Protein AF-0000000075413864 (afdb_homodimer)

Nearest PDB structures (foldseek):
  7nqh-assembly1_Bw  TM=2.729E-01  e=1.928E-02  Sus scrofa
  2c1y-assembly1_A  TM=4.269E-01  e=6.415E+00  Drosophila melanogaster
  7qcd-assembly1_A  TM=1.096E-01  e=8.415E+00  Saccharomyces cerevisiae S288C
  3m2t-assembly1_B-2  TM=2.099E-01  e=5.145E+00  Chromobacterium violaceum
  5mkf-assembly1_B  TM=2.193E-01  e=8.858E+00  Homo sapiens

Organism: Rhizophagus irregularis (strain DAOM 181602 / DAOM 197198 / MUCL 43194) (NCBI:txid747089)

Radius of gyration: 29.59 Å; Cα contacts (8 Å, |Δi|>4): 1194; chains: 2; bounding box: 79×93×82 Å

Secondary structure (DSSP, 8-state):
--GGGS-GGGS-B-TTS-BHHHHHHHHHTT-SS--GGGGTEEETT-HHHHTTS-HHHHHHHT--SS--PPPPHHHHHHHHTT--SSHHHHHHHHHS--SPTTPPP-HHHHHHHHHHHHHHHHHHHHHH-TT-TTTS---HHHHIIIIIIIIIIHHH--TTTTEEEEEEEEEPHHHHHHHTTT--TTSPPPPPPEEEEEEEETTT--EEEEEEEES----TTSHHHHHHHHHHHHHHHHHHHHHHHHTTTBHHHHTT-EEEEEEEETTEEEEEEEEEEETTEEEEEEEEEEEE--SS--HHHHHHHHHHHHHHHHHHHHHHHHHHHTT---TTS---THHHHHHHHHTTS------B----PPPPPPPPP------------/--GGGS-GGGS-B-TTS-BHHHHHHHHHTT-SS--GGGGTEEETT-HHHHTTS-HHHHHHHT--SS--PPPPHHHHHHHHTT--SSHHHHHHHHHS--SPTTPPP-HHHHHHHHHHHHHHHHHHHHHH-TT-TTTS---HHHHIIIIIIIIIIHHH--TTTTEEEEEEEEEPHHHHHHHTTT--TTSPPPPPPEEEEEEEETTT--EEEEEEEES----TTSHHHHHHHHHHHHHHHHHHHHHHHHTTTBHHHHTT-EEEEEEEETTEEEEEEEEEEETTEEEEEEEEEEEE--SS--HHHHHHHHHHHHHHHHHHHHHHHHHHHTT---TTS---THHHHHHHHHTTS------B----PPPPPPPPP------------

Solvent-accessible surface area (backbone atoms only — not comparable to full-atom values): 42735 Å² total; per-residue (Å²): 99,60,77,82,73,57,54,77,87,35,48,31,62,47,96,87,63,52,47,50,65,59,52,35,42,68,70,41,71,80,52,92,60,92,51,57,40,64,41,38,34,44,50,71,81,40,63,73,65,52,67,77,44,54,73,67,54,43,51,65,58,66,52,70,85,71,69,78,68,79,71,59,66,67,59,52,52,59,57,52,71,58,63,39,79,45,71,67,56,34,52,53,54,52,46,45,62,86,64,56,90,91,53,74,94,40,67,91,79,40,42,66,59,50,38,51,40,54,31,51,38,44,50,48,53,48,49,65,36,84,74,31,66,67,68,47,92,54,53,45,47,34,44,39,46,67,46,43,26,48,56,47,45,50,55,48,46,29,67,67,70,37,29,36,60,42,33,65,64,37,58,33,62,38,35,16,51,61,71,39,60,84,59,54,89,92,50,82,82,58,79,25,57,65,36,43,21,36,32,27,32,63,89,79,61,45,51,50,31,40,28,45,70,36,43,62,64,80,50,84,82,28,66,66,49,46,50,50,65,55,51,47,58,56,50,46,48,31,21,45,52,51,50,31,55,70,44,67,30,28,39,76,47,45,61,62,37,59,28,40,35,38,40,34,22,45,54,32,37,35,42,32,40,36,35,59,64,41,45,48,34,29,40,36,41,67,48,87,62,68,44,61,57,58,53,52,83,42,42,66,35,47,46,47,41,51,52,47,50,50,53,52,49,29,52,50,50,49,50,50,49,34,33,55,67,56,65,53,73,39,83,77,66,76,67,64,75,70,48,56,60,46,47,62,52,48,65,65,49,86,66,73,87,77,58,56,56,83,47,71,70,57,65,45,78,77,79,75,78,74,74,73,72,70,77,74,74,71,74,77,126,97,61,78,83,73,57,54,76,87,35,48,31,64,47,96,86,63,51,47,51,64,57,54,35,41,68,70,40,72,79,53,92,59,92,53,57,39,66,41,39,34,43,53,72,84,39,63,73,63,53,67,75,42,53,74,69,52,43,51,65,57,66,54,70,86,70,68,79,68,81,72,58,64,68,59,51,53,58,57,53,72,59,64,39,80,44,70,67,56,33,53,52,54,52,44,45,63,86,64,55,91,92,53,73,92,40,67,90,78,40,44,68,60,52,40,51,40,54,31,51,38,46,51,49,53,49,48,66,35,84,75,32,68,66,67,46,91,53,52,46,48,34,44,39,45,67,46,42,25,46,57,47,44,52,56,48,46,27,68,68,68,36,28,33,59,43,34,66,66,38,56,33,61,38,35,16,50,62,71,39,60,83,61,54,88,91,51,83,83,60,78,25,55,67,36,42,22,37,31,26,32,62,90,79,62,46,50,50,30,40,28,45,70,36,43,61,66,83,49,86,82,28,66,67,50,48,51,50,65,56,52,47,58,58,50,47,48,30,22,44,50,52,51,33,56,71,44,68,30,27,38,78,49,48,61,64,39,59,29,40,35,39,40,32,22,47,54,33,38,37,42,33,40,38,34,60,64,40,44,49,34,28,41,36,39,67,49,88,62,68,44,61,56,60,52,53,82,42,43,66,35,48,46,46,41,51,52,45,51,50,55,52,50,31,52,50,48,50,52,51,49,34,34,54,66,56,64,55,73,41,80,77,66,78,70,62,76,70,48,55,59,46,48,60,54,48,65,67,49,84,68,73,87,77,58,58,55,84,47,70,70,57,65,46,79,78,80,74,77,74,74,72,72,68,76,76,72,73,74,78,126

Foldseek 3Di:
DDLVVADPVFFDAFPVRDTLLVLLCVVPVPDPADDVSLFQEAELPDVSSVVSDDPVRNCLQQPDPQDFDADDPVLLVLLVQQLDADLVSNQVSLPDDPDDPPDDDDCVPCLSSVLSSVQSVLLSVCQPPPVLVLVDQDFWCCCCVSHVCSLFQSLLCRLQLQKGKDADFDWQPLQQCLVCVVPDPPDDRDTHGTAGMFMARNPVRQTFEGEHIGRADPDCPDPSNVVNVRPRVQSQLSSLVVLCVLLVQQPVLLQNAKGKYWYYYRQKIWIWIWGDSGRQHIYIYIDPDIAGQDSHDGSVNSVRVSVVSSVSVSNSVNSSSSCVSSVVGRPPPPPDPVVVVVVVVVVPPPPDDGDGSPDHDHGDDRDDPPPPPPPPPPPPD/DDLVVADPVFFDAFPVRDTLLVLLCVVPVPDPADDVSLFQEAELPDVVSVVSDDPVRNCLQQPDPQDFDADDPVLLVLLVQQLDADLVSNQVSLPDDPDDPPDDDDCVPCLSSVLNSVQSVLLSVLQPDPVLVLVDQDFWCCCCVSHVCSLFQSLLCRLQLQKGKDADFDWQPLQQCLVCVVPDPPDDRDTHGTAGMFMARNPVRQTFEGEHIGRADPDCPDPSNVVNVRPRVQSQLSSLVVLCVLLVQQPVLLQNAKGKYWYYYRQKIWIWIWGASGRQHIYIYIDPDIAGQDSHDGSVNSVRVSVVSSVSVSNSVNSSSSCVSSVVGRPPPPPDPVVVVVCVVCVPPPPDPGDGSPDHDHGDDRDDPPPPPPPPPPPDD

pLDDT: mean 86.3, std 16.24, range [23.66, 98.38]

Sequence (762 aa):
MAYGAIPNTSKLRLSTGKIVEDVLFKFAKDMDYEHHAHSYIVDFDDENVKALFTDEEWKELTEDRIGVPSVPSDIVKEMARYGKKTVEELRITVMTTYLKDKERYDICKHFNQEWVQMTMRTLCNLYENVDSPLIRSQYEDWYTIALFGTCIDFCMRDIQLGTDIKRTDAPSVSSANRKNRGRQANTRKLIGRKIDGIIYSVDRKLEIGAIEAARSFLGVSDRKYLLEAFKMPKTLRDMYTDLMIAANYEQQKADKLQVVGIIHLGTWIQFVRLWRAGGSICIFRKDPRSFNVDSKFSKEAVKSFLKLLVAIYQHKLIIKDNLQVLDIRNNNDNESQDDLENELMEASQISAPISTVEFFADNTKTPRKSKKKKPVKKRRLMAYGAIPNTSKLRLSTGKIVEDVLFKFAKDMDYEHHAHSYIVDFDDENVKALFTDEEWKELTEDRIGVPSVPSDIVKEMARYGKKTVEELRITVMTTYLKDKERYDICKHFNQEWVQMTMRTLCNLYENVDSPLIRSQYEDWYTIALFGTCIDFCMRDIQLGTDIKRTDAPSVSSANRKNRGRQANTRKLIGRKIDGIIYSVDRKLEIGAIEAARSFLGVSDRKYLLEAFKMPKTLRDMYTDLMIAANYEQQKADKLQVVGIIHLGTWIQFVRLWRAGGSICIFRKDPRSFNVDSKFSKEAVKSFLKLLVAIYQHKLIIKDNLQVLDIRNNNDNESQDDLENELMEASQISAPISTVEFFADNTKTPRKSKKKKPVKKRRL

Structure (mmCIF, N/CA/C/O backbone):
data_AF-0000000075413864-model_v1
#
loop_
_entity.id
_entity.type
_entity.pdbx_description
1 polymer 'Uncharacterized protein'
#
loop_
_atom_site.group_PDB
_atom_site.id
_atom_site.type_symbol
_atom_site.label_atom_id
_atom_site.label_alt_id
_atom_site.label_comp_id
_atom_site.label_asym_id
_atom_site.label_entity_id
_atom_site.label_seq_id
_atom_site.pdbx_PDB_ins_code
_atom_site.Cartn_x
_atom_site.Cartn_y
_atom_site.Cartn_z
_atom_site.occupancy
_atom_site.B_iso_or_equiv
_atom_site.auth_seq_id
_atom_site.auth_comp_id
_atom_site.auth_asym_id
_atom_site.auth_atom_id
_atom_site.pdbx_PDB_model_num
ATOM 1 N N . MET A 1 1 ? -24.375 19.516 15.094 1 52.62 1 MET A N 1
ATOM 2 C CA . MET A 1 1 ? -24.312 20.578 16.078 1 52.62 1 MET A CA 1
ATOM 3 C C . MET A 1 1 ? -24.984 21.844 15.562 1 52.62 1 MET A C 1
ATOM 5 O O . MET A 1 1 ? -24.766 22.234 14.414 1 52.62 1 MET A O 1
ATOM 9 N N . ALA A 1 2 ? -25.906 22.203 16.375 1 64.38 2 ALA A N 1
ATOM 10 C CA . ALA A 1 2 ? -26.922 23.156 15.961 1 64.38 2 ALA A CA 1
ATOM 11 C C . ALA A 1 2 ? -26.406 24.578 16.047 1 64.38 2 ALA A C 1
ATOM 13 O O . ALA A 1 2 ? -25.672 24.922 16.969 1 64.38 2 ALA A O 1
ATOM 14 N N . TYR A 1 3 ? -26.375 25.312 14.961 1 81.12 3 TYR A N 1
ATOM 15 C CA . TYR A 1 3 ? -26.094 26.734 14.867 1 81.12 3 TYR A CA 1
ATOM 16 C C . TYR A 1 3 ? -26.562 27.469 16.125 1 81.12 3 TYR A C 1
ATOM 18 O O . TYR A 1 3 ? -25.844 28.328 16.641 1 81.12 3 TYR A O 1
ATOM 26 N N . GLY A 1 4 ? -27.609 27.016 16.719 1 78.81 4 GLY A N 1
ATOM 27 C CA . GLY A 1 4 ? -28.188 27.656 17.891 1 78.81 4 GLY A CA 1
ATOM 28 C C . GLY A 1 4 ? -27.375 27.438 19.156 1 78.81 4 GLY A C 1
ATOM 29 O O . GLY A 1 4 ? -27.5 28.219 20.109 1 78.81 4 GLY A O 1
ATOM 30 N N . ALA A 1 5 ? -26.578 26.516 19.141 1 81.12 5 ALA A N 1
ATOM 31 C CA . ALA A 1 5 ? -25.812 26.172 20.328 1 81.12 5 ALA A CA 1
ATOM 32 C C . ALA A 1 5 ? -24.547 27.016 20.422 1 81.12 5 ALA A C 1
ATOM 34 O O . ALA A 1 5 ? -23.906 27.062 21.484 1 81.12 5 ALA A O 1
ATOM 35 N N . ILE A 1 6 ? -24.219 27.797 19.422 1 88.69 6 ILE A N 1
ATOM 36 C CA . ILE A 1 6 ? -23 28.578 19.422 1 88.69 6 ILE A CA 1
ATOM 37 C C . ILE A 1 6 ? -23.25 29.938 20.094 1 88.69 6 ILE A C 1
ATOM 39 O O . ILE A 1 6 ? -24.031 30.734 19.594 1 88.69 6 ILE A O 1
ATOM 43 N N . PRO A 1 7 ? -22.562 30.141 21.141 1 89.38 7 PRO A N 1
ATOM 44 C CA . PRO A 1 7 ? -22.734 31.453 21.781 1 89.38 7 PRO A CA 1
ATOM 45 C C . PRO A 1 7 ? -22.281 32.594 20.875 1 89.38 7 PRO A C 1
ATOM 47 O O . PRO A 1 7 ? -21.25 32.5 20.203 1 89.38 7 PRO A O 1
ATOM 50 N N . ASN A 1 8 ? -22.984 33.688 20.984 1 89.19 8 ASN A N 1
ATOM 51 C CA . ASN A 1 8 ? -22.656 34.812 20.141 1 89.19 8 ASN A CA 1
ATOM 52 C C . ASN A 1 8 ? -21.266 35.375 20.453 1 89.19 8 ASN A C 1
ATOM 54 O O . ASN A 1 8 ? -20.578 35.875 19.578 1 89.19 8 ASN A O 1
ATOM 58 N N . THR A 1 9 ? -20.828 35.219 21.656 1 90.06 9 THR A N 1
ATOM 59 C CA . THR A 1 9 ? -19.547 35.75 22.109 1 90.06 9 THR A CA 1
ATOM 60 C C . THR A 1 9 ? -18.391 34.938 21.547 1 90.06 9 THR A C 1
ATOM 62 O O . THR A 1 9 ? -17.25 35.406 21.516 1 90.06 9 THR A O 1
ATOM 65 N N . SER A 1 10 ? -18.734 33.781 21.062 1 92.19 10 SER A N 1
ATOM 66 C CA . SER A 1 10 ? -17.672 32.875 20.625 1 92.19 10 SER A CA 1
ATOM 67 C C . SER A 1 10 ? -17.531 32.875 19.109 1 92.19 10 SER A C 1
ATOM 69 O O . SER A 1 10 ? -16.625 32.25 18.562 1 92.19 10 SER A O 1
ATOM 71 N N . LYS A 1 11 ? -18.406 33.594 18.484 1 94 11 LYS A N 1
ATOM 72 C CA . LYS A 1 11 ? -18.406 33.594 17.031 1 94 11 LYS A CA 1
ATOM 73 C C . LYS A 1 11 ? -17.344 34.531 16.469 1 94 11 LYS A C 1
ATOM 75 O O . LYS A 1 11 ? -16.891 35.469 17.156 1 94 11 LYS A O 1
ATOM 80 N N . LEU A 1 12 ? -16.938 34.25 15.25 1 95.56 12 LEU A N 1
ATOM 81 C CA . LEU A 1 12 ? -15.93 35.062 14.594 1 95.56 12 LEU A CA 1
ATOM 82 C C . LEU A 1 12 ? -16.547 36.344 14.031 1 95.56 12 LEU A C 1
ATOM 84 O O . LEU A 1 12 ? -17.391 36.281 13.133 1 95.56 12 LEU A O 1
ATOM 88 N N . ARG A 1 13 ? -16.078 37.438 14.539 1 96.75 13 ARG A N 1
ATOM 89 C CA . ARG A 1 13 ? -16.5 38.75 14.07 1 96.75 13 ARG A CA 1
ATOM 90 C C . ARG A 1 13 ? -15.398 39.438 13.281 1 96.75 13 ARG A C 1
ATOM 92 O O . ARG A 1 13 ? -14.289 39.625 13.789 1 96.75 13 ARG A O 1
ATOM 99 N N . LEU A 1 14 ? -15.711 39.812 12.062 1 97.56 14 LEU A N 1
ATOM 100 C CA . LEU A 1 14 ? -14.75 40.531 11.242 1 97.56 14 LEU A CA 1
ATOM 101 C C . LEU A 1 14 ? -14.703 42 11.641 1 97.56 14 LEU A C 1
ATOM 103 O O . LEU A 1 14 ? -15.523 42.469 12.438 1 97.56 14 LEU A O 1
ATOM 107 N N . SER A 1 15 ? -13.773 42.75 11.102 1 96.31 15 SER A N 1
ATOM 108 C CA . SER A 1 15 ? -13.578 44.156 11.445 1 96.31 15 SER A CA 1
ATOM 109 C C . SER A 1 15 ? -14.789 44.969 11.062 1 96.31 15 SER A C 1
ATOM 111 O O . SER A 1 15 ? -15.078 46 11.703 1 96.31 15 SER A O 1
ATOM 113 N N . THR A 1 16 ? -15.539 44.531 10.117 1 96.75 16 THR A N 1
ATOM 114 C CA . THR A 1 16 ? -16.719 45.25 9.641 1 96.75 16 THR A CA 1
ATOM 115 C C . THR A 1 16 ? -17.906 45 10.562 1 96.75 16 THR A C 1
ATOM 117 O O . THR A 1 16 ? -18.938 45.656 10.461 1 96.75 16 THR A O 1
ATOM 120 N N . GLY A 1 17 ? -17.719 44.062 11.43 1 96.25 17 GLY A N 1
ATOM 121 C CA . GLY A 1 17 ? -18.812 43.688 12.32 1 96.25 17 GLY A CA 1
ATOM 122 C C . GLY A 1 17 ? -19.562 42.438 11.867 1 96.25 17 GLY A C 1
ATOM 123 O O . GLY A 1 17 ? -20.328 41.844 12.625 1 96.25 17 GLY A O 1
ATOM 124 N N . LYS A 1 18 ? -19.281 42 10.688 1 96.69 18 LYS A N 1
ATOM 125 C CA . LYS A 1 18 ? -19.922 40.812 10.125 1 96.69 18 LYS A CA 1
ATOM 126 C C . LYS A 1 18 ? -19.547 39.562 10.898 1 96.69 18 LYS A C 1
ATOM 128 O O . LYS A 1 18 ? -18.375 39.344 11.227 1 96.69 18 LYS A O 1
ATOM 133 N N . ILE A 1 19 ? -20.578 38.812 11.266 1 97 19 ILE A N 1
ATOM 134 C CA . ILE A 1 19 ? -20.359 37.531 11.969 1 97 19 ILE A CA 1
ATOM 135 C C . ILE A 1 19 ? -20.375 36.375 10.969 1 97 19 ILE A C 1
ATOM 137 O O . ILE A 1 19 ? -21.406 36.062 10.375 1 97 19 ILE A O 1
ATOM 141 N N . VAL A 1 20 ? -19.312 35.656 10.852 1 97.31 20 VAL A N 1
ATOM 142 C CA . VAL A 1 20 ? -19.078 34.719 9.758 1 97.31 20 VAL A CA 1
ATOM 143 C C . VAL A 1 20 ? -19.969 33.469 9.938 1 97.31 20 VAL A C 1
ATOM 145 O O . VAL A 1 20 ? -20.562 33 8.977 1 97.31 20 VAL A O 1
ATOM 148 N N . GLU A 1 21 ? -20.125 32.906 11.172 1 95.69 21 GLU A N 1
ATOM 149 C CA . GLU A 1 21 ? -20.984 31.75 11.414 1 95.69 21 GLU A CA 1
ATOM 150 C C . GLU A 1 21 ? -22.406 32 10.953 1 95.69 21 GLU A C 1
ATOM 152 O O . GLU A 1 21 ? -23.062 31.125 10.391 1 95.69 21 GLU A O 1
ATOM 157 N N . ASP A 1 22 ? -22.828 33.188 11.195 1 95.56 22 ASP A N 1
ATOM 158 C CA . ASP A 1 22 ? -24.188 33.562 10.805 1 95.56 22 ASP A CA 1
ATOM 159 C C . ASP A 1 22 ? -24.328 33.625 9.289 1 95.56 22 ASP A C 1
ATOM 161 O O . ASP A 1 22 ? -25.344 33.156 8.742 1 95.56 22 ASP A O 1
ATOM 165 N N . VAL A 1 23 ? -23.375 34.219 8.656 1 96.94 23 VAL A N 1
ATOM 166 C CA . VAL A 1 23 ? -23.375 34.312 7.203 1 96.94 23 VAL A CA 1
ATOM 167 C C . VAL A 1 23 ? -23.422 32.906 6.586 1 96.94 23 VAL A C 1
ATOM 169 O O . VAL A 1 23 ? -24.219 32.656 5.691 1 96.94 23 VAL A O 1
ATOM 172 N N . LEU A 1 24 ? -22.562 32 7.074 1 95.81 24 LEU A N 1
ATOM 173 C CA . LEU A 1 24 ? -22.484 30.656 6.527 1 95.81 24 LEU A CA 1
ATOM 174 C C . LEU A 1 24 ? -23.781 29.891 6.809 1 95.81 24 LEU A C 1
ATOM 176 O O . LEU A 1 24 ? -24.234 29.125 5.965 1 95.81 24 LEU A O 1
ATOM 180 N N . PHE A 1 25 ? -24.297 30.094 7.957 1 93.94 25 PHE A N 1
ATOM 181 C CA . PHE A 1 25 ? -25.547 29.438 8.312 1 93.94 25 PHE A CA 1
ATOM 182 C C . PHE A 1 25 ? -26.672 29.859 7.367 1 93.94 25 PHE A C 1
ATOM 184 O O . PHE A 1 25 ? -27.391 29 6.84 1 93.94 25 PHE A O 1
ATOM 191 N N . LYS A 1 26 ? -26.812 31.078 7.188 1 95.06 26 LYS A N 1
ATOM 192 C CA . LYS A 1 26 ? -27.859 31.609 6.305 1 95.06 26 LYS A CA 1
ATOM 193 C C . LYS A 1 26 ? -27.672 31.078 4.883 1 95.06 26 LYS A C 1
ATOM 195 O O . LYS A 1 26 ? -28.656 30.766 4.203 1 95.06 26 LYS A O 1
ATOM 200 N N . PHE A 1 27 ? -26.484 31.078 4.484 1 94.56 27 PHE A N 1
ATOM 201 C CA . PHE A 1 27 ? -26.141 30.625 3.145 1 94.56 27 PHE A CA 1
ATOM 202 C C . PHE A 1 27 ? -26.531 29.156 2.961 1 94.56 27 PHE A C 1
ATOM 204 O O . PHE A 1 27 ? -27.078 28.781 1.926 1 94.56 27 PHE A O 1
ATOM 211 N N . ALA A 1 28 ? -26.281 28.281 3.961 1 93.25 28 ALA A N 1
ATOM 212 C CA . ALA A 1 28 ? -26.328 26.828 3.746 1 93.25 28 ALA A CA 1
ATOM 213 C C . ALA A 1 28 ? -27.609 26.234 4.316 1 93.25 28 ALA A C 1
ATOM 215 O O . ALA A 1 28 ? -27.969 25.094 4.008 1 93.25 28 ALA A O 1
ATOM 216 N N . LYS A 1 29 ? -28.359 26.891 5.129 1 90.19 29 LYS A N 1
ATOM 217 C CA . LYS A 1 29 ? -29.453 26.344 5.941 1 90.19 29 LYS A CA 1
ATOM 218 C C . LYS A 1 29 ? -30.5 25.656 5.066 1 90.19 29 LYS A C 1
ATOM 220 O O . LYS A 1 29 ? -31.078 24.656 5.461 1 90.19 29 LYS A O 1
ATOM 225 N N . ASP A 1 30 ? -30.672 26.141 3.854 1 89.81 30 ASP A N 1
ATOM 226 C CA . ASP A 1 30 ? -31.766 25.641 3.047 1 89.81 30 ASP A CA 1
ATOM 227 C C . ASP A 1 30 ? -31.266 24.75 1.91 1 89.81 30 ASP A C 1
ATOM 229 O O . ASP A 1 30 ? -32 24.406 1.003 1 89.81 30 ASP A O 1
ATOM 233 N N . MET A 1 31 ? -30.062 24.422 1.961 1 89.12 31 MET A N 1
ATOM 234 C CA . MET A 1 31 ? -29.5 23.578 0.906 1 89.12 31 MET A CA 1
ATOM 235 C C . MET A 1 31 ? -29.938 22.125 1.077 1 89.12 31 MET A C 1
ATOM 237 O O . MET A 1 31 ? -29.984 21.609 2.197 1 89.12 31 MET A O 1
ATOM 241 N N . ASP A 1 32 ? -30.141 21.484 -0.054 1 85.5 32 ASP A N 1
ATOM 242 C CA . ASP A 1 32 ? -30.578 20.094 -0.037 1 85.5 32 ASP A CA 1
ATOM 243 C C . ASP A 1 32 ? -29.406 19.141 -0.181 1 85.5 32 ASP A C 1
ATOM 245 O O . ASP A 1 32 ? -29.578 17.922 -0.202 1 85.5 32 ASP A O 1
ATOM 249 N N . TYR A 1 33 ? -28.328 19.703 -0.356 1 82.69 33 TYR A N 1
ATOM 250 C CA . TYR A 1 33 ? -27.109 18.906 -0.438 1 82.69 33 TYR A CA 1
ATOM 251 C C . TYR A 1 33 ? -26.094 19.359 0.603 1 82.69 33 TYR A C 1
ATOM 253 O O . TYR A 1 33 ? -26.219 20.453 1.163 1 82.69 33 TYR A O 1
ATOM 261 N N . GLU A 1 34 ? -25.203 18.469 0.802 1 85.44 34 GLU A N 1
ATOM 262 C CA . GLU A 1 34 ? -24.172 18.797 1.787 1 85.44 34 GLU A CA 1
ATOM 263 C C . GLU A 1 34 ? -23.156 19.781 1.222 1 85.44 34 GLU A C 1
ATOM 265 O O . GLU A 1 34 ? -22.766 19.688 0.059 1 85.44 34 GLU A O 1
ATOM 270 N N . HIS A 1 35 ? -22.828 20.75 2.02 1 90.12 35 HIS A N 1
ATOM 271 C CA . HIS A 1 35 ? -21.844 21.781 1.713 1 90.12 35 HIS A CA 1
ATOM 272 C C . HIS A 1 35 ? -20.875 21.984 2.875 1 90.12 35 HIS A C 1
ATOM 274 O O . HIS A 1 35 ? -21.25 21.766 4.035 1 90.12 35 HIS A O 1
ATOM 280 N N . HIS A 1 36 ? -19.703 22.344 2.584 1 93.19 36 HIS A N 1
ATOM 281 C CA . HIS A 1 36 ? -18.703 22.562 3.627 1 93.19 36 HIS A CA 1
ATOM 282 C C . HIS A 1 36 ? -19.172 23.609 4.629 1 93.19 36 HIS A C 1
ATOM 284 O O . HIS A 1 36 ? -18.844 23.531 5.816 1 93.19 36 HIS A O 1
ATOM 290 N N . ALA A 1 37 ? -19.938 24.531 4.191 1 92.88 37 ALA A N 1
ATOM 291 C CA . ALA A 1 37 ? -20.438 25.594 5.039 1 92.88 37 ALA A CA 1
ATOM 292 C C . ALA A 1 37 ? -21.297 25.047 6.176 1 92.88 37 ALA A C 1
ATOM 294 O O . ALA A 1 37 ? -21.391 25.656 7.242 1 92.88 37 ALA A O 1
ATOM 295 N N . HIS A 1 38 ? -21.906 23.906 5.941 1 91.56 38 HIS A N 1
ATOM 296 C CA . HIS A 1 38 ? -22.688 23.266 6.992 1 91.56 38 HIS A CA 1
ATOM 297 C C . HIS A 1 38 ? -21.812 22.922 8.195 1 91.56 38 HIS A C 1
ATOM 299 O O . HIS A 1 38 ? -22.312 22.828 9.32 1 91.56 38 HIS A O 1
ATOM 305 N N . SER A 1 39 ? -20.547 22.797 7.953 1 92.56 39 SER A N 1
ATOM 306 C CA . SER A 1 39 ? -19.609 22.406 9 1 92.56 39 SER A CA 1
ATOM 307 C C . SER A 1 39 ? -18.641 23.531 9.328 1 92.56 39 SER A C 1
ATOM 309 O O . SER A 1 39 ? -17.562 23.281 9.859 1 92.56 39 SER A O 1
ATOM 311 N N . TYR A 1 40 ? -19.016 24.781 8.93 1 94.5 40 TYR A N 1
ATOM 312 C CA . TYR A 1 40 ? -18.266 25.984 9.227 1 94.5 40 TYR A CA 1
ATOM 313 C C . TYR A 1 40 ? -16.844 25.906 8.656 1 94.5 40 TYR A C 1
ATOM 315 O O . TYR A 1 40 ? -15.891 26.344 9.289 1 94.5 40 TYR A O 1
ATOM 323 N N . ILE A 1 41 ? -16.75 25.219 7.555 1 96.31 41 ILE A N 1
ATOM 324 C CA . ILE A 1 41 ? -15.523 25.172 6.773 1 96.31 41 ILE A CA 1
ATOM 325 C C . ILE A 1 41 ? -15.641 26.109 5.578 1 96.31 41 ILE A C 1
ATOM 327 O O . ILE A 1 41 ? -16.578 26.016 4.789 1 96.31 41 ILE A O 1
ATOM 331 N N . VAL A 1 42 ? -14.758 27 5.512 1 97.38 42 VAL A N 1
ATOM 332 C CA . VAL A 1 42 ? -14.641 27.875 4.348 1 97.38 42 VAL A CA 1
ATOM 333 C C . VAL A 1 42 ? -13.602 27.312 3.381 1 97.38 42 VAL A C 1
ATOM 335 O O . VAL A 1 42 ? -12.398 27.375 3.654 1 97.38 42 VAL A O 1
ATOM 338 N N . ASP A 1 43 ? -14.094 26.781 2.316 1 96.19 43 ASP A N 1
ATOM 339 C CA . ASP A 1 43 ? -13.203 26.375 1.234 1 96.19 43 ASP A CA 1
ATOM 340 C C . ASP A 1 43 ? -12.703 27.594 0.447 1 96.19 43 ASP A C 1
ATOM 342 O O . ASP A 1 43 ? -13.5 28.297 -0.183 1 96.19 43 ASP A O 1
ATOM 346 N N . PHE A 1 44 ? -11.477 27.766 0.437 1 96.31 44 PHE A N 1
ATOM 347 C CA . PHE A 1 44 ? -10.859 28.953 -0.137 1 96.31 44 PHE A CA 1
ATOM 348 C C . PHE A 1 44 ? -11.242 29.109 -1.603 1 96.31 44 PHE A C 1
ATOM 350 O O . PHE A 1 44 ? -11.352 30.234 -2.102 1 96.31 44 PHE A O 1
ATOM 357 N N . ASP A 1 45 ? -11.484 28.047 -2.299 1 91.88 45 ASP A N 1
ATOM 358 C CA . ASP A 1 45 ? -11.727 28.078 -3.738 1 91.88 45 ASP A CA 1
ATOM 359 C C . ASP A 1 45 ? -13.219 28.125 -4.043 1 91.88 45 ASP A C 1
ATOM 361 O O . ASP A 1 45 ? -13.625 28.094 -5.207 1 91.88 45 ASP A O 1
ATOM 365 N N . ASP A 1 46 ? -14.016 28.109 -3.076 1 93.81 46 ASP A N 1
ATOM 366 C CA . ASP A 1 46 ? -15.453 28.141 -3.289 1 93.81 46 ASP A CA 1
ATOM 367 C C . ASP A 1 46 ? -15.922 29.562 -3.639 1 93.81 46 ASP A C 1
ATOM 369 O O . ASP A 1 46 ? -16.094 30.391 -2.752 1 93.81 46 ASP A O 1
ATOM 373 N N . GLU A 1 47 ? -16.297 29.781 -4.801 1 94.5 47 GLU A N 1
ATOM 374 C CA . GLU A 1 47 ? -16.656 31.094 -5.301 1 94.5 47 GLU A CA 1
ATOM 375 C C . GLU A 1 47 ? -18 31.562 -4.727 1 94.5 47 GLU A C 1
ATOM 377 O O . GLU A 1 47 ? -18.219 32.75 -4.535 1 94.5 47 GLU A O 1
ATOM 382 N N . ASN A 1 48 ? -18.844 30.656 -4.43 1 94.81 48 ASN A N 1
ATOM 383 C CA . ASN A 1 48 ? -20.141 31 -3.859 1 94.81 48 ASN A CA 1
ATOM 384 C C . ASN A 1 48 ? -20 31.547 -2.439 1 94.81 48 ASN A C 1
ATOM 386 O O . ASN A 1 48 ? -20.688 32.5 -2.059 1 94.81 48 ASN A O 1
ATOM 390 N N . VAL A 1 49 ? -19.156 30.938 -1.759 1 97.06 49 VAL A N 1
ATOM 391 C CA . VAL A 1 49 ? -18.922 31.406 -0.397 1 97.06 49 VAL A CA 1
ATOM 392 C C . VAL A 1 49 ? -18.156 32.719 -0.431 1 97.06 49 VAL A C 1
ATOM 394 O O . VAL A 1 49 ? -18.469 33.656 0.325 1 97.06 49 VAL A O 1
ATOM 397 N N . LYS A 1 50 ? -17.219 32.812 -1.289 1 97.69 50 LYS A N 1
ATOM 398 C CA . LYS A 1 50 ? -16.438 34.062 -1.423 1 97.69 50 LYS A CA 1
ATOM 399 C C . LYS A 1 50 ? -17.344 35.25 -1.73 1 97.69 50 LYS A C 1
ATOM 401 O O . LYS A 1 50 ? -17.125 36.344 -1.22 1 97.69 50 LYS A O 1
ATOM 406 N N . ALA A 1 51 ? -18.312 35 -2.484 1 97.56 51 ALA A N 1
ATOM 407 C CA . ALA A 1 51 ? -19.203 36.062 -2.949 1 97.56 51 ALA A CA 1
ATOM 408 C C . ALA A 1 51 ? -20.031 36.625 -1.796 1 97.56 51 ALA A C 1
ATOM 410 O O . ALA A 1 51 ? -20.625 37.688 -1.921 1 97.56 51 ALA A O 1
ATOM 411 N N . LEU A 1 52 ? -20.047 35.969 -0.682 1 98 52 LEU A N 1
ATOM 412 C CA . LEU A 1 52 ? -20.812 36.406 0.471 1 98 52 LEU A CA 1
ATOM 413 C C . LEU A 1 52 ? -20.078 37.5 1.232 1 98 52 LEU A C 1
ATOM 415 O O . LEU A 1 52 ? -20.656 38.125 2.123 1 98 52 LEU A O 1
ATOM 419 N N . PHE A 1 53 ? -18.875 37.75 0.844 1 98.38 53 PHE A N 1
ATOM 420 C CA . PHE A 1 53 ? -18.016 38.719 1.534 1 98.38 53 PHE A CA 1
ATOM 421 C C . PHE A 1 53 ? -17.453 39.75 0.562 1 98.38 53 PHE A C 1
ATOM 423 O O . PHE A 1 53 ? -17.281 39.469 -0.625 1 98.38 53 PHE A O 1
ATOM 430 N N . THR A 1 54 ? -17.125 40.969 1.111 1 97.81 54 THR A N 1
ATOM 431 C CA . THR A 1 54 ? -16.359 41.938 0.32 1 97.81 54 THR A CA 1
ATOM 432 C C . THR A 1 54 ? -14.914 41.469 0.186 1 97.81 54 THR A C 1
ATOM 434 O O . THR A 1 54 ? -14.469 40.594 0.904 1 97.81 54 THR A O 1
ATOM 437 N N . ASP A 1 55 ? -14.203 42.094 -0.713 1 97 55 ASP A N 1
ATOM 438 C CA . ASP A 1 55 ? -12.805 41.75 -0.917 1 97 55 ASP A CA 1
ATOM 439 C C . ASP A 1 55 ? -12 41.938 0.366 1 97 55 ASP A C 1
ATOM 441 O O . ASP A 1 55 ? -11.141 41.125 0.692 1 97 55 ASP A O 1
ATOM 445 N N . GLU A 1 56 ? -12.297 42.969 1.048 1 97.12 56 GLU A N 1
ATOM 446 C CA . GLU A 1 56 ? -11.594 43.25 2.295 1 97.12 56 GLU A CA 1
ATOM 447 C C . GLU A 1 56 ? -11.938 42.219 3.371 1 97.12 56 GLU A C 1
ATOM 449 O O . GLU A 1 56 ? -11.055 41.75 4.086 1 97.12 56 GLU A O 1
ATOM 454 N N . GLU A 1 57 ? -13.188 41.875 3.482 1 98.25 57 GLU A N 1
ATOM 455 C CA . GLU A 1 57 ? -13.633 40.875 4.445 1 98.25 57 GLU A CA 1
ATOM 456 C C . GLU A 1 57 ? -13.016 39.5 4.145 1 98.25 57 GLU A C 1
ATOM 458 O O . GLU A 1 57 ? -12.602 38.781 5.055 1 98.25 57 GLU A O 1
ATOM 463 N N . TRP A 1 58 ? -12.992 39.188 2.848 1 98.31 58 TRP A N 1
ATOM 464 C CA . TRP A 1 58 ? -12.461 37.906 2.426 1 98.31 58 TRP A CA 1
ATOM 465 C C . TRP A 1 58 ? -10.977 37.781 2.76 1 98.31 58 TRP A C 1
ATOM 467 O O . TRP A 1 58 ? -10.523 36.75 3.262 1 98.31 58 TRP A O 1
ATOM 477 N N . LYS A 1 59 ? -10.273 38.844 2.502 1 97.62 59 LYS A N 1
ATOM 478 C CA . LYS A 1 59 ? -8.844 38.875 2.816 1 97.62 59 LYS A CA 1
ATOM 479 C C . LYS A 1 59 ? -8.609 38.688 4.312 1 97.62 59 LYS A C 1
ATOM 481 O O . LYS A 1 59 ? -7.73 37.938 4.723 1 97.62 59 LYS A O 1
ATOM 486 N N . GLU A 1 60 ? -9.375 39.406 5.133 1 97.81 60 GLU A N 1
ATOM 487 C CA . GLU A 1 60 ? -9.266 39.281 6.582 1 97.81 60 GLU A CA 1
ATOM 488 C C . GLU A 1 60 ? -9.609 37.844 7.043 1 97.81 60 GLU A C 1
ATOM 490 O O . GLU A 1 60 ? -8.891 37.281 7.852 1 97.81 60 GLU A O 1
ATOM 495 N N . LEU A 1 61 ? -10.648 37.281 6.508 1 97.88 61 LEU A N 1
ATOM 496 C CA . LEU A 1 61 ? -11.172 35.969 6.879 1 97.88 61 LEU A CA 1
ATOM 497 C C . LEU A 1 61 ? -10.164 34.875 6.543 1 97.88 61 LEU A C 1
ATOM 499 O O . LEU A 1 61 ? -9.961 33.938 7.332 1 97.88 61 LEU A O 1
ATOM 503 N N . THR A 1 62 ? -9.547 34.969 5.391 1 97.5 62 THR A N 1
ATOM 504 C CA . THR A 1 62 ? -8.766 33.844 4.863 1 97.5 62 THR A CA 1
ATOM 505 C C . THR A 1 62 ? -7.273 34.094 5.059 1 97.5 62 THR A C 1
ATOM 507 O O . THR A 1 62 ? -6.441 33.406 4.488 1 97.5 62 THR A O 1
ATOM 510 N N . GLU A 1 63 ? -6.953 35.094 5.812 1 95.94 63 GLU A N 1
ATOM 511 C CA . GLU A 1 63 ? -5.543 35.375 6.059 1 95.94 63 GLU A CA 1
ATOM 512 C C . GLU A 1 63 ? -4.832 34.188 6.672 1 95.94 63 GLU A C 1
ATOM 514 O O . GLU A 1 63 ? -5.301 33.625 7.66 1 95.94 63 GLU A O 1
ATOM 519 N N . ASP A 1 64 ? -3.787 33.781 6.031 1 94.75 64 ASP A N 1
ATOM 520 C CA . ASP A 1 64 ? -2.965 32.688 6.547 1 94.75 64 ASP A CA 1
ATOM 521 C C . ASP A 1 64 ? -1.935 33.219 7.551 1 94.75 64 ASP A C 1
ATOM 523 O O . ASP A 1 64 ? -0.782 33.469 7.191 1 94.75 64 ASP A O 1
ATOM 527 N N . ARG A 1 65 ? -2.285 33.281 8.781 1 90 65 ARG A N 1
ATOM 528 C CA . ARG A 1 65 ? -1.43 33.844 9.812 1 90 65 ARG A CA 1
ATOM 529 C C . ARG A 1 65 ? -0.377 32.844 10.273 1 90 65 ARG A C 1
ATOM 531 O O . ARG A 1 65 ? 0.596 33.219 10.93 1 90 65 ARG A O 1
ATOM 538 N N . ILE A 1 66 ? -0.604 31.594 10.008 1 93 66 ILE A N 1
ATOM 539 C CA . ILE A 1 66 ? 0.336 30.562 10.445 1 93 66 ILE A CA 1
ATOM 540 C C . ILE A 1 66 ? 1.44 30.406 9.398 1 93 66 ILE A C 1
ATOM 542 O O . ILE A 1 66 ? 2.623 30.328 9.75 1 93 66 ILE A O 1
ATOM 546 N N . GLY A 1 67 ? 1.039 30.422 8.148 1 90.06 67 GLY A N 1
ATOM 547 C CA . GLY A 1 67 ? 1.985 30.266 7.055 1 90.06 67 GLY A CA 1
ATOM 548 C C . GLY A 1 67 ? 2.527 28.844 6.938 1 90.06 67 GLY A C 1
ATOM 549 O O . GLY A 1 67 ? 2.043 27.938 7.605 1 90.06 67 GLY A O 1
ATOM 550 N N . VAL A 1 68 ? 3.436 28.672 5.992 1 91 68 VAL A N 1
ATOM 551 C CA . VAL A 1 68 ? 4.141 27.422 5.73 1 91 68 VAL A CA 1
ATOM 552 C C . VAL A 1 68 ? 5.621 27.578 6.07 1 91 68 VAL A C 1
ATOM 554 O O . VAL A 1 68 ? 6.266 28.531 5.625 1 91 68 VAL A O 1
ATOM 557 N N . PRO A 1 69 ? 6.125 26.703 6.852 1 93.81 69 PRO A N 1
ATOM 558 C CA . PRO A 1 69 ? 7.535 26.844 7.223 1 93.81 69 PRO A CA 1
ATOM 559 C C . PRO A 1 69 ? 8.477 26.656 6.039 1 93.81 69 PRO A C 1
ATOM 561 O O . PRO A 1 69 ? 8.164 25.922 5.102 1 93.81 69 PRO A O 1
ATOM 564 N N . SER A 1 70 ? 9.594 27.297 6.184 1 93 70 SER A N 1
ATOM 565 C CA . SER A 1 70 ? 10.641 27.094 5.184 1 93 70 SER A CA 1
ATOM 566 C C . SER A 1 70 ? 11.43 25.828 5.453 1 93 70 SER A C 1
ATOM 568 O O . SER A 1 70 ? 11.641 25.453 6.609 1 93 70 SER A O 1
ATOM 570 N N . VAL A 1 71 ? 11.867 25.234 4.41 1 93.88 71 VAL A N 1
ATOM 571 C CA . VAL A 1 71 ? 12.688 24.031 4.543 1 93.88 71 VAL A CA 1
ATOM 572 C C . VAL A 1 71 ? 14.141 24.422 4.801 1 93.88 71 VAL A C 1
ATOM 574 O O . VAL A 1 71 ? 14.688 25.297 4.125 1 93.88 71 VAL A O 1
ATOM 577 N N . PRO A 1 72 ? 14.773 23.766 5.758 1 93.31 72 PRO A N 1
ATOM 578 C CA . PRO A 1 72 ? 16.172 24.078 6.051 1 93.31 72 PRO A CA 1
ATOM 579 C C . PRO A 1 72 ? 17.078 23.891 4.836 1 93.31 72 PRO A C 1
ATOM 581 O O . PRO A 1 72 ? 16.891 22.953 4.055 1 93.31 72 PRO A O 1
ATOM 584 N N . SER A 1 73 ? 18.078 24.703 4.766 1 93.25 73 SER A N 1
ATOM 585 C CA . SER A 1 73 ? 18.969 24.734 3.605 1 93.25 73 SER A CA 1
ATOM 586 C C . SER A 1 73 ? 19.734 23.438 3.451 1 93.25 73 SER A C 1
ATOM 588 O O . SER A 1 73 ? 20.031 23.016 2.332 1 93.25 73 SER A O 1
ATOM 590 N N . ASP A 1 74 ? 20.062 22.844 4.512 1 91.69 74 ASP A N 1
ATOM 591 C CA . ASP A 1 74 ? 20.859 21.609 4.465 1 91.69 74 ASP A CA 1
ATOM 592 C C . ASP A 1 74 ? 20.062 20.484 3.811 1 91.69 74 ASP A C 1
ATOM 594 O O . ASP A 1 74 ? 20.625 19.656 3.092 1 91.69 74 ASP A O 1
ATOM 598 N N . ILE A 1 75 ? 18.781 20.469 4.074 1 92.88 75 ILE A N 1
ATOM 599 C CA . ILE A 1 75 ? 17.938 19.469 3.465 1 92.88 75 ILE A CA 1
ATOM 600 C C . ILE A 1 75 ? 17.812 19.719 1.963 1 92.88 75 ILE A C 1
ATOM 602 O O . ILE A 1 75 ? 17.906 18.781 1.159 1 92.88 75 ILE A O 1
ATOM 606 N N . VAL A 1 76 ? 17.703 20.953 1.64 1 93.94 76 VAL A N 1
ATOM 607 C CA . VAL A 1 76 ? 17.609 21.344 0.235 1 93.94 76 VAL A CA 1
ATOM 608 C C . VAL A 1 76 ? 18.906 20.984 -0.49 1 93.94 76 VAL A C 1
ATOM 610 O O . VAL A 1 76 ? 18.875 20.469 -1.615 1 93.94 76 VAL A O 1
ATOM 613 N N . LYS A 1 77 ? 19.984 21.219 0.105 1 92.88 77 LYS A N 1
ATOM 614 C CA . LYS A 1 77 ? 21.281 20.891 -0.475 1 92.88 77 LYS A CA 1
ATOM 615 C C . LYS A 1 77 ? 21.422 19.375 -0.688 1 92.88 77 LYS A C 1
ATOM 617 O O . LYS A 1 77 ? 21.938 18.938 -1.715 1 92.88 77 LYS A O 1
ATOM 622 N N . GLU A 1 78 ? 20.984 18.656 0.291 1 93.5 78 GLU A N 1
ATOM 623 C CA . GLU A 1 78 ? 21 17.203 0.153 1 93.5 78 GLU A CA 1
ATOM 624 C C . GLU A 1 78 ? 20.172 16.766 -1.052 1 93.5 78 GLU A C 1
ATOM 626 O O . GLU A 1 78 ? 20.609 15.922 -1.842 1 93.5 78 GLU A O 1
ATOM 631 N N . MET A 1 79 ? 19 17.297 -1.188 1 96 79 MET A N 1
ATOM 632 C CA . MET A 1 79 ? 18.125 16.938 -2.297 1 96 79 MET A CA 1
ATOM 633 C C . MET A 1 79 ? 18.734 17.344 -3.633 1 96 79 MET A C 1
ATOM 635 O O . MET A 1 79 ? 18.656 16.609 -4.609 1 96 79 MET A O 1
ATOM 639 N N . ALA A 1 80 ? 19.406 18.453 -3.648 1 94.5 80 ALA A N 1
ATOM 640 C CA . ALA A 1 80 ? 19.984 19 -4.871 1 94.5 80 ALA A CA 1
ATOM 641 C C . ALA A 1 80 ? 21.062 18.078 -5.438 1 94.5 80 ALA A C 1
ATOM 643 O O . ALA A 1 80 ? 21.312 18.078 -6.645 1 94.5 80 ALA A O 1
ATOM 644 N N . ARG A 1 81 ? 21.656 17.25 -4.621 1 95.62 81 ARG A N 1
ATOM 645 C CA . ARG A 1 81 ? 22.688 16.312 -5.047 1 95.62 81 ARG A CA 1
ATOM 646 C C . ARG A 1 81 ? 22.141 15.328 -6.078 1 95.62 81 ARG A C 1
ATOM 648 O O . ARG A 1 81 ? 22.891 14.766 -6.867 1 95.62 81 ARG A O 1
ATOM 655 N N . TYR A 1 82 ? 20.891 15.172 -6.113 1 97.56 82 TYR A N 1
ATOM 656 C CA . TYR A 1 82 ? 20.281 14.148 -6.953 1 97.56 82 TYR A CA 1
ATOM 657 C C . TYR A 1 82 ? 19.781 14.742 -8.266 1 97.56 82 TYR A C 1
ATOM 659 O O . TYR A 1 82 ? 19.297 14.023 -9.141 1 97.56 82 TYR A O 1
ATOM 667 N N . GLY A 1 83 ? 19.844 16.109 -8.359 1 96.31 83 GLY A N 1
ATOM 668 C CA . GLY A 1 83 ? 19.516 16.75 -9.617 1 96.31 83 GLY A CA 1
ATOM 669 C C . GLY A 1 83 ? 20.516 16.469 -10.719 1 96.31 83 GLY A C 1
ATOM 670 O O . GLY A 1 83 ? 21.422 17.266 -10.961 1 96.31 83 GLY A O 1
ATOM 671 N N . LYS A 1 84 ? 20.344 15.344 -11.398 1 96.06 84 LYS A N 1
ATOM 672 C CA . LYS A 1 84 ? 21.297 14.898 -12.398 1 96.06 84 LYS A CA 1
ATOM 673 C C . LYS A 1 84 ? 20.734 15.016 -13.805 1 96.06 84 LYS A C 1
ATOM 675 O O . LYS A 1 84 ? 19.516 15.133 -13.977 1 96.06 84 LYS A O 1
ATOM 680 N N . LYS A 1 85 ? 21.641 14.938 -14.805 1 95.5 85 LYS A N 1
ATOM 681 C CA . LYS A 1 85 ? 21.234 15.164 -16.188 1 95.5 85 LYS A CA 1
ATOM 682 C C . LYS A 1 85 ? 20.844 13.859 -16.875 1 95.5 85 LYS A C 1
ATOM 684 O O . LYS A 1 85 ? 20.094 13.867 -17.859 1 95.5 85 LYS A O 1
ATOM 689 N N . THR A 1 86 ? 21.453 12.773 -16.391 1 96.31 86 THR A N 1
ATOM 690 C CA . THR A 1 86 ? 21.125 11.477 -16.984 1 96.31 86 THR A CA 1
ATOM 691 C C . THR A 1 86 ? 20.719 10.477 -15.906 1 96.31 86 THR A C 1
ATOM 693 O O . THR A 1 86 ? 21.062 10.641 -14.734 1 96.31 86 THR A O 1
ATOM 696 N N . VAL A 1 87 ? 19.984 9.469 -16.312 1 95.56 87 VAL A N 1
ATOM 697 C CA . VAL A 1 87 ? 19.531 8.438 -15.375 1 95.56 87 VAL A CA 1
ATOM 698 C C . VAL A 1 87 ? 20.734 7.668 -14.836 1 95.56 87 VAL A C 1
ATOM 700 O O . VAL A 1 87 ? 20.734 7.246 -13.68 1 95.56 87 VAL A O 1
ATOM 703 N N . GLU A 1 88 ? 21.766 7.531 -15.648 1 95.44 88 GLU A N 1
ATOM 704 C CA . GLU A 1 88 ? 22.984 6.855 -15.234 1 95.44 88 GLU A CA 1
ATOM 705 C C . GLU A 1 88 ? 23.672 7.598 -14.094 1 95.44 88 GLU A C 1
ATOM 707 O O . GLU A 1 88 ? 24.141 6.98 -13.133 1 95.44 88 GLU A O 1
ATOM 712 N N . GLU A 1 89 ? 23.719 8.891 -14.227 1 96.69 89 GLU A N 1
ATOM 713 C CA . GLU A 1 89 ? 24.312 9.703 -13.164 1 96.69 89 GLU A CA 1
ATOM 714 C C . GLU A 1 89 ? 23.484 9.609 -11.883 1 96.69 89 GLU A C 1
ATOM 716 O O . GLU A 1 89 ? 24.047 9.562 -10.781 1 96.69 89 GLU A O 1
ATOM 721 N N . LEU A 1 90 ? 22.188 9.641 -12.055 1 97.75 90 LEU A N 1
ATOM 722 C CA . LEU A 1 90 ? 21.312 9.484 -10.898 1 97.75 90 LEU A CA 1
ATOM 723 C C . LEU A 1 90 ? 21.547 8.133 -10.219 1 97.75 90 LEU A C 1
ATOM 725 O O . LEU A 1 90 ? 21.641 8.055 -8.992 1 97.75 90 LEU A O 1
ATOM 729 N N . ARG A 1 91 ? 21.625 7.074 -11 1 97.5 91 ARG A N 1
ATOM 730 C CA . ARG A 1 91 ? 21.891 5.73 -10.5 1 97.5 91 ARG A CA 1
ATOM 731 C C . ARG A 1 91 ? 23.172 5.691 -9.68 1 97.5 91 ARG A C 1
ATOM 733 O O . ARG A 1 91 ? 23.188 5.137 -8.578 1 97.5 91 ARG A O 1
ATOM 740 N N . ILE A 1 92 ? 24.172 6.293 -10.18 1 96.19 92 ILE A N 1
ATOM 741 C CA . ILE A 1 92 ? 25.438 6.332 -9.469 1 96.19 92 ILE A CA 1
ATOM 742 C C . ILE A 1 92 ? 25.266 7.051 -8.133 1 96.19 92 ILE A C 1
ATOM 744 O O . ILE A 1 92 ? 25.75 6.578 -7.098 1 96.19 92 ILE A O 1
ATOM 748 N N . THR A 1 93 ? 24.578 8.156 -8.148 1 96.69 93 THR A N 1
ATOM 749 C CA . THR A 1 93 ? 24.406 8.969 -6.949 1 96.69 93 THR A CA 1
ATOM 750 C C . THR A 1 93 ? 23.625 8.219 -5.887 1 96.69 93 THR A C 1
ATOM 752 O O . THR A 1 93 ? 23.984 8.227 -4.711 1 96.69 93 THR A O 1
ATOM 755 N N . VAL A 1 94 ? 22.531 7.5 -6.297 1 97.56 94 VAL A N 1
ATOM 756 C CA . VAL A 1 94 ? 21.656 6.844 -5.332 1 97.56 94 VAL A CA 1
ATOM 757 C C . VAL A 1 94 ? 22.344 5.59 -4.785 1 97.56 94 VAL A C 1
ATOM 759 O O . VAL A 1 94 ? 21.922 5.039 -3.766 1 97.56 94 VAL A O 1
ATOM 762 N N . MET A 1 95 ? 23.359 5.113 -5.414 1 96.44 95 MET A N 1
ATOM 763 C CA . MET A 1 95 ? 24.094 3.932 -4.969 1 96.44 95 MET A CA 1
ATOM 764 C C . MET A 1 95 ? 25.312 4.324 -4.137 1 96.44 95 MET A C 1
ATOM 766 O O . MET A 1 95 ? 25.969 3.467 -3.545 1 96.44 95 MET A O 1
ATOM 770 N N . THR A 1 96 ? 25.562 5.621 -4.105 1 94.94 96 THR A N 1
ATOM 771 C CA . THR A 1 96 ? 26.703 6.121 -3.336 1 94.94 96 THR A CA 1
ATOM 772 C C . THR A 1 96 ? 26.281 6.441 -1.903 1 94.94 96 THR A C 1
ATOM 774 O O . THR A 1 96 ? 25.312 7.16 -1.681 1 94.94 96 THR A O 1
ATOM 777 N N . THR A 1 97 ? 27.047 5.945 -1.006 1 95.31 97 THR A N 1
ATOM 778 C CA . THR A 1 97 ? 26.734 6.18 0.4 1 95.31 97 THR A CA 1
ATOM 779 C C . THR A 1 97 ? 26.797 7.672 0.725 1 95.31 97 THR A C 1
ATOM 781 O O . THR A 1 97 ? 27.656 8.391 0.216 1 95.31 97 THR A O 1
ATOM 784 N N . TYR A 1 98 ? 25.875 8.148 1.531 1 94.88 98 TYR A N 1
ATOM 785 C CA . TYR A 1 98 ? 25.891 9.531 1.988 1 94.88 98 TYR A CA 1
ATOM 786 C C . TYR A 1 98 ? 26.656 9.664 3.297 1 94.88 98 TYR A C 1
ATOM 788 O O . TYR A 1 98 ? 26.891 10.781 3.777 1 94.88 98 TYR A O 1
ATOM 796 N N . LEU A 1 99 ? 26.938 8.523 3.861 1 94.69 99 LEU A N 1
ATOM 797 C CA . LEU A 1 99 ? 27.719 8.555 5.094 1 94.69 99 LEU A CA 1
ATOM 798 C C . LEU A 1 99 ? 29.172 8.93 4.816 1 94.69 99 LEU A C 1
ATOM 800 O O . LEU A 1 99 ? 29.766 8.445 3.85 1 94.69 99 LEU A O 1
ATOM 804 N N . LYS A 1 100 ? 29.688 9.758 5.668 1 90.38 100 LYS A N 1
ATOM 805 C CA . LYS A 1 100 ? 31.109 10.094 5.574 1 90.38 100 LYS A CA 1
ATOM 806 C C . LYS A 1 100 ? 31.984 8.922 6.008 1 90.38 100 LYS A C 1
ATOM 808 O O . LYS A 1 100 ? 31.5 7.996 6.668 1 90.38 100 LYS A O 1
ATOM 813 N N . ASP A 1 101 ? 33.219 8.977 5.613 1 87.19 101 ASP A N 1
ATOM 814 C CA . ASP A 1 101 ? 34.156 7.891 5.906 1 87.19 101 ASP A CA 1
ATOM 815 C C . ASP A 1 101 ? 34.188 7.586 7.402 1 87.19 101 ASP A C 1
ATOM 817 O O . ASP A 1 101 ? 34.375 8.484 8.227 1 87.19 101 ASP A O 1
ATOM 821 N N . LYS A 1 102 ? 33.938 6.375 7.781 1 86.44 102 LYS A N 1
ATOM 822 C CA . LYS A 1 102 ? 34 5.832 9.133 1 86.44 102 LYS A CA 1
ATOM 823 C C . LYS A 1 102 ? 32.844 6.324 9.992 1 86.44 102 LYS A C 1
ATOM 825 O O . LYS A 1 102 ? 32.812 6.105 11.203 1 86.44 102 LYS A O 1
ATOM 830 N N . GLU A 1 103 ? 31.953 7.031 9.352 1 92.69 103 GLU A N 1
ATOM 831 C CA . GLU A 1 103 ? 30.797 7.453 10.117 1 92.69 103 GLU A CA 1
ATOM 832 C C . GLU A 1 103 ? 29.75 6.344 10.195 1 92.69 103 GLU A C 1
ATOM 834 O O . GLU A 1 103 ? 29.453 5.695 9.188 1 92.69 103 GLU A O 1
ATOM 839 N N . ARG A 1 104 ? 29.297 6.223 11.492 1 93.12 104 ARG A N 1
ATOM 840 C CA . ARG A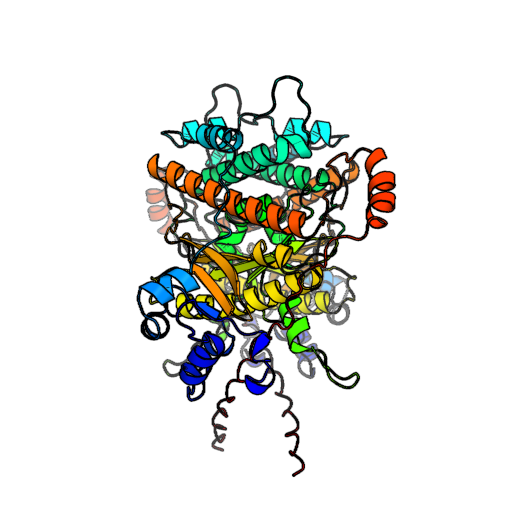 1 104 ? 28.25 5.234 11.688 1 93.12 104 ARG A CA 1
ATOM 841 C C . ARG A 1 104 ? 26.875 5.867 11.516 1 93.12 104 ARG A C 1
ATOM 843 O O . ARG A 1 104 ? 26.672 7.039 11.844 1 93.12 104 ARG A O 1
ATOM 850 N N . TYR A 1 105 ? 25.938 5.066 10.977 1 94.69 105 TYR A N 1
ATOM 851 C CA . TYR A 1 105 ? 24.578 5.559 10.812 1 94.69 105 TYR A CA 1
ATOM 852 C C . TYR A 1 105 ? 23.953 5.863 12.164 1 94.69 105 TYR A C 1
ATOM 854 O O . TYR A 1 105 ? 24 5.043 13.086 1 94.69 105 TYR A O 1
ATOM 862 N N . ASP A 1 106 ? 23.453 7.012 12.25 1 93.12 106 ASP A N 1
ATOM 863 C CA . ASP A 1 106 ? 22.656 7.5 13.359 1 93.12 106 ASP A CA 1
ATOM 864 C C . ASP A 1 106 ? 21.281 7.992 12.883 1 93.12 106 ASP A C 1
ATOM 866 O O . ASP A 1 106 ? 21.203 8.992 12.172 1 93.12 106 ASP A O 1
ATOM 870 N N . ILE A 1 107 ? 20.281 7.316 13.312 1 91.56 107 ILE A N 1
ATOM 871 C CA . ILE A 1 107 ? 18.953 7.574 12.797 1 91.56 107 ILE A CA 1
ATOM 872 C C . ILE A 1 107 ? 18.547 9.016 13.086 1 91.56 107 ILE A C 1
ATOM 874 O O . ILE A 1 107 ? 17.844 9.648 12.289 1 91.56 107 ILE A O 1
ATOM 878 N N . CYS A 1 108 ? 18.906 9.586 14.156 1 89.44 108 CYS A N 1
ATOM 879 C CA . CYS A 1 108 ? 18.547 10.953 14.516 1 89.44 108 CYS A CA 1
ATOM 880 C C . CYS A 1 108 ? 19.25 11.969 13.617 1 89.44 108 CYS A C 1
ATOM 882 O O . CYS A 1 108 ? 18.703 13.039 13.352 1 89.44 108 CYS A O 1
ATOM 884 N N . LYS A 1 109 ? 20.391 11.578 13.117 1 91.12 109 LYS A N 1
ATOM 885 C CA . LYS A 1 109 ? 21.188 12.492 12.312 1 91.12 109 LYS A CA 1
ATOM 886 C C . LYS A 1 109 ? 20.969 12.25 10.82 1 91.12 109 LYS A C 1
ATOM 888 O O . LYS A 1 109 ? 21.016 13.188 10.023 1 91.12 109 LYS A O 1
ATOM 893 N N . HIS A 1 110 ? 20.734 10.992 10.523 1 94.31 110 HIS A N 1
ATOM 894 C CA . HIS A 1 110 ? 20.891 10.625 9.125 1 94.31 110 HIS A CA 1
ATOM 895 C C . HIS A 1 110 ? 19.547 10.25 8.508 1 94.31 110 HIS A C 1
ATOM 897 O O . HIS A 1 110 ? 19.453 9.945 7.316 1 94.31 110 HIS A O 1
ATOM 903 N N . PHE A 1 111 ? 18.453 10.359 9.219 1 94.25 111 PHE A N 1
ATOM 904 C CA . PHE A 1 111 ? 17.141 9.898 8.773 1 94.25 111 PHE A CA 1
ATOM 905 C C . PHE A 1 111 ? 16.719 10.602 7.488 1 94.25 111 PHE A C 1
ATOM 907 O O . PHE A 1 111 ? 16.25 9.961 6.547 1 94.25 111 PHE A O 1
ATOM 914 N N . ASN A 1 112 ? 16.891 11.883 7.457 1 95 112 ASN A N 1
ATOM 915 C CA . ASN A 1 112 ? 16.453 12.641 6.297 1 95 112 ASN A CA 1
ATOM 916 C C . ASN A 1 112 ? 17.25 12.281 5.047 1 95 112 ASN A C 1
ATOM 918 O O . ASN A 1 112 ? 16.688 12.18 3.955 1 95 112 ASN A O 1
ATOM 922 N N . GLN A 1 113 ? 18.547 12.086 5.176 1 95.88 113 GLN A N 1
ATOM 923 C CA . GLN A 1 113 ? 19.359 11.641 4.051 1 95.88 113 GLN A CA 1
ATOM 924 C C . GLN A 1 113 ? 18.922 10.258 3.564 1 95.88 113 GLN A C 1
ATOM 926 O O . GLN A 1 113 ? 18.859 10.016 2.359 1 95.88 113 GLN A O 1
ATOM 931 N N . GLU A 1 114 ? 18.625 9.391 4.531 1 97.06 114 GLU A N 1
ATOM 932 C CA . GLU A 1 114 ? 18.156 8.047 4.219 1 97.06 114 GLU A CA 1
ATOM 933 C C . GLU A 1 114 ? 16.844 8.094 3.453 1 97.06 114 GLU A C 1
ATOM 935 O O . GLU A 1 114 ? 16.688 7.426 2.426 1 97.06 114 GLU A O 1
ATOM 940 N N . TRP A 1 115 ? 15.977 8.945 3.936 1 97.06 115 TRP A N 1
ATOM 941 C CA . TRP A 1 115 ? 14.68 9.117 3.287 1 97.06 115 TRP A CA 1
ATOM 942 C C . TRP A 1 115 ? 14.852 9.609 1.854 1 97.06 115 TRP A C 1
ATOM 944 O O . TRP A 1 115 ? 14.281 9.039 0.923 1 97.06 115 TRP A O 1
ATOM 954 N N . VAL A 1 116 ? 15.633 10.602 1.646 1 97.94 116 VAL A N 1
ATOM 955 C CA . VAL A 1 116 ? 15.805 11.203 0.326 1 97.94 116 VAL A CA 1
ATOM 956 C C . VAL A 1 116 ? 16.422 10.18 -0.624 1 97.94 116 VAL A C 1
ATOM 958 O O . VAL A 1 116 ? 15.945 9.992 -1.744 1 97.94 116 VAL A O 1
ATOM 961 N N . GLN A 1 117 ? 17.453 9.516 -0.181 1 98.31 117 GLN A N 1
ATOM 962 C CA . GLN A 1 117 ? 18.156 8.594 -1.064 1 98.31 117 GLN A CA 1
ATOM 963 C C . GLN A 1 117 ? 17.281 7.395 -1.414 1 98.31 117 GLN A C 1
ATOM 965 O O . GLN A 1 117 ? 17.234 6.965 -2.568 1 98.31 117 GLN A O 1
ATOM 970 N N . MET A 1 118 ? 16.578 6.836 -0.434 1 98.06 118 MET A N 1
ATOM 971 C CA . MET A 1 118 ? 15.672 5.719 -0.703 1 98.06 118 MET A CA 1
ATOM 972 C C . MET A 1 118 ? 14.586 6.121 -1.698 1 98.06 118 MET A C 1
ATOM 974 O O . MET A 1 118 ? 14.242 5.348 -2.592 1 98.06 118 MET A O 1
ATOM 978 N N . THR A 1 119 ? 14.07 7.309 -1.507 1 98.31 119 THR A N 1
ATOM 979 C CA . THR A 1 119 ? 13.023 7.82 -2.383 1 98.31 119 THR A CA 1
ATOM 980 C C . THR A 1 119 ? 13.547 7.992 -3.807 1 98.31 119 THR A C 1
ATOM 982 O O . THR A 1 119 ? 12.914 7.535 -4.762 1 98.31 119 THR A O 1
ATOM 985 N N . MET A 1 120 ? 14.703 8.586 -3.947 1 98.38 120 MET A N 1
ATOM 986 C CA . MET A 1 120 ? 15.281 8.828 -5.266 1 98.38 120 MET A CA 1
ATOM 987 C C . MET A 1 120 ? 15.664 7.516 -5.938 1 98.38 120 MET A C 1
ATOM 989 O O . MET A 1 120 ? 15.57 7.387 -7.16 1 98.38 120 MET A O 1
ATOM 993 N N . ARG A 1 121 ? 16.141 6.609 -5.156 1 98.31 121 ARG A N 1
ATOM 994 C CA . ARG A 1 121 ? 16.484 5.301 -5.707 1 98.31 121 ARG A CA 1
ATOM 995 C C . ARG A 1 121 ? 15.242 4.559 -6.184 1 98.31 121 ARG A C 1
ATOM 997 O O . ARG A 1 121 ? 15.266 3.91 -7.23 1 98.31 121 ARG A O 1
ATOM 1004 N N . THR A 1 122 ? 14.203 4.625 -5.445 1 98 122 THR A N 1
ATOM 1005 C CA . THR A 1 122 ? 12.922 4.059 -5.863 1 98 122 THR A CA 1
ATOM 1006 C C . THR A 1 122 ? 12.477 4.652 -7.195 1 98 122 THR A C 1
ATOM 1008 O O . THR A 1 122 ? 12.086 3.924 -8.109 1 98 122 THR A O 1
ATOM 1011 N N . LEU A 1 123 ? 12.547 5.977 -7.285 1 97.56 123 LEU A N 1
ATOM 1012 C CA . LEU A 1 123 ? 12.195 6.645 -8.531 1 97.56 123 LEU A CA 1
ATOM 1013 C C . LEU A 1 123 ? 13.094 6.176 -9.672 1 97.56 123 LEU A C 1
ATOM 1015 O O . LEU A 1 123 ? 12.617 5.918 -10.781 1 97.56 123 LEU A O 1
ATOM 1019 N N . CYS A 1 124 ? 14.375 6.09 -9.406 1 97.25 124 CYS A N 1
ATOM 1020 C CA . CYS A 1 124 ? 15.352 5.645 -10.398 1 97.25 124 CYS A CA 1
ATOM 1021 C C . CYS A 1 124 ? 14.992 4.266 -10.938 1 97.25 124 CYS A C 1
ATOM 1023 O O . CYS A 1 124 ? 15.016 4.047 -12.148 1 97.25 124 CYS A O 1
ATOM 1025 N N . ASN A 1 125 ? 14.633 3.359 -10.047 1 96.25 125 ASN A N 1
ATOM 1026 C CA . ASN A 1 125 ? 14.211 2.02 -10.445 1 96.25 125 ASN A CA 1
ATOM 1027 C C . ASN A 1 125 ? 13.008 2.064 -11.375 1 96.25 125 ASN A C 1
ATOM 1029 O O . ASN A 1 125 ? 12.922 1.281 -12.328 1 96.25 125 ASN A O 1
ATOM 1033 N N . LEU A 1 126 ? 12.109 2.916 -11.094 1 95.56 126 LEU A N 1
ATOM 1034 C CA . LEU A 1 126 ? 10.906 3.029 -11.914 1 95.56 126 LEU A CA 1
ATOM 1035 C C . LEU A 1 126 ? 11.242 3.578 -13.297 1 95.56 126 LEU A C 1
ATOM 1037 O O . LEU A 1 126 ? 10.695 3.123 -14.305 1 95.56 126 LEU A O 1
ATOM 1041 N N . TYR A 1 127 ? 12.148 4.531 -13.359 1 94.56 127 TYR A N 1
ATOM 1042 C CA . TYR A 1 127 ? 12.555 5.121 -14.633 1 94.56 127 TYR A CA 1
ATOM 1043 C C . TYR A 1 127 ? 13.32 4.113 -15.477 1 94.56 127 TYR A C 1
ATOM 1045 O O . TYR A 1 127 ? 13.219 4.125 -16.703 1 94.56 127 TYR A O 1
ATOM 1053 N N . GLU A 1 128 ? 14.039 3.303 -14.844 1 93.62 128 GLU A N 1
ATOM 1054 C CA . GLU A 1 128 ? 14.883 2.346 -15.555 1 93.62 128 GLU A CA 1
ATOM 1055 C C . GLU A 1 128 ? 14.086 1.125 -16 1 93.62 128 GLU A C 1
ATOM 1057 O O . GLU A 1 128 ? 14.555 0.337 -16.828 1 93.62 128 GLU A O 1
ATOM 1062 N N . ASN A 1 129 ? 12.938 0.976 -15.43 1 88.44 129 ASN A N 1
ATOM 1063 C CA . ASN A 1 129 ? 12.078 -0.135 -15.836 1 88.44 129 ASN A CA 1
ATOM 1064 C C . ASN A 1 129 ? 11.547 0.055 -17.25 1 88.44 129 ASN A C 1
ATOM 1066 O O . ASN A 1 129 ? 10.812 1.011 -17.516 1 88.44 129 ASN A O 1
ATOM 1070 N N . VAL A 1 130 ? 11.82 -0.8 -18.109 1 79.62 130 VAL A N 1
ATOM 1071 C CA . VAL A 1 130 ? 11.562 -0.66 -19.531 1 79.62 130 VAL A CA 1
ATOM 1072 C C . VAL A 1 130 ? 10.07 -0.821 -19.812 1 79.62 130 VAL A C 1
ATOM 1074 O O . VAL A 1 130 ? 9.578 -0.42 -20.859 1 79.62 130 VAL A O 1
ATOM 1077 N N . ASP A 1 131 ? 9.328 -1.46 -18.844 1 79.5 131 ASP A N 1
ATOM 1078 C CA . ASP A 1 131 ? 7.891 -1.628 -19.016 1 79.5 131 ASP A CA 1
ATOM 1079 C C . ASP A 1 131 ? 7.145 -0.33 -18.703 1 79.5 131 ASP A C 1
ATOM 1081 O O . ASP A 1 131 ? 5.914 -0.285 -18.766 1 79.5 131 ASP A O 1
ATOM 1085 N N . SER A 1 132 ? 7.828 0.666 -18.391 1 81.31 132 SER A N 1
ATOM 1086 C CA . SER A 1 132 ? 7.297 2.004 -18.141 1 81.31 132 SER A CA 1
ATOM 1087 C C . SER A 1 132 ? 6.098 1.965 -17.203 1 81.31 132 SER A C 1
ATOM 1089 O O . SER A 1 132 ? 5.016 2.445 -17.547 1 81.31 132 SER A O 1
ATOM 1091 N N . PRO A 1 133 ? 6.355 1.492 -16.047 1 87 133 PRO A N 1
ATOM 1092 C CA . PRO A 1 133 ? 5.238 1.276 -15.117 1 87 133 PRO A CA 1
ATOM 1093 C C . PRO A 1 133 ? 4.492 2.566 -14.789 1 87 133 PRO A C 1
ATOM 1095 O O . PRO A 1 133 ? 3.299 2.529 -14.469 1 87 133 PRO A O 1
ATOM 1098 N N . LEU A 1 134 ? 5.043 3.701 -14.93 1 89.31 134 LEU A N 1
ATOM 1099 C CA . LEU A 1 134 ? 4.414 4.969 -14.586 1 89.31 134 LEU A CA 1
ATOM 1100 C C . LEU A 1 134 ? 3.512 5.453 -15.719 1 89.31 134 LEU A C 1
ATOM 1102 O O . LEU A 1 134 ? 2.697 6.359 -15.523 1 89.31 134 LEU A O 1
ATOM 1106 N N . ILE A 1 135 ? 3.703 4.863 -16.844 1 85 135 ILE A N 1
ATOM 1107 C CA . ILE A 1 135 ? 2.896 5.242 -18 1 85 135 ILE A CA 1
ATOM 1108 C C . ILE A 1 135 ? 1.627 4.395 -18.047 1 85 135 ILE A C 1
ATOM 1110 O O . ILE A 1 135 ? 0.562 4.879 -18.438 1 85 135 ILE A O 1
ATOM 1114 N N . ARG A 1 136 ? 1.71 3.236 -17.609 1 83.62 136 ARG A N 1
ATOM 1115 C CA . ARG A 1 136 ? 0.595 2.295 -17.656 1 83.62 136 ARG A CA 1
ATOM 1116 C C . ARG A 1 136 ? -0.491 2.682 -16.656 1 83.62 136 ARG A C 1
ATOM 1118 O O . ARG A 1 136 ? -0.209 3.312 -15.641 1 83.62 136 ARG A O 1
ATOM 1125 N N . SER A 1 137 ? -1.66 2.309 -17.125 1 79.44 137 SER A N 1
ATOM 1126 C CA . SER A 1 137 ? -2.758 2.473 -16.172 1 79.44 137 SER A CA 1
ATOM 1127 C C . SER A 1 137 ? -2.592 1.547 -14.977 1 79.44 137 SER A C 1
ATOM 1129 O O . SER A 1 137 ? -2.479 0.33 -15.133 1 79.44 137 SER A O 1
ATOM 1131 N N . GLN A 1 138 ? -2.486 2.186 -13.852 1 86.5 138 GLN A N 1
ATOM 1132 C CA . GLN A 1 138 ? -2.285 1.417 -12.625 1 86.5 138 GLN A CA 1
ATOM 1133 C C . GLN A 1 138 ? -3.504 1.509 -11.711 1 86.5 138 GLN A C 1
ATOM 1135 O O . GLN A 1 138 ? -4.32 2.422 -11.852 1 86.5 138 GLN A O 1
ATOM 1140 N N . TYR A 1 139 ? -3.594 0.545 -10.891 1 83.5 139 TYR A N 1
ATOM 1141 C CA . TYR A 1 139 ? -4.574 0.638 -9.82 1 83.5 139 TYR A CA 1
ATOM 1142 C C . TYR A 1 139 ? -4.129 1.646 -8.766 1 83.5 139 TYR A C 1
ATOM 1144 O O . TYR A 1 139 ? -2.943 1.971 -8.664 1 83.5 139 TYR A O 1
ATOM 1152 N N . GLU A 1 140 ? -5.043 2.129 -8.016 1 81.69 140 GLU A N 1
ATOM 1153 C CA . GLU A 1 140 ? -4.832 3.209 -7.055 1 81.69 140 GLU A CA 1
ATOM 1154 C C . GLU A 1 140 ? -3.686 2.883 -6.102 1 81.69 140 GLU A C 1
ATOM 1156 O O . GLU A 1 140 ? -2.762 3.684 -5.934 1 81.69 140 GLU A O 1
ATOM 1161 N N . ASP A 1 141 ? -3.672 1.712 -5.574 1 88.31 141 ASP A N 1
ATOM 1162 C CA . ASP A 1 141 ? -2.725 1.376 -4.516 1 88.31 141 ASP A CA 1
ATOM 1163 C C . ASP A 1 141 ? -1.34 1.082 -5.09 1 88.31 141 ASP A C 1
ATOM 1165 O O . ASP A 1 141 ? -0.356 1.021 -4.348 1 88.31 141 ASP A O 1
ATOM 1169 N N . TRP A 1 142 ? -1.323 0.926 -6.395 1 92 142 TRP A N 1
ATOM 1170 C CA . TRP A 1 142 ? -0.032 0.672 -7.023 1 92 142 TRP A CA 1
ATOM 1171 C C . TRP A 1 142 ? 0.931 1.829 -6.777 1 92 142 TRP A C 1
ATOM 1173 O O . TRP A 1 142 ? 2.086 1.616 -6.402 1 92 142 TRP A O 1
ATOM 1183 N N . TYR A 1 143 ? 0.449 3.045 -6.891 1 92.62 143 TYR A N 1
ATOM 1184 C CA . TYR A 1 143 ? 1.288 4.23 -6.742 1 92.62 143 TYR A CA 1
ATOM 1185 C C . TYR A 1 143 ? 1.796 4.359 -5.312 1 92.62 143 TYR A C 1
ATOM 1187 O O . TYR A 1 143 ? 2.943 4.754 -5.086 1 92.62 143 TYR A O 1
ATOM 1195 N N . THR A 1 144 ? 0.95 4.02 -4.426 1 93.5 144 THR A N 1
ATOM 1196 C CA . THR A 1 144 ? 1.339 4.078 -3.021 1 93.5 144 THR A CA 1
ATOM 1197 C C . THR A 1 144 ? 2.463 3.09 -2.729 1 93.5 144 THR A C 1
ATOM 1199 O O . THR A 1 144 ? 3.467 3.447 -2.111 1 93.5 144 THR A O 1
ATOM 1202 N N . ILE A 1 145 ? 2.324 1.949 -3.23 1 94.31 145 ILE A N 1
ATOM 1203 C CA . ILE A 1 145 ? 3.268 0.884 -2.906 1 94.31 145 ILE A CA 1
ATOM 1204 C C . ILE A 1 145 ? 4.559 1.079 -3.701 1 94.31 145 ILE A C 1
ATOM 1206 O O . ILE A 1 145 ? 5.656 0.901 -3.168 1 94.31 145 ILE A O 1
ATOM 1210 N N . ALA A 1 146 ? 4.418 1.497 -4.898 1 95.12 146 ALA A N 1
ATOM 1211 C CA . ALA A 1 146 ? 5.559 1.545 -5.809 1 95.12 146 ALA A CA 1
ATOM 1212 C C . ALA A 1 146 ? 6.398 2.799 -5.574 1 95.12 146 ALA A C 1
ATOM 1214 O O . ALA A 1 146 ? 7.598 2.812 -5.855 1 95.12 146 ALA A O 1
ATOM 1215 N N . LEU A 1 147 ? 5.703 3.842 -5.059 1 96.06 147 LEU A N 1
ATOM 1216 C CA . LEU A 1 147 ? 6.449 5.094 -5.039 1 96.06 147 LEU A CA 1
ATOM 1217 C C . LEU A 1 147 ? 6.102 5.914 -3.801 1 96.06 147 LEU A C 1
ATOM 1219 O O . LEU A 1 147 ? 6.98 6.234 -2.998 1 96.06 147 LEU A O 1
ATOM 1223 N N . PHE A 1 148 ? 4.906 6.223 -3.521 1 95.62 148 PHE A N 1
ATOM 1224 C CA . PHE A 1 148 ? 4.516 7.254 -2.566 1 95.62 148 PHE A CA 1
ATOM 1225 C C . PHE A 1 148 ? 4.691 6.762 -1.136 1 95.62 148 PHE A C 1
ATOM 1227 O O . PHE A 1 148 ? 4.824 7.566 -0.21 1 95.62 148 PHE A O 1
ATOM 1234 N N . GLY A 1 149 ? 4.648 5.449 -0.941 1 95.44 149 GLY A N 1
ATOM 1235 C CA . GLY A 1 149 ? 5.004 4.938 0.372 1 95.44 149 GLY A CA 1
ATOM 1236 C C . GLY A 1 149 ? 6.395 5.352 0.816 1 95.44 149 GLY A C 1
ATOM 1237 O O . GLY A 1 149 ? 6.598 5.711 1.978 1 95.44 149 GLY A O 1
ATOM 1238 N N . THR A 1 150 ? 7.297 5.332 -0.081 1 96.38 150 THR A N 1
ATOM 1239 C CA . THR A 1 150 ? 8.672 5.711 0.232 1 96.38 150 THR A CA 1
ATOM 1240 C C . THR A 1 150 ? 8.805 7.227 0.329 1 96.38 150 THR A C 1
ATOM 1242 O O . THR A 1 150 ? 9.578 7.738 1.14 1 96.38 150 THR A O 1
ATOM 1245 N N . CYS A 1 151 ? 7.984 7.953 -0.413 1 96.25 151 CYS A N 1
ATOM 1246 C CA . CYS A 1 151 ? 8.062 9.406 -0.472 1 96.25 151 CYS A CA 1
ATOM 1247 C C . CYS A 1 151 ? 7.391 10.039 0.741 1 96.25 151 CYS A C 1
ATOM 1249 O O . CYS A 1 151 ? 7.934 10.961 1.347 1 96.25 151 CYS A O 1
ATOM 1251 N N . ILE A 1 152 ? 6.258 9.492 0.996 1 97.31 152 ILE A N 1
ATOM 1252 C CA . ILE A 1 152 ? 5.402 10.156 1.974 1 97.31 152 ILE A CA 1
ATOM 1253 C C . ILE A 1 152 ? 5.438 9.391 3.293 1 97.31 152 ILE A C 1
ATOM 1255 O O . ILE A 1 152 ? 5.816 9.945 4.328 1 97.31 152 ILE A O 1
ATOM 1259 N N . ASP A 1 153 ? 5.156 8.102 3.252 1 96.38 153 ASP A N 1
ATOM 1260 C CA . ASP A 1 153 ? 5.02 7.32 4.48 1 96.38 153 ASP A CA 1
ATOM 1261 C C . ASP A 1 153 ? 6.348 7.238 5.227 1 96.38 153 ASP A C 1
ATOM 1263 O O . ASP A 1 153 ? 6.395 7.434 6.445 1 96.38 153 ASP A O 1
ATOM 1267 N N . PHE A 1 154 ? 7.371 6.941 4.477 1 96.56 154 PHE A N 1
ATOM 1268 C CA . PHE A 1 154 ? 8.68 6.844 5.105 1 96.56 154 PHE A CA 1
ATOM 1269 C C . PHE A 1 154 ? 9.102 8.188 5.695 1 96.56 154 PHE A C 1
ATOM 1271 O O . PHE A 1 154 ? 9.633 8.242 6.809 1 96.56 154 PHE A O 1
ATOM 1278 N N . CYS A 1 155 ? 8.773 9.242 5.02 1 96.69 155 CYS A N 1
ATOM 1279 C CA . CYS A 1 155 ? 9.102 10.578 5.512 1 96.69 155 CYS A CA 1
ATOM 1280 C C . CYS A 1 155 ? 8.375 10.867 6.82 1 96.69 155 CYS A C 1
ATOM 1282 O O . CYS A 1 155 ? 8.977 11.383 7.766 1 96.69 155 CYS A O 1
ATOM 1284 N N . MET A 1 156 ? 7.16 10.523 6.867 1 94.06 156 MET A N 1
ATOM 1285 C CA . MET A 1 156 ? 6.305 10.875 7.996 1 94.06 156 MET A CA 1
ATOM 1286 C C . MET A 1 156 ? 6.508 9.906 9.156 1 94.06 156 MET A C 1
ATOM 1288 O O . MET A 1 156 ? 6.125 10.203 10.289 1 94.06 156 MET A O 1
ATOM 1292 N N . ARG A 1 157 ? 7.031 8.734 8.82 1 90.44 157 ARG A N 1
ATOM 1293 C CA . ARG A 1 157 ? 7.383 7.797 9.875 1 90.44 157 ARG A CA 1
ATOM 1294 C C . ARG A 1 157 ? 8.695 8.195 10.547 1 90.44 157 ARG A C 1
ATOM 1296 O O . ARG A 1 157 ? 9.664 7.43 10.523 1 90.44 157 ARG A O 1
ATOM 1303 N N . ASP A 1 158 ? 8.656 9.367 11.156 1 84.19 158 ASP A N 1
ATOM 1304 C CA . ASP A 1 158 ? 9.867 9.93 11.75 1 84.19 158 ASP A CA 1
ATOM 1305 C C . ASP A 1 158 ? 9.93 9.648 13.25 1 84.19 158 ASP A C 1
ATOM 1307 O O . ASP A 1 158 ? 9.141 10.188 14.023 1 84.19 158 ASP A O 1
ATOM 1311 N N . ILE A 1 159 ? 10.867 9 13.633 1 76.56 159 ILE A N 1
ATOM 1312 C CA . ILE A 1 159 ? 11 8.57 15.023 1 76.56 159 ILE A CA 1
ATOM 1313 C C . ILE A 1 159 ? 11.164 9.789 15.922 1 76.56 159 ILE A C 1
ATOM 1315 O O . ILE A 1 159 ? 10.758 9.773 17.094 1 76.56 159 ILE A O 1
ATOM 1319 N N . GLN A 1 160 ? 11.75 10.742 15.383 1 82 160 GLN A N 1
ATOM 1320 C CA . GLN A 1 160 ? 11.969 11.945 16.172 1 82 160 GLN A CA 1
ATOM 1321 C C . GLN A 1 160 ? 10.656 12.68 16.453 1 82 160 GLN A C 1
ATOM 1323 O O . GLN A 1 160 ? 10.508 13.328 17.484 1 82 160 GLN A O 1
ATOM 1328 N N . LEU A 1 161 ? 9.727 12.469 15.578 1 84.88 161 LEU A N 1
ATOM 1329 C CA . LEU A 1 161 ? 8.43 13.102 15.75 1 84.88 161 LEU A CA 1
ATOM 1330 C C . LEU A 1 161 ? 7.449 12.156 16.438 1 84.88 161 LEU A C 1
ATOM 1332 O O . LEU A 1 161 ? 6.41 12.586 16.938 1 84.88 161 LEU A O 1
ATOM 1336 N N . GLY A 1 162 ? 7.836 10.883 16.391 1 88.06 162 GLY A N 1
ATOM 1337 C CA . GLY A 1 162 ? 6.906 9.898 16.922 1 88.06 162 GLY A CA 1
ATOM 1338 C C . GLY A 1 162 ? 5.629 9.789 16.109 1 88.06 162 GLY A C 1
ATOM 1339 O O . GLY A 1 162 ? 4.539 9.68 16.672 1 88.06 162 GLY A O 1
ATOM 1340 N N . THR A 1 163 ? 5.805 9.883 14.852 1 91.75 163 THR A N 1
ATOM 1341 C CA . THR A 1 163 ? 4.637 9.844 13.984 1 91.75 163 THR A CA 1
ATOM 1342 C C . THR A 1 163 ? 4.656 8.594 13.109 1 91.75 163 THR A C 1
ATOM 1344 O O . THR A 1 163 ? 5.703 7.965 12.93 1 91.75 163 THR A O 1
ATOM 1347 N N . ASP A 1 164 ? 3.535 8.258 12.625 1 92.88 164 ASP A N 1
ATOM 1348 C CA . ASP A 1 164 ? 3.359 7.164 11.68 1 92.88 164 ASP A CA 1
ATOM 1349 C C . ASP A 1 164 ? 2.133 7.395 10.797 1 92.88 164 ASP A C 1
ATOM 1351 O O . ASP A 1 164 ? 1.447 8.406 10.93 1 92.88 164 ASP A O 1
ATOM 1355 N N . ILE A 1 165 ? 1.939 6.52 9.812 1 94 165 ILE A N 1
ATOM 1356 C CA . ILE A 1 165 ? 0.823 6.648 8.883 1 94 165 ILE A CA 1
ATOM 1357 C C . ILE A 1 165 ? 0.034 5.34 8.844 1 94 165 ILE A C 1
ATOM 1359 O O . ILE A 1 165 ? 0.618 4.258 8.773 1 94 165 ILE A O 1
ATOM 1363 N N . LYS A 1 166 ? -1.283 5.512 8.945 1 90.69 166 LYS A N 1
ATOM 1364 C CA . LYS A 1 166 ? -2.207 4.434 8.594 1 90.69 166 LYS A CA 1
ATOM 1365 C C . LYS A 1 166 ? -2.699 4.574 7.16 1 90.69 166 LYS A C 1
ATOM 1367 O O . LYS A 1 166 ? -2.984 5.684 6.699 1 90.69 166 LYS A O 1
ATOM 1372 N N . ARG A 1 167 ? -2.729 3.4 6.469 1 88 167 ARG A N 1
ATOM 1373 C CA . ARG A 1 167 ? -3.232 3.451 5.102 1 88 167 ARG A CA 1
ATOM 1374 C C . ARG A 1 167 ? -4.457 2.559 4.934 1 88 167 ARG A C 1
ATOM 1376 O O . ARG A 1 167 ? -4.73 1.706 5.781 1 88 167 ARG A O 1
ATOM 1383 N N . THR A 1 168 ? -5.176 2.777 3.793 1 76.69 168 THR A N 1
ATOM 1384 C CA . THR A 1 168 ? -6.254 2.025 3.154 1 76.69 168 THR A CA 1
ATOM 1385 C C . THR A 1 168 ? -7.445 1.882 4.094 1 76.69 168 THR A C 1
ATOM 1387 O O . THR A 1 168 ? -7.473 0.981 4.934 1 76.69 168 THR A O 1
ATOM 1390 N N . ASP A 1 169 ? -8.43 2.689 3.898 1 75.06 169 ASP A N 1
ATOM 1391 C CA . ASP A 1 169 ? -9.758 2.723 4.496 1 75.06 169 ASP A CA 1
ATOM 1392 C C . ASP A 1 169 ? -9.68 2.699 6.02 1 75.06 169 ASP A C 1
ATOM 1394 O O . ASP A 1 169 ? -10.43 1.974 6.676 1 75.06 169 ASP A O 1
ATOM 1398 N N . ALA A 1 170 ? -8.695 3.465 6.469 1 79.62 170 ALA A N 1
ATOM 1399 C CA . ALA A 1 170 ? -8.555 3.586 7.918 1 79.62 170 ALA A CA 1
ATOM 1400 C C . ALA A 1 170 ? -9.633 4.504 8.5 1 79.62 170 ALA A C 1
ATOM 1402 O O . ALA A 1 170 ? -9.828 5.621 8.008 1 79.62 170 ALA A O 1
ATOM 1403 N N . PRO A 1 171 ? -10.281 4.02 9.438 1 87.81 171 PRO A N 1
ATOM 1404 C CA . PRO A 1 171 ? -11.234 4.93 10.07 1 87.81 171 PRO A CA 1
ATOM 1405 C C . PRO A 1 171 ? -10.555 5.996 10.93 1 87.81 171 PRO A C 1
ATOM 1407 O O . PRO A 1 171 ? -9.664 5.68 11.727 1 87.81 171 PRO A O 1
ATOM 1410 N N . SER A 1 172 ? -10.961 7.172 10.781 1 92.75 172 SER A N 1
ATOM 1411 C CA . SER A 1 172 ? -10.422 8.273 11.578 1 92.75 172 SER A CA 1
ATOM 1412 C C . SER A 1 172 ? -10.961 8.242 13 1 92.75 172 SER A C 1
ATOM 1414 O O . SER A 1 172 ? -12.172 8.266 13.219 1 92.75 172 SER A O 1
ATOM 1416 N N . VAL A 1 173 ? -10.102 8.211 13.859 1 90.62 173 VAL A N 1
ATOM 1417 C CA . VAL A 1 173 ? -10.469 8.242 15.273 1 90.62 173 VAL A CA 1
ATOM 1418 C C . VAL A 1 173 ? -11.086 9.594 15.617 1 90.62 173 VAL A C 1
ATOM 1420 O O . VAL A 1 173 ? -12.031 9.672 16.406 1 90.62 173 VAL A O 1
ATOM 1423 N N . SER A 1 174 ? -10.531 10.602 15.039 1 91.88 174 SER A N 1
ATOM 1424 C CA . SER A 1 174 ? -11.062 11.938 15.273 1 91.88 174 SER A CA 1
ATOM 1425 C C . SER A 1 174 ? -12.516 12.039 14.828 1 91.88 174 SER A C 1
ATOM 1427 O O . SER A 1 174 ? -13.352 12.617 15.539 1 91.88 174 SER A O 1
ATOM 1429 N N . SER A 1 175 ? -12.742 11.5 13.688 1 91.75 175 SER A N 1
ATOM 1430 C CA . SER A 1 175 ? -14.117 11.5 13.211 1 91.75 175 SER A CA 1
ATOM 1431 C C . SER A 1 175 ? -15.016 10.656 14.117 1 91.75 175 SER A C 1
ATOM 1433 O O . SER A 1 175 ? -16.172 11.008 14.352 1 91.75 175 SER A O 1
ATOM 1435 N N . ALA A 1 176 ? -14.5 9.562 14.562 1 89.75 176 ALA A N 1
ATOM 1436 C CA . ALA A 1 176 ? -15.25 8.719 15.484 1 89.75 176 ALA A CA 1
ATOM 1437 C C . ALA A 1 176 ? -15.555 9.453 16.781 1 89.75 176 ALA A C 1
ATOM 1439 O O . ALA A 1 176 ? -16.672 9.375 17.297 1 89.75 176 ALA A O 1
ATOM 1440 N N . ASN A 1 177 ? -14.555 10.07 17.312 1 88.5 177 ASN A N 1
ATOM 1441 C CA . ASN A 1 177 ? -14.742 10.852 18.531 1 88.5 177 ASN A CA 1
ATOM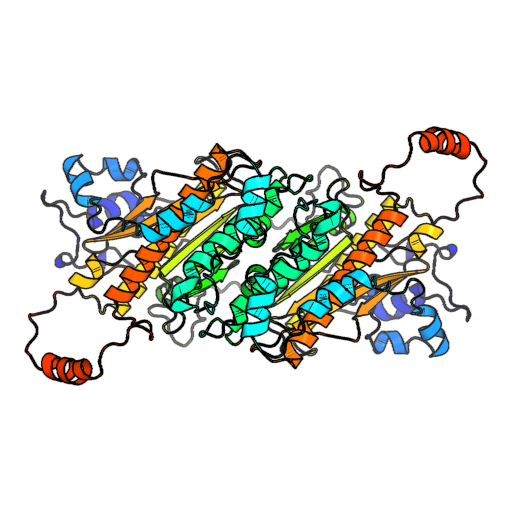 1442 C C . ASN A 1 177 ? -15.883 11.852 18.391 1 88.5 177 ASN A C 1
ATOM 1444 O O . ASN A 1 177 ? -16.766 11.945 19.25 1 88.5 177 ASN A O 1
ATOM 1448 N N . ARG A 1 178 ? -15.836 12.539 17.328 1 87.5 178 ARG A N 1
ATOM 1449 C CA . ARG A 1 178 ? -16.875 13.531 17.062 1 87.5 178 ARG A CA 1
ATOM 1450 C C . ARG A 1 178 ? -18.25 12.867 16.984 1 87.5 178 ARG A C 1
ATOM 1452 O O . ARG A 1 178 ? -19.203 13.344 17.594 1 87.5 178 ARG A O 1
ATOM 1459 N N . LYS A 1 179 ? -18.359 11.773 16.25 1 85.94 179 LYS A N 1
ATOM 1460 C CA . LYS A 1 179 ? -19.625 11.102 16.031 1 85.94 179 LYS A CA 1
ATOM 1461 C C . LYS A 1 179 ? -20.188 10.516 17.328 1 85.94 179 LYS A C 1
ATOM 1463 O O . LYS A 1 179 ? -21.391 10.352 17.469 1 85.94 179 LYS A O 1
ATOM 1468 N N . ASN A 1 180 ? -19.312 10.227 18.203 1 87 180 ASN A N 1
ATOM 1469 C CA . ASN A 1 180 ? -19.734 9.547 19.422 1 87 180 ASN A CA 1
ATOM 1470 C C . ASN A 1 180 ? -19.766 10.492 20.609 1 87 180 ASN A C 1
ATOM 1472 O O . ASN A 1 180 ? -19.875 10.055 21.75 1 87 180 ASN A O 1
ATOM 1476 N N . ARG A 1 181 ? -19.562 11.703 20.156 1 81.5 181 ARG A N 1
ATOM 1477 C CA . ARG A 1 181 ? -19.688 12.672 21.234 1 81.5 181 ARG A CA 1
ATOM 1478 C C . ARG A 1 181 ? -21.094 12.68 21.797 1 81.5 181 ARG A C 1
ATOM 1480 O O . ARG A 1 181 ? -22.078 12.844 21.062 1 81.5 181 ARG A O 1
ATOM 1487 N N . GLY A 1 182 ? -21.359 12.25 23 1 79 182 GLY A N 1
ATOM 1488 C CA . GLY A 1 182 ? -22.672 12.188 23.625 1 79 182 GLY A CA 1
ATOM 1489 C C . GLY A 1 182 ? -23.312 10.812 23.531 1 79 182 GLY A C 1
ATOM 1490 O O . GLY A 1 182 ? -24.5 10.664 23.781 1 79 182 GLY A O 1
ATOM 1491 N N . ARG A 1 183 ? -22.469 9.992 22.922 1 79.12 183 ARG A N 1
ATOM 1492 C CA . ARG A 1 183 ? -22.953 8.617 22.812 1 79.12 183 ARG A CA 1
ATOM 1493 C C . ARG A 1 183 ? -23.359 8.07 24.172 1 79.12 183 ARG A C 1
ATOM 1495 O O . ARG A 1 183 ? -22.672 8.328 25.172 1 79.12 183 ARG A O 1
ATOM 1502 N N . GLN A 1 184 ? -24.438 7.371 24.172 1 77.62 184 GLN A N 1
ATOM 1503 C CA . GLN A 1 184 ? -24.922 6.711 25.391 1 77.62 184 GLN A CA 1
ATOM 1504 C C . GLN A 1 184 ? -24.406 5.273 25.469 1 77.62 184 GLN A C 1
ATOM 1506 O O . GLN A 1 184 ? -24.062 4.676 24.438 1 77.62 184 GLN A O 1
ATOM 1511 N N . ALA A 1 185 ? -24.344 4.664 26.578 1 78.69 185 ALA A N 1
ATOM 1512 C CA . ALA A 1 185 ? -23.734 3.359 26.844 1 78.69 185 ALA A CA 1
ATOM 1513 C C . ALA A 1 185 ? -24.438 2.262 26.047 1 78.69 185 ALA A C 1
ATOM 1515 O O . ALA A 1 185 ? -23.797 1.3 25.609 1 78.69 185 ALA A O 1
ATOM 1516 N N . ASN A 1 186 ? -25.625 2.379 25.797 1 75.69 186 ASN A N 1
ATOM 1517 C CA . ASN A 1 186 ? -26.391 1.291 25.203 1 75.69 186 ASN A CA 1
ATOM 1518 C C . ASN A 1 186 ? -26.422 1.4 23.672 1 75.69 186 ASN A C 1
ATOM 1520 O O . ASN A 1 186 ? -27.188 0.691 23.016 1 75.69 186 ASN A O 1
ATOM 1524 N N . THR A 1 187 ? -25.672 2.297 23.188 1 79.88 187 THR A N 1
ATOM 1525 C CA . THR A 1 187 ? -25.703 2.453 21.734 1 79.88 187 THR A CA 1
ATOM 1526 C C . THR A 1 187 ? -24.391 1.969 21.125 1 79.88 187 THR A C 1
ATOM 1528 O O . THR A 1 187 ? -23.344 1.961 21.781 1 79.88 187 THR A O 1
ATOM 1531 N N . ARG A 1 188 ? -24.547 1.485 19.906 1 86.25 188 ARG A N 1
ATOM 1532 C CA . ARG A 1 188 ? -23.359 1.02 19.203 1 86.25 188 ARG A CA 1
ATOM 1533 C C . ARG A 1 188 ? -22.406 2.174 18.906 1 86.25 188 ARG A C 1
ATOM 1535 O O . ARG A 1 188 ? -22.844 3.273 18.562 1 86.25 188 ARG A O 1
ATOM 1542 N N . LYS A 1 189 ? -21.219 1.933 19.141 1 85.06 189 LYS A N 1
ATOM 1543 C CA . LYS A 1 189 ? -20.188 2.91 18.797 1 85.06 189 LYS A CA 1
ATOM 1544 C C . LYS A 1 189 ? -20.094 3.102 17.281 1 85.06 189 LYS A C 1
ATOM 1546 O O . LYS A 1 189 ? -20.062 2.125 16.531 1 85.06 189 LYS A O 1
ATOM 1551 N N . LEU A 1 190 ? -20.078 4.352 16.844 1 86.12 190 LEU A N 1
ATOM 1552 C CA . LEU A 1 190 ? -19.984 4.668 15.422 1 86.12 190 LEU A CA 1
ATOM 1553 C C . LEU A 1 190 ? -18.531 4.715 14.969 1 86.12 190 LEU A C 1
ATOM 1555 O O . LEU A 1 190 ? -17.672 5.188 15.695 1 86.12 190 LEU A O 1
ATOM 1559 N N . ILE A 1 191 ? -18.344 4.312 13.773 1 88.06 191 ILE A N 1
ATOM 1560 C CA . ILE A 1 191 ? -17 4.32 13.18 1 88.06 191 ILE A CA 1
ATOM 1561 C C . ILE A 1 191 ? -16.75 5.676 12.523 1 88.06 191 ILE A C 1
ATOM 1563 O O . ILE A 1 191 ? -17.672 6.34 12.062 1 88.06 191 ILE A O 1
ATOM 1567 N N . GLY A 1 192 ? -15.5 6.059 12.57 1 89.75 192 GLY A N 1
ATOM 1568 C CA . GLY A 1 192 ? -15.117 7.309 11.938 1 89.75 192 GLY A CA 1
ATOM 1569 C C . GLY A 1 192 ? -15.125 7.238 10.422 1 89.75 192 GLY A C 1
ATOM 1570 O O . GLY A 1 192 ? -15.352 6.172 9.844 1 89.75 192 GLY A O 1
ATOM 1571 N N . ARG A 1 193 ? -14.977 8.398 9.828 1 89.19 193 ARG A N 1
ATOM 1572 C CA . ARG A 1 193 ? -14.867 8.461 8.375 1 89.19 193 ARG A CA 1
ATOM 1573 C C . ARG A 1 193 ? -13.672 7.656 7.883 1 89.19 193 ARG A C 1
ATOM 1575 O O . ARG A 1 193 ? -12.594 7.691 8.492 1 89.19 193 ARG A O 1
ATOM 1582 N N . LYS A 1 194 ? -13.961 6.914 6.832 1 89.56 194 LYS A N 1
ATOM 1583 C CA . LYS A 1 194 ? -12.859 6.18 6.219 1 89.56 194 LYS A CA 1
ATOM 1584 C C . LYS A 1 194 ? -12.125 7.043 5.195 1 89.56 194 LYS A C 1
ATOM 1586 O O . LYS A 1 194 ? -12.758 7.719 4.379 1 89.56 194 LYS A O 1
ATOM 1591 N N . ILE A 1 195 ? -10.852 7.102 5.371 1 90.56 195 ILE A N 1
ATOM 1592 C CA . ILE A 1 195 ? -9.992 7.875 4.48 1 90.56 195 ILE A CA 1
ATOM 1593 C C . ILE A 1 195 ? -8.797 7.027 4.059 1 90.56 195 ILE A C 1
ATOM 1595 O O . ILE A 1 195 ? -8.484 6.02 4.695 1 90.56 195 ILE A O 1
ATOM 1599 N N . ASP A 1 196 ? -8.086 7.336 3.014 1 90.5 196 ASP A N 1
ATOM 1600 C CA . ASP A 1 196 ? -7.098 6.469 2.385 1 90.5 196 ASP A CA 1
ATOM 1601 C C . ASP A 1 196 ? -5.781 6.484 3.162 1 90.5 196 ASP A C 1
ATOM 1603 O O . ASP A 1 196 ? -4.941 5.602 2.984 1 90.5 196 ASP A O 1
ATOM 1607 N N . GLY A 1 197 ? -5.578 7.504 4.02 1 93.56 197 GLY A N 1
ATOM 1608 C CA . GLY A 1 197 ? -4.414 7.562 4.891 1 93.56 197 GLY A CA 1
ATOM 1609 C C . GLY A 1 197 ? -4.57 8.562 6.023 1 93.56 197 GLY A C 1
ATOM 1610 O O . GLY A 1 197 ? -5.246 9.578 5.871 1 93.56 197 GLY A O 1
ATOM 1611 N N . ILE A 1 198 ? -3.959 8.258 7.141 1 96.06 198 ILE A N 1
ATOM 1612 C CA . ILE A 1 198 ? -4.004 9.125 8.312 1 96.06 198 ILE A CA 1
ATOM 1613 C C . ILE A 1 198 ? -2.609 9.258 8.914 1 96.06 198 ILE A C 1
ATOM 1615 O O . ILE A 1 198 ? -1.959 8.25 9.203 1 96.06 198 ILE A O 1
ATOM 1619 N N . ILE A 1 199 ? -2.16 10.391 9 1 95.69 199 ILE A N 1
ATOM 1620 C CA . ILE A 1 199 ? -0.931 10.672 9.734 1 95.69 199 ILE A CA 1
ATOM 1621 C C . ILE A 1 199 ? -1.255 10.93 11.203 1 95.69 199 ILE A C 1
ATOM 1623 O O . ILE A 1 199 ? -2.137 11.734 11.516 1 95.69 199 ILE A O 1
ATOM 1627 N N . TYR A 1 200 ? -0.572 10.266 12.117 1 93.81 200 TYR A N 1
ATOM 1628 C CA . TYR A 1 200 ? -0.928 10.398 13.531 1 93.81 200 TYR A CA 1
ATOM 1629 C C . TYR A 1 200 ? 0.309 10.312 14.414 1 93.81 200 TYR A C 1
ATOM 1631 O O . TYR A 1 200 ? 1.34 9.773 14 1 93.81 200 TYR A O 1
ATOM 1639 N N . SER A 1 201 ? 0.231 10.922 15.578 1 92.19 201 SER A N 1
ATOM 1640 C CA . SER A 1 201 ? 1.244 10.711 16.609 1 92.19 201 SER A CA 1
ATOM 1641 C C . SER A 1 201 ? 1.068 9.359 17.281 1 92.19 201 SER A C 1
ATOM 1643 O O . SER A 1 201 ? -0.041 9 17.688 1 92.19 201 SER A O 1
ATOM 1645 N N . VAL A 1 202 ? 2.096 8.656 17.469 1 86.56 202 VAL A N 1
ATOM 1646 C CA . VAL A 1 202 ? 2.047 7.258 17.891 1 86.56 202 VAL A CA 1
ATOM 1647 C C . VAL A 1 202 ? 1.626 7.18 19.359 1 86.56 202 VAL A C 1
ATOM 1649 O O . VAL A 1 202 ? 0.783 6.359 19.734 1 86.56 202 VAL A O 1
ATOM 1652 N N . ASP A 1 203 ? 2.176 7.961 20.219 1 81.25 203 ASP A N 1
ATOM 1653 C CA . ASP A 1 203 ? 1.961 7.867 21.656 1 81.25 203 ASP A CA 1
ATOM 1654 C C . ASP A 1 203 ? 0.552 8.32 22.031 1 81.25 203 ASP A C 1
ATOM 1656 O O . ASP A 1 203 ? -0.159 7.621 22.766 1 81.25 203 ASP A O 1
ATOM 1660 N N . ARG A 1 204 ? 0.104 9.422 21.484 1 84 204 ARG A N 1
ATOM 1661 C CA . ARG A 1 204 ? -1.167 10.016 21.891 1 84 204 ARG A CA 1
ATOM 1662 C C . ARG A 1 204 ? -2.268 9.688 20.891 1 84 204 ARG A C 1
ATOM 1664 O O . ARG A 1 204 ? -3.443 9.961 21.141 1 84 204 ARG A O 1
ATOM 1671 N N . LYS A 1 205 ? -1.892 9.172 19.766 1 86.5 205 LYS A N 1
ATOM 1672 C CA . LYS A 1 205 ? -2.818 8.781 18.703 1 86.5 205 LYS A CA 1
ATOM 1673 C C . LYS A 1 205 ? -3.59 9.992 18.172 1 86.5 205 LYS A C 1
ATOM 1675 O O . LYS A 1 205 ? -4.77 9.883 17.844 1 86.5 205 LYS A O 1
ATOM 1680 N N . LEU A 1 206 ? -2.939 11.117 18.203 1 93.5 206 LEU A N 1
ATOM 1681 C CA . LEU A 1 206 ? -3.531 12.32 17.641 1 93.5 206 LEU A CA 1
ATOM 1682 C C . LEU A 1 206 ? -3.377 12.336 16.125 1 93.5 206 LEU A C 1
ATOM 1684 O O . LEU A 1 206 ? -2.271 12.18 15.602 1 93.5 206 LEU A O 1
ATOM 1688 N N . GLU A 1 207 ? -4.473 12.422 15.5 1 96.5 207 GLU A N 1
ATOM 1689 C CA . GLU A 1 207 ? -4.449 12.523 14.047 1 96.5 207 GLU A CA 1
ATOM 1690 C C . GLU A 1 207 ? -4.148 13.953 13.594 1 96.5 207 GLU A C 1
ATOM 1692 O O . GLU A 1 207 ? -4.77 14.898 14.07 1 96.5 207 GLU A O 1
ATOM 1697 N N . ILE A 1 208 ? -3.189 14.086 12.648 1 96.19 208 ILE A N 1
ATOM 1698 C CA . ILE A 1 208 ? -2.686 15.422 12.336 1 96.19 208 ILE A CA 1
ATOM 1699 C C . ILE A 1 208 ? -2.691 15.625 10.82 1 96.19 208 ILE A C 1
ATOM 1701 O O . ILE A 1 208 ? -2.328 16.703 10.336 1 96.19 208 ILE A O 1
ATOM 1705 N N . GLY A 1 209 ? -3.051 14.633 10.094 1 97.06 209 GLY A N 1
ATOM 1706 C CA . GLY A 1 209 ? -3.129 14.742 8.641 1 97.06 209 GLY A CA 1
ATOM 1707 C C . GLY A 1 209 ? -3.889 13.594 7.996 1 97.06 209 GLY A C 1
ATOM 1708 O O . GLY A 1 209 ? -4.09 12.547 8.617 1 97.06 209 GLY A O 1
ATOM 1709 N N . ALA A 1 210 ? -4.328 13.867 6.805 1 96.62 210 ALA A N 1
ATOM 1710 C CA . ALA A 1 210 ? -5.09 12.883 6.043 1 96.62 210 ALA A CA 1
ATOM 1711 C C . ALA A 1 210 ? -4.566 12.766 4.613 1 96.62 210 ALA A C 1
ATOM 1713 O O . ALA A 1 210 ? -3.971 13.711 4.086 1 96.62 210 ALA A O 1
ATOM 1714 N N . ILE A 1 211 ? -4.73 11.625 4.074 1 95.19 211 ILE A N 1
ATOM 1715 C CA . ILE A 1 211 ? -4.344 11.367 2.689 1 95.19 211 ILE A CA 1
ATOM 1716 C C . ILE A 1 211 ? -5.531 10.797 1.918 1 95.19 211 ILE A C 1
ATOM 1718 O O . ILE A 1 211 ? -6.227 9.898 2.406 1 95.19 211 ILE A O 1
ATOM 1722 N N . GLU A 1 212 ? -5.855 11.344 0.786 1 93.12 212 GLU A N 1
ATOM 1723 C CA . GLU A 1 212 ? -6.809 10.797 -0.169 1 93.12 212 GLU A CA 1
ATOM 1724 C C . GLU A 1 212 ? -6.121 10.414 -1.478 1 93.12 212 GLU A C 1
ATOM 1726 O O . GLU A 1 212 ? -5.309 11.172 -2.002 1 93.12 212 GLU A O 1
ATOM 1731 N N . ALA A 1 213 ? -6.391 9.234 -1.942 1 88.69 213 ALA A N 1
ATOM 1732 C CA . ALA A 1 213 ? -5.738 8.719 -3.143 1 88.69 213 ALA A CA 1
ATOM 1733 C C . ALA A 1 213 ? -6.766 8.203 -4.148 1 88.69 213 ALA A C 1
ATOM 1735 O O . ALA A 1 213 ? -7.871 7.809 -3.766 1 88.69 213 ALA A O 1
ATOM 1736 N N . ALA A 1 214 ? -6.43 8.312 -5.453 1 84.44 214 ALA A N 1
ATOM 1737 C CA . ALA A 1 214 ? -7.219 7.734 -6.535 1 84.44 214 ALA A CA 1
ATOM 1738 C C . ALA A 1 214 ? -6.324 7.27 -7.68 1 84.44 214 ALA A C 1
ATOM 1740 O O . ALA A 1 214 ? -5.125 7.562 -7.699 1 84.44 214 ALA A O 1
ATOM 1741 N N . ARG A 1 215 ? -6.914 6.582 -8.578 1 81.25 215 ARG A N 1
ATOM 1742 C CA . ARG A 1 215 ? -6.188 5.934 -9.664 1 81.25 215 ARG A CA 1
ATOM 1743 C C . ARG A 1 215 ? -5.688 6.961 -10.672 1 81.25 215 ARG A C 1
ATOM 1745 O O . ARG A 1 215 ? -4.66 6.754 -11.32 1 81.25 215 ARG A O 1
ATOM 1752 N N . SER A 1 216 ? -6.539 7.879 -10.922 1 76.12 216 SER A N 1
ATOM 1753 C CA . SER A 1 216 ? -6.172 8.812 -11.984 1 76.12 216 SER A CA 1
ATOM 1754 C C . SER A 1 216 ? -6.703 10.211 -11.695 1 76.12 216 SER A C 1
ATOM 1756 O O . SER A 1 216 ? -7.652 10.375 -10.93 1 76.12 216 SER A O 1
ATOM 1758 N N . PHE A 1 217 ? -5.902 11.078 -12.242 1 75.25 217 PHE A N 1
ATOM 1759 C CA . PHE A 1 217 ? -6.34 12.469 -12.234 1 75.25 217 PHE A CA 1
ATOM 1760 C C . PHE A 1 217 ? -6.82 12.891 -13.617 1 75.25 217 PHE A C 1
ATOM 1762 O O . PHE A 1 217 ? -6.035 12.938 -14.57 1 75.25 217 PHE A O 1
ATOM 1769 N N . LEU A 1 218 ? -8.031 13.125 -13.75 1 73.38 218 LEU A N 1
ATOM 1770 C CA . LEU A 1 218 ? -8.594 13.508 -15.047 1 73.38 218 LEU A CA 1
ATOM 1771 C C . LEU A 1 218 ? -8.961 14.984 -15.055 1 73.38 218 LEU A C 1
ATOM 1773 O O . LEU A 1 218 ? -9.75 15.43 -15.898 1 73.38 218 LEU A O 1
ATOM 1777 N N . GLY A 1 219 ? -8.469 15.695 -14.047 1 71.81 219 GLY A N 1
ATOM 1778 C CA . GLY A 1 219 ? -8.758 17.109 -13.953 1 71.81 219 GLY A CA 1
ATOM 1779 C C . GLY A 1 219 ? -9.539 17.484 -12.711 1 71.81 219 GLY A C 1
ATOM 1780 O O . GLY A 1 219 ? -10.117 16.625 -12.055 1 71.81 219 GLY A O 1
ATOM 1781 N N . VAL A 1 220 ? -9.602 18.75 -12.461 1 76.12 220 VAL A N 1
ATOM 1782 C CA . VAL A 1 220 ? -10.18 19.25 -11.219 1 76.12 220 VAL A CA 1
ATOM 1783 C C . VAL A 1 220 ? -11.703 19.203 -11.305 1 76.12 220 VAL A C 1
ATOM 1785 O O . VAL A 1 220 ? -12.391 19.344 -10.289 1 76.12 220 VAL A O 1
ATOM 1788 N N . SER A 1 221 ? -12.148 18.891 -12.5 1 73.69 221 SER A N 1
ATOM 1789 C CA . SER A 1 221 ? -13.602 18.797 -12.664 1 73.69 221 SER A CA 1
ATOM 1790 C C . SER A 1 221 ? -14.062 17.344 -12.602 1 73.69 221 SER A C 1
ATOM 1792 O O . SER A 1 221 ? -15.266 17.078 -12.625 1 73.69 221 SER A O 1
ATOM 1794 N N . ASP A 1 222 ? -13.086 16.516 -12.398 1 75.69 222 ASP A N 1
ATOM 1795 C CA . ASP A 1 222 ? -13.422 15.094 -12.344 1 75.69 222 ASP A CA 1
ATOM 1796 C C . ASP A 1 222 ? -14.164 14.75 -11.055 1 75.69 222 ASP A C 1
ATOM 1798 O O . ASP A 1 222 ? -13.844 15.281 -9.984 1 75.69 222 ASP A O 1
ATOM 1802 N N . ARG A 1 223 ? -15.07 13.844 -11.188 1 73.19 223 ARG A N 1
ATOM 1803 C CA . ARG A 1 223 ? -15.945 13.469 -10.086 1 73.19 223 ARG A CA 1
ATOM 1804 C C . ARG A 1 223 ? -15.141 12.953 -8.891 1 73.19 223 ARG A C 1
ATOM 1806 O O . ARG A 1 223 ? -15.43 13.305 -7.746 1 73.19 223 ARG A O 1
ATOM 1813 N N . LYS A 1 224 ? -14.242 12.18 -9.156 1 76.25 224 LYS A N 1
ATOM 1814 C CA . LYS A 1 224 ? -13.453 11.609 -8.078 1 76.25 224 LYS A CA 1
ATOM 1815 C C . LYS A 1 224 ? -12.711 12.695 -7.305 1 76.25 224 LYS A C 1
ATOM 1817 O O . LYS A 1 224 ? -12.711 12.703 -6.07 1 76.25 224 LYS A O 1
ATOM 1822 N N . TYR A 1 225 ? -12.18 13.547 -8.023 1 77.94 225 TYR A N 1
ATOM 1823 C CA . TYR A 1 225 ? -11.492 14.664 -7.371 1 77.94 225 TYR A CA 1
ATOM 1824 C C . TYR A 1 225 ? -12.453 15.461 -6.504 1 77.94 225 TYR A C 1
ATOM 1826 O O . TYR A 1 225 ? -12.148 15.773 -5.352 1 77.94 225 TYR A O 1
ATOM 1834 N N . LEU A 1 226 ? -13.531 15.703 -7.039 1 77.25 226 LEU A N 1
ATOM 1835 C CA . LEU A 1 226 ? -14.523 16.5 -6.332 1 77.25 226 LEU A CA 1
ATOM 1836 C C . LEU A 1 226 ? -14.992 15.797 -5.062 1 77.25 226 LEU A C 1
ATOM 1838 O O . LEU A 1 226 ? -15.148 16.438 -4.016 1 77.25 226 LEU A O 1
ATOM 1842 N N . LEU A 1 227 ? -15.141 14.547 -5.152 1 79.31 227 LEU A N 1
ATOM 1843 C CA . LEU A 1 227 ? -15.594 13.766 -4.008 1 79.31 227 LEU A CA 1
ATOM 1844 C C . LEU A 1 227 ? -14.539 13.742 -2.908 1 79.31 227 LEU A C 1
ATOM 1846 O O . LEU A 1 227 ? -14.852 13.906 -1.729 1 79.31 227 LEU A O 1
ATOM 1850 N N . GLU A 1 228 ? -13.391 13.57 -3.311 1 79.5 228 GLU A N 1
ATOM 1851 C CA . GLU A 1 228 ? -12.305 13.508 -2.338 1 79.5 228 GLU A CA 1
ATOM 1852 C C . GLU A 1 228 ? -12.055 14.867 -1.697 1 79.5 228 GLU A C 1
ATOM 1854 O O . GLU A 1 228 ? -11.82 14.961 -0.491 1 79.5 228 GLU A O 1
ATOM 1859 N N . ALA A 1 229 ? -12.227 15.805 -2.502 1 76.94 229 ALA A N 1
ATOM 1860 C CA . ALA A 1 229 ? -12.039 17.172 -2.018 1 76.94 229 ALA A CA 1
ATOM 1861 C C . ALA A 1 229 ? -13.195 17.594 -1.121 1 76.94 229 ALA A C 1
ATOM 1863 O O . ALA A 1 229 ? -13.094 18.578 -0.383 1 76.94 229 ALA A O 1
ATOM 1864 N N . PHE A 1 230 ? -14.164 16.812 -1.161 1 81.62 230 PHE A N 1
ATOM 1865 C CA . PHE A 1 230 ? -15.305 17.125 -0.304 1 81.62 230 PHE A CA 1
ATOM 1866 C C . PHE A 1 230 ? -15.18 16.391 1.033 1 81.62 230 PHE A C 1
ATOM 1868 O O . PHE A 1 230 ? -15.508 16.953 2.08 1 81.62 230 PHE A O 1
ATOM 1875 N N . LYS A 1 231 ? -14.711 15.242 0.958 1 87.31 231 LYS A N 1
ATOM 1876 C CA . LYS A 1 231 ? -14.633 14.391 2.143 1 87.31 231 LYS A CA 1
ATOM 1877 C C . LYS A 1 231 ? -13.477 14.812 3.047 1 87.31 231 LYS A C 1
ATOM 1879 O O . LYS A 1 231 ? -13.609 14.82 4.27 1 87.31 231 LYS A O 1
ATOM 1884 N N . MET A 1 232 ? -12.445 15.234 2.551 1 93 232 MET A N 1
ATOM 1885 C CA . MET A 1 232 ? -11.195 15.453 3.271 1 93 232 MET A CA 1
ATOM 1886 C C . MET A 1 232 ? -11.32 16.641 4.219 1 93 232 MET A C 1
ATOM 1888 O O . MET A 1 232 ? -10.938 16.562 5.387 1 93 232 MET A O 1
ATOM 1892 N N . PRO A 1 233 ? -11.945 17.75 3.811 1 94.75 233 PRO A N 1
ATOM 1893 C CA . PRO A 1 233 ? -12.023 18.891 4.719 1 94.75 233 PRO A CA 1
ATOM 1894 C C . PRO A 1 233 ? -12.758 18.562 6.016 1 94.75 233 PRO A C 1
ATOM 1896 O O . PRO A 1 233 ? -12.352 19.016 7.09 1 94.75 233 PRO A O 1
ATOM 1899 N N . LYS A 1 234 ? -13.727 17.781 5.922 1 93.88 234 LYS A N 1
ATOM 1900 C CA . LYS A 1 234 ? -14.484 17.422 7.117 1 93.88 234 LYS A CA 1
ATOM 1901 C C . LYS A 1 234 ? -13.664 16.547 8.047 1 93.88 234 LYS A C 1
ATOM 1903 O O . LYS A 1 234 ? -13.719 16.703 9.273 1 93.88 234 LYS A O 1
ATOM 1908 N N . THR A 1 235 ? -12.984 15.656 7.438 1 94.88 235 THR A N 1
ATOM 1909 C CA . THR A 1 235 ? -12.109 14.812 8.234 1 94.88 235 THR A CA 1
ATOM 1910 C C . THR A 1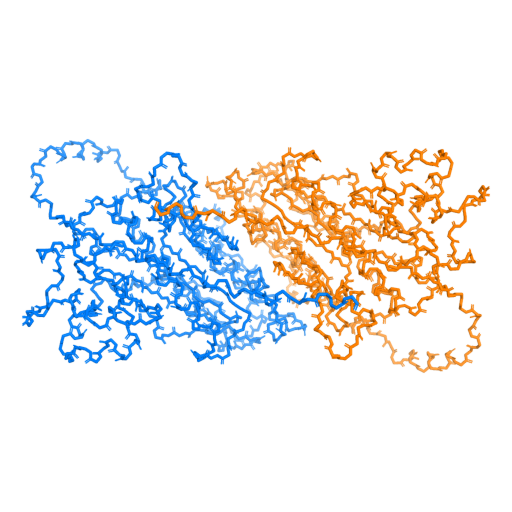 235 ? -11.016 15.641 8.898 1 94.88 235 THR A C 1
ATOM 1912 O O . THR A 1 235 ? -10.734 15.469 10.086 1 94.88 235 THR A O 1
ATOM 1915 N N . LEU A 1 236 ? -10.445 16.516 8.148 1 97.31 236 LEU A N 1
ATOM 1916 C CA . LEU A 1 236 ? -9.391 17.391 8.672 1 97.31 236 LEU A CA 1
ATOM 1917 C C . LEU A 1 236 ? -9.922 18.25 9.812 1 97.31 236 LEU A C 1
ATOM 1919 O O . LEU A 1 236 ? -9.227 18.453 10.812 1 97.31 236 LEU A O 1
ATOM 1923 N N . ARG A 1 237 ? -11.102 18.703 9.703 1 96.5 237 ARG A N 1
ATOM 1924 C CA . ARG A 1 237 ? -11.664 19.531 10.766 1 96.5 237 ARG A CA 1
ATOM 1925 C C . ARG A 1 237 ? -11.883 18.703 12.039 1 96.5 237 ARG A C 1
ATOM 1927 O O . ARG A 1 237 ? -11.672 19.203 13.148 1 96.5 237 ARG A O 1
ATOM 1934 N N . ASP A 1 238 ? -12.367 17.484 11.883 1 95.44 238 ASP A N 1
ATOM 1935 C CA . ASP A 1 238 ? -12.477 16.594 13.039 1 95.44 238 ASP A CA 1
ATOM 1936 C C . ASP A 1 238 ? -11.125 16.438 13.734 1 95.44 238 ASP A C 1
ATOM 1938 O O . ASP A 1 238 ? -11.047 16.422 14.961 1 95.44 238 ASP A O 1
ATOM 1942 N N . MET A 1 239 ? -10.125 16.281 12.93 1 96.62 239 MET A N 1
ATOM 1943 C CA . MET A 1 239 ? -8.781 16.156 13.469 1 96.62 239 MET A CA 1
ATOM 1944 C C . MET A 1 239 ? -8.375 17.438 14.211 1 96.62 239 MET A C 1
ATOM 1946 O O . MET A 1 239 ? -7.809 17.375 15.305 1 96.62 239 MET A O 1
ATOM 1950 N N . TYR A 1 240 ? -8.695 18.531 13.602 1 96.94 240 TYR A N 1
ATOM 1951 C CA . TYR A 1 240 ? -8.383 19.812 14.227 1 96.94 240 TYR A CA 1
ATOM 1952 C C . TYR A 1 240 ? -9.07 19.938 15.578 1 96.94 240 TYR A C 1
ATOM 1954 O O . TYR A 1 240 ? -8.477 20.438 16.547 1 96.94 240 TYR A O 1
ATOM 1962 N N . THR A 1 241 ? -10.258 19.547 15.648 1 94.81 241 THR A N 1
ATOM 1963 C CA . THR A 1 241 ? -11 19.594 16.906 1 94.81 241 THR A CA 1
ATOM 1964 C C . THR A 1 241 ? -10.281 18.812 17.984 1 94.81 241 THR A C 1
ATOM 1966 O O . THR A 1 241 ? -10.164 19.266 19.125 1 94.81 241 THR A O 1
ATOM 1969 N N . ASP A 1 242 ? -9.82 17.656 17.625 1 95.12 242 ASP A N 1
ATOM 1970 C CA . ASP A 1 242 ? -9.094 16.844 18.594 1 95.12 242 ASP A CA 1
ATOM 1971 C C . ASP A 1 242 ? -7.793 17.516 19.031 1 95.12 242 ASP A C 1
ATOM 1973 O O . ASP A 1 242 ? -7.375 17.391 20.172 1 95.12 242 ASP A O 1
ATOM 1977 N N . LEU A 1 243 ? -7.156 18.203 18.094 1 95.31 243 LEU A N 1
ATOM 1978 C CA . LEU A 1 243 ? -5.953 18.953 18.438 1 95.31 243 LEU A CA 1
ATOM 1979 C C . LEU A 1 243 ? -6.277 20.094 19.406 1 95.31 243 LEU A C 1
ATOM 1981 O O . LEU A 1 243 ? -5.52 20.359 20.328 1 95.31 243 LEU A O 1
ATOM 1985 N N . MET A 1 244 ? -7.367 20.719 19.172 1 93.81 244 MET A N 1
ATOM 1986 C CA . MET A 1 244 ? -7.812 21.797 20.062 1 93.81 244 MET A CA 1
ATOM 1987 C C . MET A 1 244 ? -8.078 21.281 21.469 1 93.81 244 MET A C 1
ATOM 1989 O O . MET A 1 244 ? -7.715 21.938 22.453 1 93.81 244 MET A O 1
ATOM 1993 N N . ILE A 1 245 ? -8.688 20.156 21.453 1 91.75 245 ILE A N 1
ATOM 1994 C CA . ILE A 1 245 ? -8.945 19.531 22.75 1 91.75 245 ILE A CA 1
ATOM 1995 C C . ILE A 1 245 ? -7.621 19.219 23.438 1 91.75 245 ILE A C 1
ATOM 1997 O O . ILE A 1 245 ? -7.457 19.5 24.625 1 91.75 245 ILE A O 1
ATOM 2001 N N . ALA A 1 246 ? -6.711 18.672 22.703 1 91.81 246 ALA A N 1
ATOM 2002 C CA . ALA A 1 246 ? -5.398 18.344 23.25 1 91.81 246 ALA A CA 1
ATOM 2003 C C . ALA A 1 246 ? -4.676 19.609 23.75 1 91.81 246 ALA A C 1
ATOM 2005 O O . ALA A 1 246 ? -3.861 19.531 24.672 1 91.81 246 ALA A O 1
ATOM 2006 N N . ALA A 1 247 ? -5.023 20.719 23.141 1 93.62 247 ALA A N 1
ATOM 2007 C CA . ALA A 1 247 ? -4.438 22.016 23.516 1 93.62 247 ALA A CA 1
ATOM 2008 C C . ALA A 1 247 ? -5.238 22.672 24.641 1 93.62 247 ALA A C 1
ATOM 2010 O O . ALA A 1 247 ? -5.008 23.828 24.969 1 93.62 247 ALA A O 1
ATOM 2011 N N . ASN A 1 248 ? -6.242 22 25.156 1 91.88 248 ASN A N 1
ATOM 2012 C CA . ASN A 1 248 ? -7.117 22.5 26.203 1 91.88 248 ASN A CA 1
ATOM 2013 C C . ASN A 1 248 ? -7.82 23.797 25.797 1 91.88 248 ASN A C 1
ATOM 2015 O O . ASN A 1 248 ? -7.996 24.703 26.609 1 91.88 248 ASN A O 1
ATOM 2019 N N . TYR A 1 249 ? -7.98 23.984 24.578 1 91.5 249 TYR A N 1
ATOM 2020 C CA . TYR A 1 249 ? -8.703 25.109 24 1 91.5 249 TYR A CA 1
ATOM 2021 C C . TYR A 1 249 ? -7.984 26.422 24.266 1 91.5 249 TYR A C 1
ATOM 2023 O O . TYR A 1 249 ? -8.609 27.484 24.266 1 91.5 249 TYR A O 1
ATOM 2031 N N . GLU A 1 250 ? -6.75 26.328 24.531 1 92.69 250 GLU A N 1
ATOM 2032 C CA . GLU A 1 250 ? -5.977 27.562 24.672 1 92.69 250 GLU A CA 1
ATOM 2033 C C . GLU A 1 250 ? -5.891 28.328 23.359 1 92.69 250 GLU A C 1
ATOM 2035 O O . GLU A 1 250 ? -5.41 27.797 22.359 1 92.69 250 GLU A O 1
ATOM 2040 N N . GLN A 1 251 ? -6.281 29.547 23.422 1 91.62 251 GLN A N 1
ATOM 2041 C CA . GLN A 1 251 ? -6.395 30.344 22.203 1 91.62 251 GLN A CA 1
ATOM 2042 C C . GLN A 1 251 ? -5.039 30.5 21.516 1 91.62 251 GLN A C 1
ATOM 2044 O O . GLN A 1 251 ? -4.938 30.375 20.297 1 91.62 251 GLN A O 1
ATOM 2049 N N . GLN A 1 252 ? -3.99 30.766 22.25 1 91.31 252 GLN A N 1
ATOM 2050 C CA . GLN A 1 252 ? -2.662 30.984 21.688 1 91.31 252 GLN A CA 1
ATOM 2051 C C . GLN A 1 252 ? -2.154 29.75 20.969 1 91.31 252 GLN A C 1
ATOM 2053 O O . GLN A 1 252 ? -1.507 29.844 19.922 1 91.31 252 GLN A O 1
ATOM 2058 N N . LYS A 1 253 ? -2.479 28.609 21.469 1 92.81 253 LYS A N 1
ATOM 2059 C CA . LYS A 1 253 ? -2.084 27.359 20.844 1 92.81 253 LYS A CA 1
ATOM 2060 C C . LYS A 1 253 ? -2.945 27.078 19.609 1 92.81 253 LYS A C 1
ATOM 2062 O O . LYS A 1 253 ? -2.426 26.719 18.547 1 92.81 253 LYS A O 1
ATOM 2067 N N . ALA A 1 254 ? -4.211 27.281 19.797 1 93.06 254 ALA A N 1
ATOM 2068 C CA . ALA A 1 254 ? -5.156 27.031 18.719 1 93.06 254 ALA A CA 1
ATOM 2069 C C . ALA A 1 254 ? -4.789 27.828 17.469 1 93.06 254 ALA A C 1
ATOM 2071 O O . ALA A 1 254 ? -4.922 27.344 16.344 1 93.06 254 ALA A O 1
ATOM 2072 N N . ASP A 1 255 ? -4.301 29 17.656 1 92.56 255 ASP A N 1
ATOM 2073 C CA . ASP A 1 255 ? -3.992 29.906 16.547 1 92.56 255 ASP A CA 1
ATOM 2074 C C . ASP A 1 255 ? -2.719 29.469 15.828 1 92.56 255 ASP A C 1
ATOM 2076 O O . ASP A 1 255 ? -2.432 29.953 14.734 1 92.56 255 ASP A O 1
ATOM 2080 N N . LYS A 1 256 ? -2.051 28.547 16.375 1 95.19 256 LYS A N 1
ATOM 2081 C CA . LYS A 1 256 ? -0.796 28.094 15.789 1 95.19 256 LYS A CA 1
ATOM 2082 C C . LYS A 1 256 ? -0.937 26.672 15.219 1 95.19 256 LYS A C 1
ATOM 2084 O O . LYS A 1 256 ? -0.001 26.156 14.617 1 95.19 256 LYS A O 1
ATOM 2089 N N . LEU A 1 257 ? -2.092 26.109 15.414 1 96.81 257 LEU A N 1
ATOM 2090 C CA . LEU A 1 257 ? -2.311 24.734 14.969 1 96.81 257 LEU A CA 1
ATOM 2091 C C . LEU A 1 257 ? -2.893 24.703 13.562 1 96.81 257 LEU A C 1
ATOM 2093 O O . LEU A 1 257 ? -3.668 25.594 13.188 1 96.81 257 LEU A O 1
ATOM 2097 N N . GLN A 1 258 ? -2.529 23.75 12.852 1 97.88 258 GLN A N 1
ATOM 2098 C CA . GLN A 1 258 ? -3.104 23.438 11.547 1 97.88 258 GLN A CA 1
ATOM 2099 C C . GLN A 1 258 ? -2.99 21.953 11.234 1 97.88 258 GLN A C 1
ATOM 2101 O O . GLN A 1 258 ? -2.172 21.25 11.828 1 97.88 258 GLN A O 1
ATOM 2106 N N . VAL A 1 259 ? -3.834 21.453 10.406 1 97.88 259 VAL A N 1
ATOM 2107 C CA . VAL A 1 259 ? -3.771 20.078 9.953 1 97.88 259 VAL A CA 1
ATOM 2108 C C . VAL A 1 259 ? -3.494 20.047 8.453 1 97.88 259 VAL A C 1
ATOM 2110 O O . VAL A 1 259 ? -3.768 21.016 7.738 1 97.88 259 VAL A O 1
ATOM 2113 N N . VAL A 1 260 ? -2.912 18.922 8 1 97.94 260 VAL A N 1
ATOM 2114 C CA . VAL A 1 260 ? -2.445 18.844 6.617 1 97.94 260 VAL A CA 1
ATOM 2115 C C . VAL A 1 260 ? -3.16 17.719 5.887 1 97.94 260 VAL A C 1
ATOM 2117 O O . VAL A 1 260 ? -3.562 16.719 6.5 1 97.94 260 VAL A O 1
ATOM 2120 N N . GLY A 1 261 ? -3.32 17.922 4.633 1 97.69 261 GLY A N 1
ATOM 2121 C CA . GLY A 1 261 ? -3.859 16.891 3.754 1 97.69 261 GLY A CA 1
ATOM 2122 C C . GLY A 1 261 ? -3.033 16.688 2.496 1 97.69 261 GLY A C 1
ATOM 2123 O O . GLY A 1 261 ? -2.377 17.625 2.021 1 97.69 261 GLY A O 1
ATOM 2124 N N . ILE A 1 262 ? -3.021 15.477 2.016 1 96.75 262 ILE A N 1
ATOM 2125 C CA . ILE A 1 262 ? -2.357 15.133 0.764 1 96.75 262 ILE A CA 1
ATOM 2126 C C . ILE A 1 262 ? -3.346 14.43 -0.166 1 96.75 262 ILE A C 1
ATOM 2128 O O . ILE A 1 262 ? -3.955 13.422 0.206 1 96.75 262 ILE A O 1
ATOM 2132 N N . ILE A 1 263 ? -3.516 15.023 -1.295 1 93.88 263 ILE A N 1
ATOM 2133 C CA . ILE A 1 263 ? -4.32 14.398 -2.338 1 93.88 263 ILE A CA 1
ATOM 2134 C C . ILE A 1 263 ? -3.414 13.883 -3.451 1 93.88 263 ILE A C 1
ATOM 2136 O O . ILE A 1 263 ? -2.67 14.648 -4.062 1 93.88 263 ILE A O 1
ATOM 2140 N N . HIS A 1 264 ? -3.404 12.594 -3.65 1 91.38 264 HIS A N 1
ATOM 2141 C CA . HIS A 1 264 ? -2.654 12.094 -4.801 1 91.38 264 HIS A CA 1
ATOM 2142 C C . HIS A 1 264 ? -3.531 11.234 -5.703 1 91.38 264 HIS A C 1
ATOM 2144 O O . HIS A 1 264 ? -4.086 10.227 -5.262 1 91.38 264 HIS A O 1
ATOM 2150 N N . LEU A 1 265 ? -3.631 11.625 -6.926 1 90.25 265 LEU A N 1
ATOM 2151 C CA . LEU A 1 265 ? -4.359 10.961 -8 1 90.25 265 LEU A CA 1
ATOM 2152 C C . LEU A 1 265 ? -3.406 10.477 -9.094 1 90.25 265 LEU A C 1
ATOM 2154 O O . LEU A 1 265 ? -2.975 11.266 -9.938 1 90.25 265 LEU A O 1
ATOM 2158 N N . GLY A 1 266 ? -3.199 9.102 -9.102 1 90.56 266 GLY A N 1
ATOM 2159 C CA . GLY A 1 266 ? -2.119 8.625 -9.953 1 90.56 266 GLY A CA 1
ATOM 2160 C C . GLY A 1 266 ? -0.775 9.234 -9.609 1 90.56 266 GLY A C 1
ATOM 2161 O O . GLY A 1 266 ? -0.317 9.141 -8.469 1 90.56 266 GLY A O 1
ATOM 2162 N N . THR A 1 267 ? -0.236 9.961 -10.594 1 93 267 THR A N 1
ATOM 2163 C CA . THR A 1 267 ? 1.077 10.562 -10.383 1 93 267 THR A CA 1
ATOM 2164 C C . THR A 1 267 ? 0.943 12.031 -9.992 1 93 267 THR A C 1
ATOM 2166 O O . THR A 1 267 ? 1.944 12.703 -9.75 1 93 267 THR A O 1
ATOM 2169 N N . TRP A 1 268 ? -0.304 12.508 -9.938 1 93.06 268 TRP A N 1
ATOM 2170 C CA . TRP A 1 268 ? -0.592 13.891 -9.578 1 93.06 268 TRP A CA 1
ATOM 2171 C C . TRP A 1 268 ? -0.77 14.039 -8.07 1 93.06 268 TRP A C 1
ATOM 2173 O O . TRP A 1 268 ? -1.426 13.211 -7.434 1 93.06 268 TRP A O 1
ATOM 2183 N N . ILE A 1 269 ? -0.169 15.148 -7.488 1 95.38 269 ILE A N 1
ATOM 2184 C CA . ILE A 1 269 ? -0.23 15.32 -6.043 1 95.38 269 ILE A CA 1
ATOM 2185 C C . ILE A 1 269 ? -0.477 16.797 -5.711 1 95.38 269 ILE A C 1
ATOM 2187 O O . ILE A 1 269 ? 0.093 17.688 -6.348 1 95.38 269 ILE A O 1
ATOM 2191 N N . GLN A 1 270 ? -1.329 17.016 -4.781 1 95.44 270 GLN A N 1
ATOM 2192 C CA . GLN A 1 270 ? -1.596 18.344 -4.258 1 95.44 270 GLN A CA 1
ATOM 2193 C C . GLN A 1 270 ? -1.73 18.328 -2.738 1 95.44 270 GLN A C 1
ATOM 2195 O O . GLN A 1 270 ? -2.334 17.406 -2.176 1 95.44 270 GLN A O 1
ATOM 2200 N N . PHE A 1 271 ? -1.174 19.344 -2.133 1 97 271 PHE A N 1
ATOM 2201 C CA . PHE A 1 271 ? -1.242 19.438 -0.68 1 97 271 PHE A CA 1
ATOM 2202 C C . PHE A 1 271 ? -2.336 20.422 -0.26 1 97 271 PHE A C 1
ATOM 2204 O O . PHE A 1 271 ? -2.674 21.344 -1.008 1 97 271 PHE A O 1
ATOM 2211 N N . VAL A 1 272 ? -2.895 20.172 0.886 1 97.12 272 VAL A N 1
ATOM 2212 C CA . VAL A 1 272 ? -3.912 21.062 1.422 1 97.12 272 VAL A CA 1
ATOM 2213 C C . VAL A 1 272 ? -3.645 21.328 2.902 1 97.12 272 VAL A C 1
ATOM 2215 O O . VAL A 1 272 ? -2.928 20.562 3.553 1 97.12 272 VAL A O 1
ATOM 2218 N N . ARG A 1 273 ? -4.188 22.375 3.396 1 97.94 273 ARG A N 1
ATOM 2219 C CA . ARG A 1 273 ? -4.117 22.734 4.809 1 97.94 273 ARG A CA 1
ATOM 2220 C C . ARG A 1 273 ? -5.48 23.188 5.324 1 97.94 273 ARG A C 1
ATOM 2222 O O . ARG A 1 273 ? -6.309 23.672 4.551 1 97.94 273 ARG A O 1
ATOM 2229 N N . LEU A 1 274 ? -5.695 22.953 6.547 1 98 274 LEU A N 1
ATOM 2230 C CA . LEU A 1 274 ? -6.859 23.469 7.254 1 98 274 LEU A CA 1
ATOM 2231 C C . LEU A 1 274 ? -6.453 24.078 8.594 1 98 274 LEU A C 1
ATOM 2233 O O . LEU A 1 274 ? -5.723 23.453 9.367 1 98 274 LEU A O 1
ATOM 2237 N N . TRP A 1 275 ? -6.844 25.281 8.828 1 97.44 275 TRP A N 1
ATOM 2238 C CA . TRP A 1 275 ? -6.57 25.969 10.086 1 97.44 275 TRP A CA 1
ATOM 2239 C C . TRP A 1 275 ? -7.781 26.781 10.539 1 97.44 275 TRP A C 1
ATOM 2241 O O . TRP A 1 275 ? -8.734 26.953 9.781 1 97.44 275 TRP A O 1
ATOM 2251 N N . ARG A 1 276 ? -7.723 27.25 11.703 1 96.94 276 ARG A N 1
ATOM 2252 C CA . ARG A 1 276 ? -8.812 28.031 12.281 1 96.94 276 ARG A CA 1
ATOM 2253 C C . ARG A 1 276 ? -8.617 29.531 12.039 1 96.94 276 ARG A C 1
ATOM 2255 O O . ARG A 1 276 ? -7.547 30.062 12.328 1 96.94 276 ARG A O 1
ATOM 2262 N N . ALA A 1 277 ? -9.617 30.109 11.477 1 96.5 277 ALA A N 1
ATOM 2263 C CA . ALA A 1 277 ? -9.602 31.562 11.297 1 96.5 277 ALA A CA 1
ATOM 2264 C C . ALA A 1 277 ? -10.016 32.281 12.586 1 96.5 277 ALA A C 1
ATOM 2266 O O . ALA A 1 277 ? -9.477 33.344 12.914 1 96.5 277 ALA A O 1
ATOM 2267 N N . GLY A 1 278 ? -10.906 31.766 13.273 1 94.56 278 GLY A N 1
ATOM 2268 C CA . GLY A 1 278 ? -11.516 32.281 14.492 1 94.56 278 GLY A CA 1
ATOM 2269 C C . GLY A 1 278 ? -12.852 31.641 14.812 1 94.56 278 GLY A C 1
ATOM 2270 O O . GLY A 1 278 ? -13.477 31.031 13.938 1 94.56 278 GLY A O 1
ATOM 2271 N N . GLY A 1 279 ? -13.297 31.812 16.094 1 94.12 279 GLY A N 1
ATOM 2272 C CA . GLY A 1 279 ? -14.531 31.141 16.453 1 94.12 279 GLY A CA 1
ATOM 2273 C C . GLY A 1 279 ? -14.539 29.672 16.094 1 94.12 279 GLY A C 1
ATOM 2274 O O . GLY A 1 279 ? -13.609 28.938 16.422 1 94.12 279 GLY A O 1
ATOM 2275 N N . SER A 1 280 ? -15.617 29.25 15.359 1 94.31 280 SER A N 1
ATOM 2276 C CA . SER A 1 280 ? -15.734 27.859 14.914 1 94.31 280 SER A CA 1
ATOM 2277 C C . SER A 1 280 ? -15.336 27.719 13.445 1 94.31 280 SER A C 1
ATOM 2279 O O . SER A 1 280 ? -15.484 26.656 12.859 1 94.31 280 SER A O 1
ATOM 2281 N N . ILE A 1 281 ? -14.789 28.781 12.883 1 96.75 281 ILE A N 1
ATOM 2282 C CA . ILE A 1 281 ? -14.547 28.844 11.445 1 96.75 281 ILE A CA 1
ATOM 2283 C C . ILE A 1 281 ? -13.164 28.281 11.125 1 96.75 281 ILE A C 1
ATOM 2285 O O . ILE A 1 281 ? -12.164 28.703 11.711 1 96.75 281 ILE A O 1
ATOM 2289 N N . CYS A 1 282 ? -13.148 27.312 10.219 1 97.44 282 CYS A N 1
ATOM 2290 C CA . CYS A 1 282 ? -11.891 26.812 9.68 1 97.44 282 CYS A CA 1
ATOM 2291 C C . CYS A 1 282 ? -11.773 27.125 8.195 1 97.44 282 CYS A C 1
ATOM 2293 O O . CYS A 1 282 ? -12.766 27.125 7.473 1 97.44 282 CYS A O 1
ATOM 2295 N N . ILE A 1 283 ? -10.555 27.406 7.785 1 98.12 283 ILE A N 1
ATOM 2296 C CA . ILE A 1 283 ? -10.242 27.641 6.379 1 98.12 283 ILE A CA 1
ATOM 2297 C C . ILE A 1 283 ? -9.594 26.406 5.781 1 98.12 283 ILE A C 1
ATOM 2299 O O . ILE A 1 283 ? -8.672 25.828 6.371 1 98.12 283 ILE A O 1
ATOM 2303 N N . PHE A 1 284 ? -10.133 25.938 4.77 1 97.38 284 PHE A N 1
ATOM 2304 C CA . PHE A 1 284 ? -9.539 24.875 3.961 1 97.38 284 PHE A CA 1
ATOM 2305 C C . PHE A 1 284 ? -8.922 25.453 2.689 1 97.38 284 PHE A C 1
ATOM 2307 O O . PHE A 1 284 ? -9.609 26.109 1.902 1 97.38 284 PHE A O 1
ATOM 2314 N N . ARG A 1 285 ? -7.68 25.156 2.488 1 96.81 285 ARG A N 1
ATOM 2315 C CA . ARG A 1 285 ? -6.992 25.75 1.34 1 96.81 285 ARG A CA 1
ATOM 2316 C C . ARG A 1 285 ? -6.102 24.719 0.652 1 96.81 285 ARG A C 1
ATOM 2318 O O . ARG A 1 285 ? -5.266 24.078 1.296 1 96.81 285 ARG A O 1
ATOM 2325 N N . LYS A 1 286 ? -6.305 24.594 -0.61 1 94.81 286 LYS A N 1
ATOM 2326 C CA . LYS A 1 286 ? -5.406 23.797 -1.448 1 94.81 286 LYS A CA 1
ATOM 2327 C C . LYS A 1 286 ? -4.18 24.609 -1.86 1 94.81 286 LYS A C 1
ATOM 2329 O O 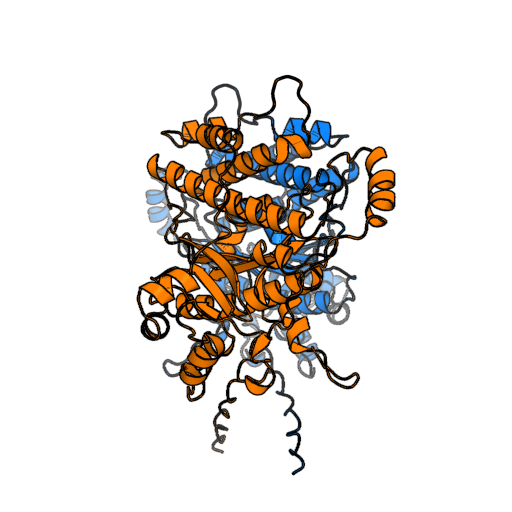. LYS A 1 286 ? -4.293 25.797 -2.174 1 94.81 286 LYS A O 1
ATOM 2334 N N . ASP A 1 287 ? -3.066 23.953 -1.73 1 94.25 287 ASP A N 1
ATOM 2335 C CA . ASP A 1 287 ? -1.883 24.609 -2.285 1 94.25 287 ASP A CA 1
ATOM 2336 C C . ASP A 1 287 ? -2.074 24.922 -3.766 1 94.25 287 ASP A C 1
ATOM 2338 O O . ASP A 1 287 ? -2.502 24.062 -4.539 1 94.25 287 ASP A O 1
ATOM 2342 N N . PRO A 1 288 ? -1.791 26.156 -4.008 1 90.75 288 PRO A N 1
ATOM 2343 C CA . PRO A 1 288 ? -1.933 26.5 -5.43 1 90.75 288 PRO A CA 1
ATOM 2344 C C . PRO A 1 288 ? -1.015 25.672 -6.324 1 90.75 288 PRO A C 1
ATOM 2346 O O . PRO A 1 288 ? -1.302 25.484 -7.508 1 90.75 288 PRO A O 1
ATOM 2349 N N . ARG A 1 289 ? 0.016 25.312 -5.809 1 92 289 ARG A N 1
ATOM 2350 C CA . ARG A 1 289 ? 0.941 24.484 -6.57 1 92 289 ARG A CA 1
ATOM 2351 C C . ARG A 1 289 ? 0.554 23 -6.48 1 92 289 ARG A C 1
ATOM 2353 O O . ARG A 1 289 ? 0.182 22.516 -5.41 1 92 289 ARG A O 1
ATOM 2360 N N . SER A 1 290 ? 0.499 22.344 -7.613 1 93.62 290 SER A N 1
ATOM 2361 C CA . SER A 1 290 ? 0.404 20.891 -7.707 1 93.62 290 SER A CA 1
ATOM 2362 C C . SER A 1 290 ? 1.628 20.297 -8.398 1 93.62 290 SER A C 1
ATOM 2364 O O . SER A 1 290 ? 2.406 21.016 -9.023 1 93.62 290 SER A O 1
ATOM 2366 N N . PHE A 1 291 ? 1.821 19.016 -8.172 1 95.38 291 PHE A N 1
ATOM 2367 C CA . PHE A 1 291 ? 2.992 18.344 -8.711 1 95.38 291 PHE A CA 1
ATOM 2368 C C . PHE A 1 291 ? 2.578 17.109 -9.516 1 95.38 291 PHE A C 1
ATOM 2370 O O . PHE A 1 291 ? 1.509 16.547 -9.289 1 95.38 291 PHE A O 1
ATOM 2377 N N . ASN A 1 292 ? 3.418 16.812 -10.445 1 94.31 292 ASN A N 1
ATOM 2378 C CA . ASN A 1 292 ? 3.268 15.602 -11.234 1 94.31 292 ASN A CA 1
ATOM 2379 C C . ASN A 1 292 ? 4.582 14.828 -11.336 1 94.31 292 ASN A C 1
ATOM 2381 O O . ASN A 1 292 ? 5.621 15.414 -11.656 1 94.31 292 ASN A O 1
ATOM 2385 N N . VAL A 1 293 ? 4.516 13.562 -10.992 1 96 293 VAL A N 1
ATOM 2386 C CA . VAL A 1 293 ? 5.684 12.727 -11.227 1 96 293 VAL A CA 1
ATOM 2387 C C . VAL A 1 293 ? 5.719 12.289 -12.688 1 96 293 VAL A C 1
ATOM 2389 O O . VAL A 1 293 ? 4.805 11.609 -13.164 1 96 293 VAL A O 1
ATOM 2392 N N . ASP A 1 294 ? 6.777 12.633 -13.312 1 95.19 294 ASP A N 1
ATOM 2393 C CA . ASP A 1 294 ? 6.895 12.312 -14.727 1 95.19 294 ASP A CA 1
ATOM 2394 C C . ASP A 1 294 ? 7.109 10.812 -14.93 1 95.19 294 ASP A C 1
ATOM 2396 O O . ASP A 1 294 ? 7.746 10.148 -14.109 1 95.19 294 ASP A O 1
ATOM 2400 N N . SER A 1 295 ? 6.625 10.336 -16.047 1 92.5 295 SER A N 1
ATOM 2401 C CA . SER A 1 295 ? 6.656 8.898 -16.312 1 92.5 295 SER A CA 1
ATOM 2402 C C . SER A 1 295 ? 8.016 8.461 -16.844 1 92.5 295 SER A C 1
ATOM 2404 O O . SER A 1 295 ? 8.32 7.266 -16.875 1 92.5 295 SER A O 1
ATOM 2406 N N . LYS A 1 296 ? 8.781 9.422 -17.312 1 93.44 296 LYS A N 1
ATOM 2407 C CA . LYS A 1 296 ? 10.109 9.133 -17.844 1 93.44 296 LYS A CA 1
ATOM 2408 C C . LYS A 1 296 ? 11.156 10.078 -17.266 1 93.44 296 LYS A C 1
ATOM 2410 O O . LYS A 1 296 ? 10.836 11.203 -16.891 1 93.44 296 LYS A O 1
ATOM 2415 N N . PHE A 1 297 ? 12.312 9.547 -17.359 1 95.56 297 PHE A N 1
ATOM 2416 C CA . PHE A 1 297 ? 13.414 10.359 -16.844 1 95.56 297 PHE A CA 1
ATOM 2417 C C . PHE A 1 297 ? 13.672 11.547 -17.766 1 95.56 297 PHE A C 1
ATOM 2419 O O . PHE A 1 297 ? 13.703 11.406 -18.984 1 95.56 297 PHE A O 1
ATOM 2426 N N . SER A 1 298 ? 13.797 12.664 -17.219 1 96.06 298 SER A N 1
ATOM 2427 C CA . SER A 1 298 ? 14.414 13.875 -17.75 1 96.06 298 SER A CA 1
ATOM 2428 C C . SER A 1 298 ? 14.977 14.742 -16.625 1 96.06 298 SER A C 1
ATOM 2430 O O . SER A 1 298 ? 14.617 14.57 -15.469 1 96.06 298 SER A O 1
ATOM 2432 N N . LYS A 1 299 ? 15.875 15.562 -17.047 1 95.19 299 LYS A N 1
ATOM 2433 C CA . LYS A 1 299 ? 16.422 16.484 -16.062 1 95.19 299 LYS A CA 1
ATOM 2434 C C . LYS A 1 299 ? 15.305 17.281 -15.383 1 95.19 299 LYS A C 1
ATOM 2436 O O . LYS A 1 299 ? 15.312 17.453 -14.156 1 95.19 299 LYS A O 1
ATOM 2441 N N . GLU A 1 300 ? 14.414 17.719 -16.172 1 95.5 300 GLU A N 1
ATOM 2442 C CA . GLU A 1 300 ? 13.289 18.484 -15.664 1 95.5 300 GLU A CA 1
ATOM 2443 C C . GLU A 1 300 ? 12.375 17.641 -14.797 1 95.5 300 GLU A C 1
ATOM 2445 O O . GLU A 1 300 ? 11.828 18.109 -13.797 1 95.5 300 GLU A O 1
ATOM 2450 N N . ALA A 1 301 ? 12.242 16.406 -15.141 1 96.56 301 ALA A N 1
ATOM 2451 C CA . ALA A 1 301 ? 11.422 15.477 -14.367 1 96.56 301 ALA A CA 1
ATOM 2452 C C . ALA A 1 301 ? 11.984 15.281 -12.961 1 96.56 301 ALA A C 1
ATOM 2454 O O . ALA A 1 301 ? 11.242 15.32 -11.977 1 96.56 301 ALA A O 1
ATOM 2455 N N . VAL A 1 302 ? 13.227 15.125 -12.906 1 97.12 302 VAL A N 1
ATOM 2456 C CA . VAL A 1 302 ? 13.891 14.93 -11.625 1 97.12 302 VAL A CA 1
ATOM 2457 C C . VAL A 1 302 ? 13.773 16.188 -10.781 1 97.12 302 VAL A C 1
ATOM 2459 O O . VAL A 1 302 ? 13.477 16.125 -9.586 1 97.12 302 VAL A O 1
ATOM 2462 N N . LYS A 1 303 ? 13.992 17.297 -11.398 1 95.81 303 LYS A N 1
ATOM 2463 C CA . LYS A 1 303 ? 13.859 18.578 -10.703 1 95.81 303 LYS A CA 1
ATOM 2464 C C . LYS A 1 303 ? 12.453 18.75 -10.133 1 95.81 303 LYS A C 1
ATOM 2466 O O . LYS A 1 303 ? 12.289 19.172 -8.984 1 95.81 303 LYS A O 1
ATOM 2471 N N . SER A 1 304 ? 11.523 18.453 -10.953 1 96.06 304 SER A N 1
ATOM 2472 C CA . SER A 1 304 ? 10.141 18.531 -10.523 1 96.06 304 SER A CA 1
ATOM 2473 C C . SER A 1 304 ? 9.867 17.609 -9.336 1 96.06 304 SER A C 1
ATOM 2475 O O . SER A 1 304 ? 9.172 17.984 -8.391 1 96.06 304 SER A O 1
ATOM 2477 N N . PHE A 1 305 ? 10.398 16.453 -9.398 1 97.62 305 PHE A N 1
ATOM 2478 C CA . PHE A 1 305 ? 10.211 15.492 -8.312 1 97.62 305 PHE A CA 1
ATOM 2479 C C . PHE A 1 305 ? 10.875 15.984 -7.035 1 97.62 305 PHE A C 1
ATOM 2481 O O . PHE A 1 305 ? 10.336 15.82 -5.941 1 97.62 305 PHE A O 1
ATOM 2488 N N . LEU A 1 306 ? 12.016 16.547 -7.172 1 97.62 306 LEU A N 1
ATOM 2489 C CA . LEU A 1 306 ? 12.711 17.109 -6.016 1 97.62 306 LEU A CA 1
ATOM 2490 C C . LEU A 1 306 ? 11.898 18.219 -5.379 1 97.62 306 LEU A C 1
ATOM 2492 O O . LEU A 1 306 ? 11.852 18.344 -4.152 1 97.62 306 LEU A O 1
ATOM 2496 N N . LYS A 1 307 ? 11.266 19.047 -6.184 1 96.56 307 LYS A N 1
ATOM 2497 C CA . LYS A 1 307 ? 10.367 20.078 -5.66 1 96.56 307 LYS A CA 1
ATOM 2498 C C . LYS A 1 307 ? 9.219 19.438 -4.875 1 96.56 307 LYS A C 1
ATOM 2500 O O . LYS A 1 307 ? 8.781 19.984 -3.861 1 96.56 307 LYS A O 1
ATOM 2505 N N . LEU A 1 308 ? 8.742 18.344 -5.371 1 97.75 308 LEU A N 1
ATOM 2506 C CA . LEU A 1 308 ? 7.73 17.594 -4.648 1 97.75 308 LEU A CA 1
ATOM 2507 C C . LEU A 1 308 ? 8.25 17.141 -3.287 1 97.75 308 LEU A C 1
ATOM 2509 O O . LEU A 1 308 ? 7.547 17.25 -2.281 1 97.75 308 LEU A O 1
ATOM 2513 N N . LEU A 1 309 ? 9.484 16.656 -3.238 1 98 309 LEU A N 1
ATOM 2514 C CA . LEU A 1 309 ? 10.07 16.219 -1.977 1 98 309 LEU A CA 1
ATOM 2515 C C . LEU A 1 309 ? 10.172 17.375 -0.992 1 98 309 LEU A C 1
ATOM 2517 O O . LEU A 1 309 ? 9.953 17.203 0.208 1 98 309 LEU A O 1
ATOM 2521 N N . VAL A 1 310 ? 10.484 18.5 -1.523 1 97.12 310 VAL A N 1
ATOM 2522 C CA . VAL A 1 310 ? 10.547 19.703 -0.688 1 97.12 310 VAL A CA 1
ATOM 2523 C C . VAL A 1 310 ? 9.172 19.984 -0.084 1 97.12 310 VAL A C 1
ATOM 2525 O O . VAL A 1 310 ? 9.062 20.266 1.109 1 97.12 310 VAL A O 1
ATOM 2528 N N . ALA A 1 311 ? 8.195 19.906 -0.889 1 96.88 311 ALA A N 1
ATOM 2529 C CA . ALA A 1 311 ? 6.832 20.141 -0.413 1 96.88 311 ALA A CA 1
ATOM 2530 C C . ALA A 1 311 ? 6.438 19.109 0.648 1 96.88 311 ALA A C 1
ATOM 2532 O O . ALA A 1 311 ? 5.812 19.453 1.651 1 96.88 311 ALA A O 1
ATOM 2533 N N . ILE A 1 312 ? 6.785 17.859 0.425 1 97.38 312 ILE A N 1
ATOM 2534 C CA . ILE A 1 312 ? 6.512 16.797 1.396 1 97.38 312 ILE A CA 1
ATOM 2535 C C . ILE A 1 312 ? 7.203 17.125 2.719 1 97.38 312 ILE A C 1
ATOM 2537 O O . ILE A 1 312 ? 6.586 17.047 3.785 1 97.38 312 ILE A O 1
ATOM 2541 N N . TYR A 1 313 ? 8.406 17.516 2.641 1 97.25 313 TYR A N 1
ATOM 2542 C CA . TYR A 1 313 ? 9.164 17.844 3.846 1 97.25 313 TYR A CA 1
ATOM 2543 C C . TYR A 1 313 ? 8.555 19.047 4.566 1 97.25 313 TYR A C 1
ATOM 2545 O O . TYR A 1 313 ? 8.555 19.094 5.801 1 97.25 313 TYR A O 1
ATOM 2553 N N . GLN A 1 314 ? 8.125 20.016 3.812 1 96.25 314 GLN A N 1
ATOM 2554 C CA . GLN A 1 314 ? 7.461 21.172 4.398 1 96.25 314 GLN A CA 1
ATOM 2555 C C . GLN A 1 314 ? 6.262 20.75 5.242 1 96.25 314 GLN A C 1
ATOM 2557 O O . GLN A 1 314 ? 6.031 21.297 6.32 1 96.25 314 GLN A O 1
ATOM 2562 N N . HIS A 1 315 ? 5.562 19.875 4.789 1 95.88 315 HIS A N 1
ATOM 2563 C CA . HIS A 1 315 ? 4.391 19.406 5.52 1 95.88 315 HIS A CA 1
ATOM 2564 C C . HIS A 1 315 ? 4.793 18.594 6.738 1 95.88 315 HIS A C 1
ATOM 2566 O O . HIS A 1 315 ? 4.098 18.594 7.754 1 95.88 315 HIS A O 1
ATOM 2572 N N . LYS A 1 316 ? 5.91 17.891 6.648 1 96.12 316 LYS A N 1
ATOM 2573 C CA . LYS A 1 316 ? 6.5 17.281 7.84 1 96.12 316 LYS A CA 1
ATOM 2574 C C . LYS A 1 316 ? 6.812 18.328 8.898 1 96.12 316 LYS A C 1
ATOM 2576 O O . LYS A 1 316 ? 6.59 18.109 10.094 1 96.12 316 LYS A O 1
ATOM 2581 N N . LEU A 1 317 ? 7.305 19.453 8.469 1 96.12 317 LEU A N 1
ATOM 2582 C CA . LEU A 1 317 ? 7.641 20.531 9.398 1 96.12 317 LEU A CA 1
ATOM 2583 C C . LEU A 1 317 ? 6.379 21.109 10.039 1 96.12 317 LEU A C 1
ATOM 2585 O O . LEU A 1 317 ? 6.398 21.5 11.211 1 96.12 317 LEU A O 1
ATOM 2589 N N . ILE A 1 318 ? 5.328 21.188 9.289 1 96.62 318 ILE A N 1
ATOM 2590 C CA . ILE A 1 318 ? 4.059 21.625 9.859 1 96.62 318 ILE A CA 1
ATOM 2591 C C . ILE A 1 318 ? 3.637 20.688 10.984 1 96.62 318 ILE A C 1
ATOM 2593 O O . ILE A 1 318 ? 3.209 21.125 12.047 1 96.62 318 ILE A O 1
ATOM 2597 N N . ILE A 1 319 ? 3.77 19.422 10.742 1 95.94 319 ILE A N 1
ATOM 2598 C CA . ILE A 1 319 ? 3.436 18.406 11.742 1 95.94 319 ILE A CA 1
ATOM 2599 C C . ILE A 1 319 ? 4.328 18.594 12.969 1 95.94 319 ILE A C 1
ATOM 2601 O O . ILE A 1 319 ? 3.846 18.562 14.102 1 95.94 319 ILE A O 1
ATOM 2605 N N . LYS A 1 320 ? 5.574 18.766 12.742 1 94.5 320 LYS A N 1
ATOM 2606 C CA . LYS A 1 320 ? 6.516 19 13.828 1 94.5 320 LYS A CA 1
ATOM 2607 C C . LYS A 1 320 ? 6.098 20.219 14.656 1 94.5 320 LYS A C 1
ATOM 2609 O O . LYS A 1 320 ? 6.105 20.172 15.891 1 94.5 320 LYS A O 1
ATOM 2614 N N . ASP A 1 321 ? 5.746 21.281 14.016 1 94.44 321 ASP A N 1
ATOM 2615 C CA . ASP A 1 321 ? 5.324 22.5 14.688 1 94.44 321 ASP A CA 1
ATOM 2616 C C . ASP A 1 321 ? 4.078 22.266 15.539 1 94.44 321 ASP A C 1
ATOM 2618 O O . ASP A 1 321 ? 3.984 22.75 16.672 1 94.44 321 ASP A O 1
ATOM 2622 N N . ASN A 1 322 ? 3.127 21.547 14.961 1 95.62 322 ASN A N 1
ATOM 2623 C CA . ASN A 1 322 ? 1.933 21.188 15.727 1 95.62 322 ASN A CA 1
ATOM 2624 C C . ASN A 1 322 ? 2.283 20.453 17.016 1 95.62 322 ASN A C 1
ATOM 2626 O O . ASN A 1 322 ? 1.745 20.766 18.078 1 95.62 322 ASN A O 1
ATOM 2630 N N . LEU A 1 323 ? 3.143 19.5 16.859 1 93.44 323 LEU A N 1
ATOM 2631 C CA . LEU A 1 323 ? 3.525 18.703 18.031 1 93.44 323 LEU A CA 1
ATOM 2632 C C . LEU A 1 323 ? 4.227 19.562 19.062 1 93.44 323 LEU A C 1
ATOM 2634 O O . LEU A 1 323 ? 4.027 19.375 20.266 1 93.44 323 LEU A O 1
ATOM 2638 N N . GLN A 1 324 ? 5.023 20.484 18.641 1 92.19 324 GLN A N 1
ATOM 2639 C CA . GLN A 1 324 ? 5.684 21.406 19.562 1 92.19 324 GLN A CA 1
ATOM 2640 C C . GLN A 1 324 ? 4.664 22.297 20.281 1 92.19 324 GLN A C 1
ATOM 2642 O O . GLN A 1 324 ? 4.754 22.484 21.484 1 92.19 324 GLN A O 1
ATOM 2647 N N . VAL A 1 325 ? 3.734 22.781 19.547 1 93.75 325 VAL A N 1
ATOM 2648 C CA . VAL A 1 325 ? 2.686 23.625 20.109 1 93.75 325 VAL A CA 1
ATOM 2649 C C . VAL A 1 325 ? 1.935 22.859 21.203 1 93.75 325 VAL A C 1
ATOM 2651 O O . VAL A 1 325 ? 1.549 23.422 22.219 1 93.75 325 VAL A O 1
ATOM 2654 N N . LEU A 1 326 ? 1.759 21.562 20.984 1 93.5 326 LEU A N 1
ATOM 2655 C CA . LEU A 1 326 ? 0.993 20.719 21.906 1 93.5 326 LEU A CA 1
ATOM 2656 C C . LEU A 1 326 ? 1.887 20.156 23 1 93.5 326 LEU A C 1
ATOM 2658 O O . LEU A 1 326 ? 1.427 19.391 23.844 1 93.5 326 LEU A O 1
ATOM 2662 N N . ASP A 1 327 ? 3.146 20.453 22.984 1 87.31 327 ASP A N 1
ATOM 2663 C CA . ASP A 1 327 ? 4.137 20.016 23.969 1 87.31 327 ASP A CA 1
ATOM 2664 C C . ASP A 1 327 ? 4.285 18.5 23.953 1 87.31 327 ASP A C 1
ATOM 2666 O O . ASP A 1 327 ? 4.359 17.859 25 1 87.31 327 ASP A O 1
ATOM 2670 N N . ILE A 1 328 ? 4.023 18.016 22.797 1 80.5 328 ILE A N 1
ATOM 2671 C CA . ILE A 1 328 ? 4.25 16.594 22.609 1 80.5 328 ILE A CA 1
ATOM 2672 C C . ILE A 1 328 ? 5.691 16.344 22.172 1 80.5 328 ILE A C 1
ATOM 2674 O O . ILE A 1 328 ? 6.125 16.844 21.141 1 80.5 328 ILE A O 1
ATOM 2678 N N . ARG A 1 329 ? 6.656 16.375 23.312 1 59.09 329 ARG A N 1
ATOM 2679 C CA . ARG A 1 329 ? 8.102 16.359 23.109 1 59.09 329 ARG A CA 1
ATOM 2680 C C . ARG A 1 329 ? 8.555 15 22.578 1 59.09 329 ARG A C 1
ATOM 2682 O O . ARG A 1 329 ? 8.039 13.961 23 1 59.09 329 ARG A O 1
ATOM 2689 N N . ASN A 1 330 ? 9.258 15.008 21.469 1 57.12 330 ASN A N 1
ATOM 2690 C CA . ASN A 1 330 ? 10.047 13.859 21.047 1 57.12 330 ASN A CA 1
ATOM 2691 C C . ASN A 1 330 ? 11.227 13.609 21.984 1 57.12 330 ASN A C 1
ATOM 2693 O O . ASN A 1 330 ? 11.75 14.547 22.594 1 57.12 330 ASN A O 1
ATOM 2697 N N . ASN A 1 331 ? 11.406 12.477 22.5 1 49.03 331 ASN A N 1
ATOM 2698 C CA . ASN A 1 331 ? 12.406 12.094 23.484 1 49.03 331 ASN A CA 1
ATOM 2699 C C . ASN A 1 331 ? 13.75 12.766 23.203 1 49.03 331 ASN A C 1
ATOM 2701 O O . ASN A 1 331 ? 14.625 12.797 24.078 1 49.03 331 ASN A O 1
ATOM 2705 N N . ASN A 1 332 ? 14.078 12.891 21.953 1 45.44 332 ASN A N 1
ATOM 2706 C CA . ASN A 1 332 ? 15.516 13.102 21.828 1 45.44 332 ASN A CA 1
ATOM 2707 C C . ASN A 1 332 ? 15.906 14.531 22.203 1 45.44 332 ASN A C 1
ATOM 2709 O O . ASN A 1 332 ? 17.062 14.938 22.031 1 45.44 332 ASN A O 1
ATOM 2713 N N . ASP A 1 333 ? 15.008 15.477 22.234 1 43.5 333 ASP A N 1
ATOM 2714 C CA . ASP A 1 333 ? 15.641 16.734 22.609 1 43.5 333 ASP A CA 1
ATOM 2715 C C . ASP A 1 333 ? 16.031 16.734 24.078 1 43.5 333 ASP A C 1
ATOM 2717 O O . ASP A 1 333 ? 15.195 16.5 24.953 1 43.5 333 ASP A O 1
ATOM 2721 N N . ASN A 1 334 ? 17.203 16.312 24.422 1 39.38 334 ASN A N 1
ATOM 2722 C CA . ASN A 1 334 ? 17.859 16.453 25.719 1 39.38 334 ASN A CA 1
ATOM 2723 C C . ASN A 1 334 ? 17.344 17.688 26.484 1 39.38 334 ASN A C 1
ATOM 2725 O O . ASN A 1 334 ? 17.812 18.797 26.266 1 39.38 334 ASN A O 1
ATOM 2729 N N . GLU A 1 335 ? 16.188 17.922 26.688 1 39.34 335 GLU A N 1
ATOM 2730 C CA . GLU A 1 335 ? 15.93 18.938 27.703 1 39.34 335 GLU A CA 1
ATOM 2731 C C . GLU A 1 335 ? 16.703 18.656 28.984 1 39.34 335 GLU A C 1
ATOM 2733 O O . GLU A 1 335 ? 16.703 17.516 29.469 1 39.34 335 GLU A O 1
ATOM 2738 N N . SER A 1 336 ? 17.719 19.359 29.297 1 38.38 336 SER A N 1
ATOM 2739 C CA . SER A 1 336 ? 18.422 19.375 30.578 1 38.38 336 SER A CA 1
ATOM 2740 C C . SER A 1 336 ? 17.453 19.188 31.734 1 38.38 336 SER A C 1
ATOM 2742 O O . SER A 1 336 ? 16.312 19.672 31.688 1 38.38 336 SER A O 1
ATOM 2744 N N . GLN A 1 337 ? 17.594 18.125 32.562 1 38.38 337 GLN A N 1
ATOM 2745 C CA . GLN A 1 337 ? 17.047 17.875 33.875 1 38.38 337 GLN A CA 1
ATOM 2746 C C . GLN A 1 337 ? 16.625 19.156 34.562 1 38.38 337 GLN A C 1
ATOM 2748 O O . GLN A 1 337 ? 15.766 19.141 35.469 1 38.38 337 GLN A O 1
ATOM 2753 N N . ASP A 1 338 ? 17.406 20.156 34.344 1 40.75 338 ASP A N 1
ATOM 2754 C CA . ASP A 1 338 ? 17.25 21.359 35.188 1 40.75 338 ASP A CA 1
ATOM 2755 C C . ASP A 1 338 ? 15.883 22.016 34.938 1 40.75 338 ASP A C 1
ATOM 2757 O O . ASP A 1 338 ? 15.414 22.797 35.75 1 40.75 338 ASP A O 1
ATOM 2761 N N . ASP A 1 339 ? 15.258 21.625 33.812 1 42.72 339 ASP A N 1
ATOM 2762 C CA . ASP A 1 339 ? 14.07 22.438 33.531 1 42.72 339 ASP A CA 1
ATOM 2763 C C . ASP A 1 339 ? 12.828 21.828 34.188 1 42.72 339 ASP A C 1
ATOM 2765 O O . ASP A 1 339 ? 11.766 22.453 34.219 1 42.72 339 ASP A O 1
ATOM 2769 N N . LEU A 1 340 ? 12.82 20.703 34.531 1 44.59 340 LEU A N 1
ATOM 2770 C CA . LEU A 1 340 ? 11.68 20.156 35.25 1 44.59 340 LEU A CA 1
ATOM 2771 C C . LEU A 1 340 ? 11.414 20.953 36.531 1 44.59 340 LEU A C 1
ATOM 2773 O O . LEU A 1 340 ? 10.266 21.266 36.844 1 44.59 340 LEU A O 1
ATOM 2777 N N . GLU A 1 341 ? 12.5 21.109 37.312 1 40.38 341 GLU A N 1
ATOM 2778 C CA . GLU A 1 341 ? 12.375 21.906 38.531 1 40.38 341 GLU A CA 1
ATOM 2779 C C . GLU A 1 341 ? 11.836 23.297 38.25 1 40.38 341 GLU A C 1
ATOM 2781 O O . GLU A 1 341 ? 10.969 23.797 38.938 1 40.38 341 GLU A O 1
ATOM 2786 N N . ASN A 1 342 ? 12.336 23.812 37.156 1 47.78 342 ASN A N 1
ATOM 2787 C CA . ASN A 1 342 ? 11.883 25.156 36.812 1 47.78 342 ASN A CA 1
ATOM 2788 C C . ASN A 1 342 ? 10.438 25.156 36.344 1 47.78 342 ASN A C 1
ATOM 2790 O O . ASN A 1 342 ? 9.656 26.047 36.656 1 47.78 342 ASN A O 1
ATOM 2794 N N . GLU A 1 343 ? 10.133 24.156 35.656 1 47.84 343 GLU A N 1
ATOM 2795 C CA . GLU A 1 343 ? 8.766 24.047 35.156 1 47.84 343 GLU A CA 1
ATOM 2796 C C . GLU A 1 343 ? 7.777 23.812 36.281 1 47.84 343 GLU A C 1
ATOM 2798 O O . GLU A 1 343 ? 6.688 24.375 36.312 1 47.84 343 GLU A O 1
ATOM 2803 N N . LEU A 1 344 ? 8.203 22.922 37.125 1 51.5 344 LEU A N 1
ATOM 2804 C CA . LEU A 1 344 ? 7.367 22.719 38.281 1 51.5 344 LEU A CA 1
ATOM 2805 C C . LEU A 1 344 ? 7.312 23.969 39.156 1 51.5 344 LEU A C 1
ATOM 2807 O O . LEU A 1 344 ? 6.281 24.266 39.75 1 51.5 344 LEU A O 1
ATOM 2811 N N . MET A 1 345 ? 8.43 24.625 39.188 1 48.91 345 MET A N 1
ATOM 2812 C CA . MET A 1 345 ? 8.508 25.859 39.969 1 48.91 345 MET A CA 1
ATOM 2813 C C . MET A 1 345 ? 7.785 27 39.281 1 48.91 345 MET A C 1
ATOM 2815 O O . MET A 1 345 ? 7.211 27.875 39.906 1 48.91 345 MET A O 1
ATOM 2819 N N . GLU A 1 346 ? 8.039 27.078 37.906 1 46.91 346 GLU A N 1
ATOM 2820 C CA . GLU A 1 346 ? 7.336 28.141 37.188 1 46.91 346 GLU A CA 1
ATOM 2821 C C . GLU A 1 346 ? 5.836 27.859 37.156 1 46.91 346 GLU A C 1
ATOM 2823 O O . GLU A 1 346 ? 5.039 28.797 36.969 1 46.91 346 GLU A O 1
ATOM 2828 N N . ALA A 1 347 ? 5.453 26.734 37.125 1 47.88 347 ALA A N 1
ATOM 2829 C CA . ALA A 1 347 ? 4.035 26.391 37.25 1 47.88 347 ALA A CA 1
ATOM 2830 C C . ALA A 1 347 ? 3.387 27.156 38.406 1 47.88 347 ALA A C 1
ATOM 2832 O O . ALA A 1 347 ? 2.166 27.328 38.406 1 47.88 347 ALA A O 1
ATOM 2833 N N . SER A 1 348 ? 4.242 27.375 39.344 1 41.62 348 SER A N 1
ATOM 2834 C CA . SER A 1 348 ? 3.713 28.094 40.5 1 41.62 348 SER A CA 1
ATOM 2835 C C . SER A 1 348 ? 3.477 29.562 40.188 1 41.62 348 SER A C 1
ATOM 2837 O O . SER A 1 348 ? 2.898 30.297 41 1 41.62 348 SER A O 1
ATOM 2839 N N . GLN A 1 349 ? 4.27 30.125 39.219 1 42.62 349 GLN A N 1
ATOM 2840 C CA . GLN A 1 349 ? 4.027 31.547 39 1 42.62 349 GLN A CA 1
ATOM 2841 C C . GLN A 1 349 ? 2.697 31.766 38.281 1 42.62 349 GLN A C 1
ATOM 2843 O O . GLN A 1 349 ? 2.316 31 37.406 1 42.62 349 GLN A O 1
ATOM 2848 N N . ILE A 1 350 ? 1.783 32.594 38.812 1 44.94 350 ILE A N 1
ATOM 2849 C CA . ILE A 1 350 ? 0.443 33 38.438 1 44.94 350 ILE A CA 1
ATOM 2850 C C . ILE A 1 350 ? 0.421 33.375 36.938 1 44.94 350 ILE A C 1
ATOM 2852 O O . ILE A 1 350 ? 1.067 34.344 36.531 1 44.94 350 ILE A O 1
ATOM 2856 N N . SER A 1 351 ? 0.569 32.438 36 1 47.53 351 SER A N 1
ATOM 2857 C CA . SER A 1 351 ? 0.515 32.656 34.562 1 47.53 351 SER A CA 1
ATOM 2858 C C . SER A 1 351 ? -0.661 33.562 34.188 1 47.53 351 SER A C 1
ATOM 2860 O O . SER A 1 351 ? -1.695 33.531 34.875 1 47.53 351 SER A O 1
ATOM 2862 N N . ALA A 1 352 ? -0.395 34.594 33.5 1 54.88 352 ALA A N 1
ATOM 2863 C CA . ALA A 1 352 ? -1.43 35.438 32.906 1 54.88 352 ALA A CA 1
ATOM 2864 C C . ALA A 1 352 ? -2.635 34.625 32.469 1 54.88 352 ALA A C 1
ATOM 2866 O O . ALA A 1 352 ? -2.512 33.438 32.188 1 54.88 352 ALA A O 1
ATOM 2867 N N . PRO A 1 353 ? -3.781 35.188 32.719 1 60.34 353 PRO A N 1
ATOM 2868 C CA . PRO A 1 353 ? -5.016 34.5 32.344 1 60.34 353 PRO A CA 1
ATOM 2869 C C . PRO A 1 353 ? -4.961 33.938 30.922 1 60.34 353 PRO A C 1
ATOM 2871 O O . PRO A 1 353 ? -4.547 34.625 29.984 1 60.34 353 PRO A O 1
ATOM 2874 N N . ILE A 1 354 ? -4.895 32.656 30.719 1 69.38 354 ILE A N 1
ATOM 2875 C CA . ILE A 1 354 ? -4.898 31.922 29.438 1 69.38 354 ILE A CA 1
ATOM 2876 C C . ILE A 1 354 ? -6.266 32.062 28.781 1 69.38 354 ILE A C 1
ATOM 2878 O O . ILE A 1 354 ? -7.285 31.703 29.375 1 69.38 354 ILE A O 1
ATOM 2882 N N . SER A 1 355 ? -6.305 32.938 27.625 1 81.56 355 SER A N 1
ATOM 2883 C CA . SER A 1 355 ? -7.543 33 26.859 1 81.56 355 SER A CA 1
ATOM 2884 C C . SER A 1 355 ? -7.887 31.672 26.219 1 81.56 355 SER A C 1
ATOM 2886 O O . SER A 1 355 ? -7.004 30.969 25.734 1 81.56 355 SER A O 1
ATOM 2888 N N . THR A 1 356 ? -9.133 31.281 26.422 1 81.44 356 THR A N 1
ATOM 2889 C CA . THR A 1 356 ? -9.578 30 25.906 1 81.44 356 THR A CA 1
ATOM 2890 C C . THR A 1 356 ? -10.633 30.172 24.828 1 81.44 356 THR A C 1
ATOM 2892 O O . THR A 1 356 ? -11.375 31.172 24.844 1 81.44 356 THR A O 1
ATOM 2895 N N . VAL A 1 357 ? -10.531 29.266 23.875 1 81.31 357 VAL A N 1
ATOM 2896 C CA . VAL A 1 357 ? -11.633 29.172 22.922 1 81.31 357 VAL A CA 1
ATOM 2897 C C . VAL A 1 357 ? -12.883 28.656 23.641 1 81.31 357 VAL A C 1
ATOM 2899 O O . VAL A 1 357 ? -12.93 27.516 24.078 1 81.31 357 VAL A O 1
ATOM 2902 N N . GLU A 1 358 ? -13.789 29.484 23.75 1 78.88 358 GLU A N 1
ATOM 2903 C CA . GLU A 1 358 ? -14.953 29.188 24.578 1 78.88 358 GLU A CA 1
ATOM 2904 C C . GLU A 1 358 ? -15.805 28.078 23.969 1 78.88 358 GLU A C 1
ATOM 2906 O O . GLU A 1 358 ? -16.391 27.266 24.688 1 78.88 358 GLU A O 1
ATOM 2911 N N . PHE A 1 359 ? -15.836 28.172 22.641 1 79.94 359 PHE A N 1
ATOM 2912 C CA . PHE A 1 359 ? -16.703 27.234 21.953 1 79.94 359 PHE A CA 1
ATOM 2913 C C . PHE A 1 359 ? -16.188 26.922 20.562 1 79.94 359 PHE A C 1
ATOM 2915 O O . PHE A 1 359 ? -15.734 27.828 19.844 1 79.94 359 PHE A O 1
ATOM 2922 N N . PHE A 1 360 ? -16.188 25.641 20.281 1 84.06 360 PHE A N 1
ATOM 2923 C CA . PHE A 1 360 ? -15.828 25.188 18.938 1 84.06 360 PHE A CA 1
ATOM 2924 C C . PHE A 1 360 ? -16.812 24.125 18.438 1 84.06 360 PHE A C 1
ATOM 2926 O O . PHE A 1 360 ? -16.828 23.016 18.969 1 84.06 360 PHE A O 1
ATOM 2933 N N . ALA A 1 361 ? -17.484 24.469 17.344 1 78.88 361 ALA A N 1
ATOM 2934 C CA . ALA A 1 361 ? -18.578 23.609 16.875 1 78.88 361 ALA A CA 1
ATOM 2935 C C . ALA A 1 361 ? -18.047 22.375 16.172 1 78.88 361 ALA A C 1
ATOM 2937 O O . ALA A 1 361 ? -17.062 22.453 15.438 1 78.88 361 ALA A O 1
ATOM 2938 N N . ASP A 1 362 ? -18.766 21.25 16.344 1 78.88 362 ASP A N 1
ATOM 2939 C CA . ASP A 1 362 ? -18.453 20.016 15.617 1 78.88 362 ASP A CA 1
ATOM 2940 C C . ASP A 1 362 ? -18.969 20.078 14.18 1 78.88 362 ASP A C 1
ATOM 2942 O O . ASP A 1 362 ? -19.859 20.875 13.875 1 78.88 362 ASP A O 1
ATOM 2946 N N . ASN A 1 363 ? -18.297 19.219 13.336 1 81.88 363 ASN A N 1
ATOM 2947 C CA . ASN A 1 363 ? -18.859 19 12.008 1 81.88 363 ASN A CA 1
ATOM 2948 C C . ASN A 1 363 ? -20.297 18.516 12.086 1 81.88 363 ASN A C 1
ATOM 2950 O O . ASN A 1 363 ? -20.672 17.766 12.992 1 81.88 363 ASN A O 1
ATOM 2954 N N . THR A 1 364 ? -21.031 19.031 11.086 1 75.56 364 THR A N 1
ATOM 2955 C CA . THR A 1 364 ? -22.391 18.5 10.969 1 75.56 364 THR A CA 1
ATOM 2956 C C . THR A 1 364 ? -22.375 17.047 10.508 1 75.56 364 THR A C 1
ATOM 2958 O O . THR A 1 364 ? -21.469 16.641 9.781 1 75.56 364 THR A O 1
ATOM 2961 N N . LYS A 1 365 ? -23.375 16.281 10.977 1 72 365 LYS A N 1
ATOM 2962 C CA . LYS A 1 365 ? -23.516 14.891 10.562 1 72 365 LYS A CA 1
ATOM 2963 C C . LYS A 1 365 ? -23.844 14.789 9.078 1 72 365 LYS A C 1
ATOM 2965 O O . LYS A 1 365 ? -24.625 15.586 8.547 1 72 365 LYS A O 1
ATOM 2970 N N . THR A 1 366 ? -23.094 13.93 8.398 1 63.53 366 THR A N 1
ATOM 2971 C CA . THR A 1 366 ? -23.406 13.703 6.996 1 63.53 366 THR A CA 1
ATOM 2972 C C . THR A 1 366 ? -24.781 13.047 6.848 1 63.53 366 THR A C 1
ATOM 2974 O O . THR A 1 366 ? -25.062 12.039 7.504 1 63.53 366 THR A O 1
ATOM 2977 N N . PRO A 1 367 ? -25.531 13.711 5.98 1 58 367 PRO A N 1
ATOM 2978 C CA . PRO A 1 367 ? -26.859 13.109 5.816 1 58 367 PRO A CA 1
ATOM 2979 C C . PRO A 1 367 ? -26.797 11.695 5.238 1 58 367 PRO A C 1
ATOM 2981 O O . PRO A 1 367 ? -25.922 11.391 4.43 1 58 367 PRO A O 1
ATOM 2984 N N . ARG A 1 368 ? -27.5 10.773 5.629 1 57.5 368 ARG A N 1
ATOM 2985 C CA . ARG A 1 368 ? -27.547 9.398 5.152 1 57.5 368 ARG A CA 1
ATOM 2986 C C . ARG A 1 368 ? -28.188 9.328 3.766 1 57.5 368 ARG A C 1
ATOM 2988 O O . ARG A 1 368 ? -29.125 10.07 3.465 1 57.5 368 ARG A O 1
ATOM 2995 N N . LYS A 1 369 ? -27.469 8.617 2.775 1 51.22 369 LYS A N 1
ATOM 2996 C CA . LYS A 1 369 ? -28.109 8.375 1.488 1 51.22 369 LYS A CA 1
ATOM 2997 C C . LYS A 1 369 ? -29.453 7.676 1.67 1 51.22 369 LYS A C 1
ATOM 2999 O O . LYS A 1 369 ? -29.594 6.789 2.516 1 51.22 369 LYS A O 1
ATOM 3004 N N . SER A 1 370 ? -30.469 8.273 1.068 1 44.91 370 SER A N 1
ATOM 3005 C CA . SER A 1 370 ? -31.703 7.504 1.03 1 44.91 370 SER A CA 1
ATOM 3006 C C . SER A 1 370 ? -31.5 6.156 0.342 1 44.91 370 SER A C 1
ATOM 3008 O O . SER A 1 370 ? -30.906 6.094 -0.74 1 44.91 370 SER A O 1
ATOM 3010 N N . LYS A 1 371 ? -31.219 5.152 0.942 1 47.66 371 LYS A N 1
ATOM 3011 C CA . LYS A 1 371 ? -31.219 3.857 0.27 1 47.66 371 LYS A CA 1
ATOM 3012 C C . LYS A 1 371 ? -32.25 3.82 -0.855 1 47.66 371 LYS A C 1
ATOM 3014 O O . LYS A 1 371 ? -33.438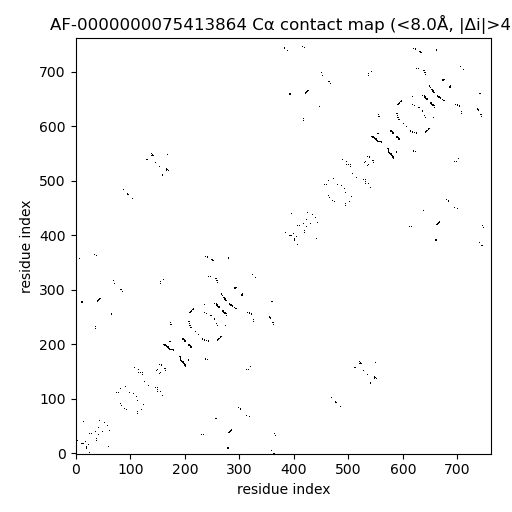 4.105 -0.634 1 47.66 371 LYS A O 1
ATOM 3019 N N . LYS A 1 372 ? -31.891 4.094 -2.113 1 43 372 LYS A N 1
ATOM 3020 C CA . LYS A 1 372 ? -32.906 3.734 -3.109 1 43 372 LYS A CA 1
ATOM 3021 C C . LYS A 1 372 ? -33.5 2.367 -2.809 1 43 372 LYS A C 1
ATOM 3023 O O . LYS A 1 372 ? -32.781 1.395 -2.584 1 43 372 LYS A O 1
ATOM 3028 N N . LYS A 1 373 ? -34.594 2.262 -2.482 1 39.75 373 LYS A N 1
ATOM 3029 C CA . LYS A 1 373 ? -35.312 0.989 -2.479 1 39.75 373 LYS A CA 1
ATOM 3030 C C . LYS A 1 373 ? -35.094 0.234 -3.787 1 39.75 373 LYS A C 1
ATOM 3032 O O . LYS A 1 373 ? -35.344 0.779 -4.867 1 39.75 373 LYS A O 1
ATOM 3037 N N . LYS A 1 374 ? -34.094 -0.547 -3.908 1 38.41 374 LYS A N 1
ATOM 3038 C CA . LYS A 1 374 ? -34.062 -1.387 -5.102 1 38.41 374 LYS A CA 1
ATOM 3039 C C . LYS A 1 374 ? -35.469 -1.834 -5.492 1 38.41 374 LYS A C 1
ATOM 3041 O O . LYS A 1 374 ? -36.281 -2.221 -4.633 1 38.41 374 LYS A O 1
ATOM 3046 N N . PRO A 1 375 ? -35.969 -1.386 -6.652 1 36.44 375 PRO A N 1
ATOM 3047 C CA . PRO A 1 375 ? -37.25 -2.006 -7.062 1 36.44 375 PRO A CA 1
ATOM 3048 C C . PRO A 1 375 ? -37.25 -3.516 -6.844 1 36.44 375 PRO A C 1
ATOM 3050 O O . PRO A 1 375 ? -36.25 -4.188 -7.082 1 36.44 375 PRO A O 1
ATOM 3053 N N . VAL A 1 376 ? -38 -3.965 -5.902 1 36.56 376 VAL A N 1
ATOM 3054 C CA . VAL A 1 376 ? -38.312 -5.387 -5.801 1 36.56 376 VAL A CA 1
ATOM 3055 C C . VAL A 1 376 ? -38.594 -5.961 -7.191 1 36.56 376 VAL A C 1
ATOM 3057 O O . VAL A 1 376 ? -39.5 -5.523 -7.891 1 36.56 376 VAL A O 1
ATOM 3060 N N . LYS A 1 377 ? -37.688 -6.305 -8.016 1 34.66 377 LYS A N 1
ATOM 3061 C CA . LYS A 1 377 ? -38.094 -7.059 -9.195 1 34.66 377 LYS A CA 1
ATOM 3062 C C . LYS A 1 377 ? -39.062 -8.188 -8.82 1 34.66 377 LYS A C 1
ATOM 3064 O O . LYS A 1 377 ? -38.719 -9.047 -8 1 34.66 377 LYS A O 1
ATOM 3069 N N . LYS A 1 378 ? -40.312 -7.945 -8.906 1 31.52 378 LYS A N 1
ATOM 3070 C CA . LYS A 1 378 ? -41.312 -9.016 -8.938 1 31.52 378 LYS A CA 1
ATOM 3071 C C . LYS A 1 378 ? -40.844 -10.172 -9.812 1 31.52 378 LYS A C 1
ATOM 3073 O O . LYS A 1 378 ? -40.531 -9.969 -10.984 1 31.52 378 LYS A O 1
ATOM 3078 N N . ARG A 1 379 ? -40.25 -11.148 -9.156 1 29.25 379 ARG A N 1
ATOM 3079 C CA . ARG A 1 379 ? -40.062 -12.414 -9.867 1 29.25 379 ARG A CA 1
ATOM 3080 C C . ARG A 1 379 ? -41.344 -12.789 -10.641 1 29.25 379 ARG A C 1
ATOM 3082 O O . ARG A 1 379 ? -42.438 -12.844 -10.078 1 29.25 379 ARG A O 1
ATOM 3089 N N . ARG A 1 380 ? -41.406 -12.281 -11.82 1 27.75 380 ARG A N 1
ATOM 3090 C CA . ARG A 1 380 ? -42.469 -12.945 -12.57 1 27.75 380 ARG A CA 1
ATOM 3091 C C . ARG A 1 380 ? -42.375 -14.461 -12.422 1 27.75 380 ARG A C 1
ATOM 3093 O O . ARG A 1 380 ? -41.312 -15.055 -12.648 1 27.75 380 ARG A O 1
ATOM 3100 N N . LEU A 1 381 ? -43.344 -15.047 -11.695 1 26.05 381 LEU A N 1
ATOM 3101 C CA . LEU A 1 381 ? -43.719 -16.438 -11.922 1 26.05 381 LEU A CA 1
ATOM 3102 C C . LEU A 1 381 ? -43.969 -16.703 -13.406 1 26.05 381 LEU A C 1
ATOM 3104 O O . LEU A 1 381 ? -44.594 -15.875 -14.078 1 26.05 381 LEU A O 1
ATOM 3108 N N . MET B 1 1 ? -21.391 -24.422 -12.648 1 53.06 1 MET B N 1
ATOM 3109 C CA . MET B 1 1 ? -21.297 -25.484 -13.648 1 53.06 1 MET B CA 1
ATOM 3110 C C . MET B 1 1 ? -21.625 -26.844 -13.023 1 53.06 1 MET B C 1
ATOM 3112 O O . MET B 1 1 ? -21.156 -27.141 -11.922 1 53.06 1 MET B O 1
ATOM 3116 N N . ALA B 1 2 ? -22.609 -27.375 -13.664 1 64.75 2 ALA B N 1
ATOM 3117 C CA . ALA B 1 2 ? -23.359 -28.516 -13.133 1 64.75 2 ALA B CA 1
ATOM 3118 C C . ALA B 1 2 ? -22.578 -29.812 -13.305 1 64.75 2 ALA B C 1
ATOM 3120 O O . ALA B 1 2 ? -21.906 -30.016 -14.32 1 64.75 2 ALA B O 1
ATOM 3121 N N . TYR B 1 3 ? -22.266 -30.5 -12.234 1 81.56 3 TYR B N 1
ATOM 3122 C CA . TYR B 1 3 ? -21.703 -31.844 -12.195 1 81.56 3 TYR B CA 1
ATOM 3123 C C . TYR B 1 3 ? -22.141 -32.656 -13.398 1 81.56 3 TYR B C 1
ATOM 3125 O O . TYR B 1 3 ? -21.328 -33.375 -14.008 1 81.56 3 TYR B O 1
ATOM 3133 N N . GLY B 1 4 ? -23.328 -32.469 -13.875 1 78.81 4 GLY B N 1
ATOM 3134 C CA . GLY B 1 4 ? -23.906 -33.219 -14.977 1 78.81 4 GLY B CA 1
ATOM 3135 C C . GLY B 1 4 ? -23.312 -32.844 -16.328 1 78.81 4 GLY B C 1
ATOM 3136 O O . GLY B 1 4 ? -23.375 -33.656 -17.266 1 78.81 4 GLY B O 1
ATOM 3137 N N . ALA B 1 5 ? -22.719 -31.766 -16.375 1 81.38 5 ALA B N 1
ATOM 3138 C CA . ALA B 1 5 ? -22.188 -31.281 -17.641 1 81.38 5 ALA B CA 1
ATOM 3139 C C . ALA B 1 5 ? -20.781 -31.844 -17.906 1 81.38 5 ALA B C 1
ATOM 3141 O O . ALA B 1 5 ? -20.281 -31.766 -19.016 1 81.38 5 ALA B O 1
ATOM 3142 N N . ILE B 1 6 ? -20.188 -32.531 -16.938 1 88.81 6 ILE B N 1
ATOM 3143 C CA . ILE B 1 6 ? -18.844 -33.062 -17.094 1 88.81 6 ILE B CA 1
ATOM 3144 C C . ILE B 1 6 ? -18.891 -34.438 -17.75 1 88.81 6 ILE B C 1
ATOM 3146 O O . ILE B 1 6 ? -19.422 -35.375 -17.172 1 88.81 6 ILE B O 1
ATOM 3150 N N . PRO B 1 7 ? -18.297 -34.5 -18.891 1 89.38 7 PRO B N 1
ATOM 3151 C CA . PRO B 1 7 ? -18.266 -35.812 -19.516 1 89.38 7 PRO B CA 1
ATOM 3152 C C . PRO B 1 7 ? -17.484 -36.844 -18.703 1 89.38 7 PRO B C 1
ATOM 3154 O O . PRO B 1 7 ? -16.422 -36.531 -18.141 1 89.38 7 PRO B O 1
ATOM 3157 N N . ASN B 1 8 ? -17.969 -38.031 -18.719 1 89.12 8 ASN B N 1
ATOM 3158 C CA . ASN B 1 8 ? -17.312 -39.094 -17.938 1 89.12 8 ASN B CA 1
ATOM 3159 C C . ASN B 1 8 ? -15.891 -39.344 -18.438 1 89.12 8 ASN B C 1
ATOM 3161 O O . ASN B 1 8 ? -15.008 -39.688 -17.641 1 89.12 8 ASN B O 1
ATOM 3165 N N . THR B 1 9 ? -15.641 -39.125 -19.672 1 90 9 THR B N 1
ATOM 3166 C CA . THR B 1 9 ? -14.344 -39.375 -20.281 1 90 9 THR B CA 1
ATOM 3167 C C . THR B 1 9 ? -13.312 -38.344 -19.844 1 90 9 THR B C 1
ATOM 3169 O O . THR B 1 9 ? -12.109 -38.562 -19.969 1 90 9 THR B O 1
ATOM 3172 N N . SER B 1 10 ? -13.828 -37.281 -19.328 1 92.25 10 SER B N 1
ATOM 3173 C CA . SER B 1 10 ? -12.93 -36.188 -19 1 92.25 10 SER B CA 1
ATOM 3174 C C . SER B 1 10 ? -12.617 -36.125 -17.5 1 92.25 10 SER B C 1
ATOM 3176 O O . SER B 1 10 ? -11.812 -35.312 -17.062 1 92.25 10 SER B O 1
ATOM 3178 N N . LYS B 1 11 ? -13.25 -37.031 -16.797 1 94.06 11 LYS B N 1
ATOM 3179 C CA . LYS B 1 11 ? -13.078 -37 -15.352 1 94.06 11 LYS B CA 1
ATOM 3180 C C . LYS B 1 11 ? -11.781 -37.688 -14.945 1 94.06 11 LYS B C 1
ATOM 3182 O O . LYS B 1 11 ? -11.25 -38.531 -15.688 1 94.06 11 LYS B O 1
ATOM 3187 N N . LEU B 1 12 ? -11.305 -37.312 -13.766 1 95.62 12 LEU B N 1
ATOM 3188 C CA . LEU B 1 12 ? -10.07 -37.906 -13.25 1 95.62 12 LEU B CA 1
ATOM 3189 C C . LEU B 1 12 ? -10.336 -39.281 -12.625 1 95.62 12 LEU B C 1
ATOM 3191 O O . LEU B 1 12 ? -11.062 -39.375 -11.633 1 95.62 12 LEU B O 1
ATOM 3195 N N . ARG B 1 13 ? -9.711 -40.25 -13.203 1 96.69 13 ARG B N 1
ATOM 3196 C CA . ARG B 1 13 ? -9.812 -41.625 -12.703 1 96.69 13 ARG B CA 1
ATOM 3197 C C . ARG B 1 13 ? -8.5 -42.062 -12.062 1 96.69 13 ARG B C 1
ATOM 3199 O O . ARG B 1 13 ? -7.445 -42 -12.703 1 96.69 13 ARG B O 1
ATOM 3206 N N . LEU B 1 14 ? -8.594 -42.469 -10.82 1 97.5 14 LEU B N 1
ATOM 3207 C CA . LEU B 1 14 ? -7.422 -42.969 -10.133 1 97.5 14 LEU B CA 1
ATOM 3208 C C . LEU B 1 14 ? -7.125 -44.406 -10.555 1 97.5 14 LEU B C 1
ATOM 3210 O O . LEU B 1 14 ? -7.926 -45.031 -11.258 1 97.5 14 LEU B O 1
ATOM 3214 N N . SER B 1 15 ? -5.992 -44.938 -10.148 1 96.31 15 SER B N 1
ATOM 3215 C CA . SER B 1 15 ? -5.562 -46.25 -10.523 1 96.31 15 SER B CA 1
ATOM 3216 C C . SER B 1 15 ? -6.527 -47.312 -10.008 1 96.31 15 SER B C 1
ATOM 3218 O O . SER B 1 15 ? -6.68 -48.375 -10.625 1 96.31 15 SER B O 1
ATOM 3220 N N . THR B 1 16 ? -7.211 -47.031 -8.977 1 96.81 16 THR B N 1
ATOM 3221 C CA . THR B 1 16 ? -8.164 -47.969 -8.367 1 96.81 16 THR B CA 1
ATOM 3222 C C . THR B 1 16 ? -9.477 -47.969 -9.141 1 96.81 16 THR B C 1
ATOM 3224 O O . THR B 1 16 ? -10.336 -48.812 -8.914 1 96.81 16 THR B O 1
ATOM 3227 N N . GLY B 1 17 ? -9.602 -47.031 -10.016 1 96.25 17 GLY B N 1
ATOM 3228 C CA . GLY B 1 17 ? -10.844 -46.875 -10.766 1 96.25 17 GLY B CA 1
ATOM 3229 C C . GLY B 1 17 ? -11.766 -45.812 -10.203 1 96.25 17 GLY B C 1
ATOM 3230 O O . GLY B 1 17 ? -12.727 -45.406 -10.859 1 96.25 17 GLY B O 1
ATOM 3231 N N . LYS B 1 18 ? -11.43 -45.312 -9.07 1 96.69 18 LYS B N 1
ATOM 3232 C CA . LYS B 1 18 ? -12.234 -44.281 -8.414 1 96.69 18 LYS B CA 1
ATOM 3233 C C . LYS B 1 18 ? -12.227 -43 -9.219 1 96.69 18 LYS B C 1
ATOM 3235 O O . LYS B 1 18 ? -11.172 -42.562 -9.672 1 96.69 18 LYS B O 1
ATOM 3240 N N . ILE B 1 19 ? -13.43 -42.469 -9.43 1 96.94 19 ILE B N 1
ATOM 3241 C CA . ILE B 1 19 ? -13.57 -41.188 -10.141 1 96.94 19 ILE B CA 1
ATOM 3242 C C . ILE B 1 19 ? -13.688 -40.031 -9.133 1 96.94 19 ILE B C 1
ATOM 3244 O O . ILE B 1 19 ? -14.68 -39.938 -8.406 1 96.94 19 ILE B O 1
ATOM 3248 N N . VAL B 1 20 ? -12.797 -39.125 -9.125 1 97.25 20 VAL B N 1
ATOM 3249 C CA . VAL B 1 20 ? -12.633 -38.125 -8.062 1 97.25 20 VAL B CA 1
ATOM 3250 C C . VAL B 1 20 ? -13.766 -37.125 -8.117 1 97.25 20 VAL B C 1
ATOM 3252 O O . VAL B 1 20 ? -14.32 -36.75 -7.078 1 97.25 20 VAL B O 1
ATOM 3255 N N . GLU B 1 21 ? -14.164 -36.594 -9.312 1 95.69 21 GLU B N 1
ATOM 3256 C CA . GLU B 1 21 ? -15.266 -35.656 -9.43 1 95.69 21 GLU B CA 1
ATOM 3257 C C . GLU B 1 21 ? -16.547 -36.188 -8.805 1 95.69 21 GLU B C 1
ATOM 3259 O O . GLU B 1 21 ? -17.281 -35.438 -8.156 1 95.69 21 GLU B O 1
ATOM 3264 N N . ASP B 1 22 ? -16.75 -37.438 -9.016 1 95.56 22 ASP B N 1
ATOM 3265 C CA . ASP B 1 22 ? -17.938 -38.062 -8.469 1 95.56 22 ASP B CA 1
ATOM 3266 C C . ASP B 1 22 ? -17.891 -38.125 -6.941 1 95.56 22 ASP B C 1
ATOM 3268 O O . ASP B 1 22 ? -18.891 -37.875 -6.273 1 95.56 22 ASP B O 1
ATOM 3272 N N . VAL B 1 23 ? -16.75 -38.5 -6.445 1 96.94 23 VAL B N 1
ATOM 3273 C CA . VAL B 1 23 ? -16.562 -38.594 -5.004 1 96.94 23 VAL B CA 1
ATOM 3274 C C . VAL B 1 23 ? -16.812 -37.219 -4.367 1 96.94 23 VAL B C 1
ATOM 3276 O O . VAL B 1 23 ? -17.547 -37.094 -3.383 1 96.94 23 VAL B O 1
ATOM 3279 N N . LEU B 1 24 ? -16.234 -36.188 -4.945 1 95.75 24 LEU B N 1
ATOM 3280 C CA . LEU B 1 24 ? -16.375 -34.844 -4.395 1 95.75 24 LEU B CA 1
ATOM 3281 C C . LEU B 1 24 ? -17.812 -34.344 -4.508 1 95.75 24 LEU B C 1
ATOM 3283 O O . LEU B 1 24 ? -18.312 -33.688 -3.604 1 95.75 24 LEU B O 1
ATOM 3287 N N . PHE B 1 25 ? -18.406 -34.656 -5.59 1 93.94 25 PHE B N 1
ATOM 3288 C CA . PHE B 1 25 ? -19.797 -34.281 -5.781 1 93.94 25 PHE B CA 1
ATOM 3289 C C . PHE B 1 25 ? -20.688 -34.906 -4.715 1 93.94 25 PHE B C 1
ATOM 3291 O O . PHE B 1 25 ? -21.5 -34.219 -4.094 1 93.94 25 PHE B O 1
ATOM 3298 N N . LYS B 1 26 ? -20.562 -36.125 -4.535 1 95.06 26 LYS B N 1
ATOM 3299 C CA . LYS B 1 26 ? -21.359 -36.844 -3.539 1 95.06 26 LYS B CA 1
ATOM 3300 C C . LYS B 1 26 ? -21.125 -36.281 -2.143 1 95.06 26 LYS B C 1
ATOM 3302 O O . LYS B 1 26 ? -22.062 -36.156 -1.348 1 95.06 26 LYS B O 1
ATOM 3307 N N . PHE B 1 27 ? -19.922 -36.031 -1.892 1 94.69 27 PHE B N 1
ATOM 3308 C CA . PHE B 1 27 ? -19.516 -35.469 -0.596 1 94.69 27 PHE B CA 1
ATOM 3309 C C . PHE B 1 27 ? -20.172 -34.125 -0.347 1 94.69 27 PHE B C 1
ATOM 3311 O O . PHE B 1 27 ? -20.656 -33.844 0.753 1 94.69 27 PHE B O 1
ATOM 3318 N N . ALA B 1 28 ? -20.234 -33.25 -1.354 1 93.19 28 ALA B N 1
ATOM 3319 C CA . ALA B 1 28 ? -20.547 -31.828 -1.115 1 93.19 28 ALA B CA 1
ATOM 3320 C C . ALA B 1 28 ? -21.984 -31.516 -1.52 1 93.19 28 ALA B C 1
ATOM 3322 O O . ALA B 1 28 ? -22.516 -30.469 -1.153 1 93.19 28 ALA B O 1
ATOM 3323 N N . LYS B 1 29 ? -22.672 -32.312 -2.248 1 90.25 29 LYS B N 1
ATOM 3324 C CA . LYS B 1 29 ? -23.938 -32 -2.912 1 90.25 29 LYS B CA 1
ATOM 3325 C C . LYS B 1 29 ? -24.984 -31.547 -1.905 1 90.25 29 LYS B C 1
ATOM 3327 O O . LYS B 1 29 ? -25.797 -30.672 -2.209 1 90.25 29 LYS B O 1
ATOM 3332 N N . ASP B 1 30 ? -24.891 -32.031 -0.679 1 89.56 30 ASP B N 1
ATOM 3333 C CA . ASP B 1 30 ? -25.969 -31.75 0.265 1 89.56 30 ASP B CA 1
ATOM 3334 C C . ASP B 1 30 ? -25.516 -30.781 1.347 1 89.56 30 ASP B C 1
ATOM 3336 O O . ASP B 1 30 ? -26.203 -30.594 2.35 1 89.56 30 ASP B O 1
ATOM 3340 N N . MET B 1 31 ? -24.453 -30.203 1.159 1 88.94 31 MET B N 1
ATOM 3341 C CA . MET B 1 31 ? -23.938 -29.266 2.152 1 88.94 31 MET B CA 1
ATOM 3342 C C . MET B 1 31 ? -24.688 -27.938 2.064 1 88.94 31 MET B C 1
ATOM 3344 O O . MET B 1 31 ? -24.969 -27.453 0.967 1 88.94 31 MET B O 1
ATOM 3348 N N . ASP B 1 32 ? -24.859 -27.344 3.215 1 85.31 32 ASP B N 1
ATOM 3349 C CA . ASP B 1 32 ? -25.578 -26.062 3.281 1 85.31 32 ASP B CA 1
ATOM 3350 C C . ASP B 1 32 ? -24.609 -24.891 3.295 1 85.31 32 ASP B C 1
ATOM 3352 O O . ASP B 1 32 ? -25.031 -23.734 3.357 1 85.31 32 ASP B O 1
ATOM 3356 N N . TYR B 1 33 ? -23.438 -25.234 3.32 1 82.88 33 TYR B N 1
ATOM 3357 C CA . TYR B 1 33 ? -22.406 -24.203 3.268 1 82.88 33 TYR B CA 1
ATOM 3358 C C . TYR B 1 33 ? -21.469 -24.438 2.098 1 82.88 33 TYR B C 1
ATOM 3360 O O . TYR B 1 33 ? -21.438 -25.531 1.529 1 82.88 33 TYR B O 1
ATOM 3368 N N . GLU B 1 34 ? -20.797 -23.375 1.809 1 85.5 34 GLU B N 1
ATOM 3369 C CA . GLU B 1 34 ? -19.859 -23.484 0.701 1 85.5 34 GLU B CA 1
ATOM 3370 C C . GLU B 1 34 ? -18.594 -24.25 1.119 1 85.5 34 GLU B C 1
ATOM 3372 O O . GLU B 1 34 ? -18.094 -24.062 2.227 1 85.5 34 GLU B O 1
ATOM 3377 N N . HIS B 1 35 ? -18.188 -25.141 0.27 1 90.12 35 HIS B N 1
ATOM 3378 C CA . HIS B 1 35 ? -16.984 -25.938 0.439 1 90.12 35 HIS B CA 1
ATOM 3379 C C . HIS B 1 35 ? -16.156 -25.953 -0.835 1 90.12 35 HIS B C 1
ATOM 3381 O O . HIS B 1 35 ? -16.688 -25.844 -1.939 1 90.12 35 HIS B O 1
ATOM 3387 N N . HIS B 1 36 ? -14.906 -26.062 -0.696 1 93.25 36 HIS B N 1
ATOM 3388 C CA . HIS B 1 36 ? -14.016 -26.078 -1.854 1 93.25 36 HIS B CA 1
ATOM 3389 C C . HIS B 1 36 ? -14.375 -27.219 -2.809 1 93.25 36 HIS B C 1
ATOM 3391 O O . HIS B 1 36 ? -14.219 -27.078 -4.027 1 93.25 36 HIS B O 1
ATOM 3397 N N . ALA B 1 37 ? -14.883 -28.281 -2.297 1 92.94 37 ALA B N 1
ATOM 3398 C CA . ALA B 1 37 ? -15.258 -2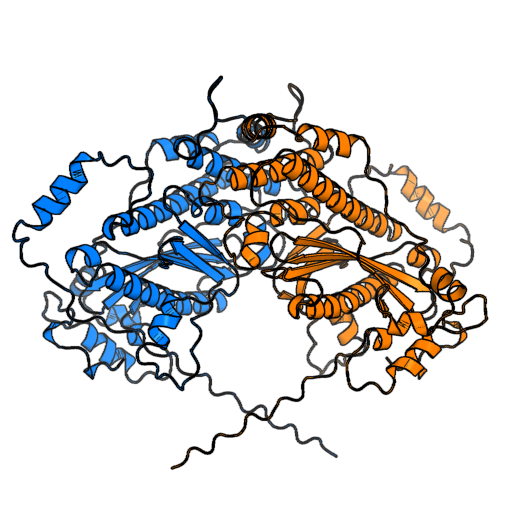9.438 -3.096 1 92.94 37 ALA B CA 1
ATOM 3399 C C . ALA B 1 37 ? -16.328 -29.078 -4.113 1 92.94 37 ALA B C 1
ATOM 3401 O O . ALA B 1 37 ? -16.438 -29.719 -5.168 1 92.94 37 ALA B O 1
ATOM 3402 N N . HIS B 1 38 ? -17.125 -28.078 -3.797 1 91.44 38 HIS B N 1
ATOM 3403 C CA . HIS B 1 38 ? -18.141 -27.625 -4.738 1 91.44 38 HIS B CA 1
ATOM 3404 C C . HIS B 1 38 ? -17.5 -27.141 -6.039 1 91.44 38 HIS B C 1
ATOM 3406 O O . HIS B 1 38 ? -18.141 -27.156 -7.09 1 91.44 38 HIS B O 1
ATOM 3412 N N . SER B 1 39 ? -16.281 -26.734 -5.945 1 92.75 39 SER B N 1
ATOM 3413 C CA . SER B 1 39 ? -15.57 -26.172 -7.094 1 92.75 39 SER B CA 1
ATOM 3414 C C . SER B 1 39 ? -14.438 -27.094 -7.543 1 92.75 39 SER B C 1
ATOM 3416 O O . SER B 1 39 ? -13.492 -26.641 -8.188 1 92.75 39 SER B O 1
ATOM 3418 N N . TYR B 1 40 ? -14.492 -28.375 -7.113 1 94.69 40 TYR B N 1
ATOM 3419 C CA . TYR B 1 40 ? -13.547 -29.406 -7.512 1 94.69 40 TYR B CA 1
ATOM 3420 C C . TYR B 1 40 ? -12.125 -29.031 -7.109 1 94.69 40 TYR B C 1
ATOM 3422 O O . TYR B 1 40 ? -11.172 -29.297 -7.852 1 94.69 40 TYR B O 1
ATOM 3430 N N . ILE B 1 41 ? -12.039 -28.328 -6.02 1 96.44 41 ILE B N 1
ATOM 3431 C CA . ILE B 1 41 ? -10.758 -28.031 -5.391 1 96.44 41 ILE B CA 1
ATOM 3432 C C . ILE B 1 41 ? -10.539 -28.969 -4.199 1 96.44 41 ILE B C 1
ATOM 3434 O O . ILE B 1 41 ? -11.383 -29.047 -3.303 1 96.44 41 ILE B O 1
ATOM 3438 N N . VAL B 1 42 ? -9.5 -29.641 -4.234 1 97.38 42 VAL B N 1
ATOM 3439 C CA . VAL B 1 42 ? -9.062 -30.453 -3.107 1 97.38 42 VAL B CA 1
ATOM 3440 C C . VAL B 1 42 ? -8.047 -29.688 -2.268 1 97.38 42 VAL B C 1
ATOM 3442 O O . VAL B 1 42 ? -6.906 -29.5 -2.686 1 97.38 42 VAL B O 1
ATOM 3445 N N . ASP B 1 43 ? -8.508 -29.266 -1.145 1 96.19 43 ASP B N 1
ATOM 3446 C CA . ASP B 1 43 ? -7.594 -28.672 -0.175 1 96.19 43 ASP B CA 1
ATOM 3447 C C . ASP B 1 43 ? -6.773 -29.75 0.528 1 96.19 43 ASP B C 1
ATOM 3449 O O . ASP B 1 43 ? -7.324 -30.594 1.238 1 96.19 43 ASP B O 1
ATOM 3453 N N . PHE B 1 44 ? -5.539 -29.656 0.384 1 96.25 44 PHE B N 1
ATOM 3454 C CA . PHE B 1 44 ? -4.625 -30.688 0.864 1 96.25 44 PHE B CA 1
ATOM 3455 C C . PHE B 1 44 ? -4.789 -30.906 2.363 1 96.25 44 PHE B C 1
ATOM 3457 O O . PHE B 1 44 ? -4.613 -32.031 2.861 1 96.25 44 PHE B O 1
ATOM 3464 N N . ASP B 1 45 ? -5.156 -29.922 3.102 1 91.81 45 ASP B N 1
ATOM 3465 C CA . ASP B 1 45 ? -5.211 -29.969 4.559 1 91.81 45 ASP B CA 1
ATOM 3466 C C . ASP B 1 45 ? -6.621 -30.312 5.039 1 91.81 45 ASP B C 1
ATOM 3468 O O . ASP B 1 45 ? -6.879 -30.359 6.246 1 91.81 45 ASP B O 1
ATOM 3472 N N . ASP B 1 46 ? -7.512 -30.484 4.18 1 93.81 46 ASP B N 1
ATOM 3473 C CA . ASP B 1 46 ? -8.883 -30.828 4.562 1 93.81 46 ASP B CA 1
ATOM 3474 C C . ASP B 1 46 ? -9 -32.281 4.941 1 93.81 46 ASP B C 1
ATOM 3476 O O . ASP B 1 46 ? -9.102 -33.156 4.066 1 93.81 46 ASP B O 1
ATOM 3480 N N . GLU B 1 47 ? -9.18 -32.562 6.141 1 94.44 47 GLU B N 1
ATOM 3481 C CA . GLU B 1 47 ? -9.203 -33.938 6.656 1 94.44 47 GLU B CA 1
ATOM 3482 C C . GLU B 1 47 ? -10.469 -34.656 6.242 1 94.44 47 GLU B C 1
ATOM 3484 O O . GLU B 1 47 ? -10.461 -35.875 6.066 1 94.44 47 GLU B O 1
ATOM 3489 N N . ASN B 1 48 ? -11.523 -33.938 6.055 1 94.69 48 ASN B N 1
ATOM 3490 C CA . ASN B 1 48 ? -12.781 -34.562 5.641 1 94.69 48 ASN B CA 1
ATOM 3491 C C . ASN B 1 48 ? -12.703 -35.094 4.207 1 94.69 48 ASN B C 1
ATOM 3493 O O . ASN B 1 48 ? -13.219 -36.156 3.9 1 94.69 48 ASN B O 1
ATOM 3497 N N . VAL B 1 49 ? -12.094 -34.344 3.438 1 97.06 49 VAL B N 1
ATOM 3498 C CA . VAL B 1 49 ? -11.93 -34.75 2.051 1 97.06 49 VAL B CA 1
ATOM 3499 C C . VAL B 1 49 ? -10.914 -35.906 1.974 1 97.06 49 VAL B C 1
ATOM 3501 O O . VAL B 1 49 ? -11.125 -36.875 1.256 1 97.06 49 VAL B O 1
ATOM 3504 N N . LYS B 1 50 ? -9.875 -35.781 2.709 1 97.62 50 LYS B N 1
ATOM 3505 C CA . LYS B 1 50 ? -8.852 -36.812 2.73 1 97.62 50 LYS B CA 1
ATOM 3506 C C . LYS B 1 50 ? -9.445 -38.156 3.127 1 97.62 50 LYS B C 1
ATOM 3508 O O . LYS B 1 50 ? -9.07 -39.188 2.576 1 97.62 50 LYS B O 1
ATOM 3513 N N . ALA B 1 51 ? -10.359 -38.094 3.992 1 97.56 51 ALA B N 1
ATOM 3514 C CA . ALA B 1 51 ? -10.961 -39.312 4.547 1 97.56 51 ALA B CA 1
ATOM 3515 C C . ALA B 1 51 ? -11.781 -40.062 3.492 1 97.56 51 ALA B C 1
ATOM 3517 O O . ALA B 1 51 ? -12.133 -41.219 3.676 1 97.56 51 ALA B O 1
ATOM 3518 N N . LEU B 1 52 ? -12.062 -39.438 2.398 1 98 52 LEU B N 1
ATOM 3519 C CA . LEU B 1 52 ? -12.867 -40.031 1.341 1 98 52 LEU B CA 1
ATOM 3520 C C . LEU B 1 52 ? -12.023 -40.969 0.484 1 98 52 LEU B C 1
ATOM 3522 O O . LEU B 1 52 ? -12.555 -41.719 -0.344 1 98 52 LEU B O 1
ATOM 3526 N N . PHE B 1 53 ? -10.727 -40.969 0.72 1 98.38 53 PHE B N 1
ATOM 3527 C CA . PHE B 1 53 ? -9.781 -41.75 -0.081 1 98.38 53 PHE B CA 1
ATOM 3528 C C . PHE B 1 53 ? -8.914 -42.625 0.805 1 98.38 53 PHE B C 1
ATOM 3530 O O . PHE B 1 53 ? -8.656 -42.312 1.966 1 98.38 53 PHE B O 1
ATOM 3537 N N . THR B 1 54 ? -8.414 -43.781 0.206 1 97.81 54 THR B N 1
ATOM 3538 C CA . THR B 1 54 ? -7.379 -44.531 0.887 1 97.81 54 THR B CA 1
ATOM 3539 C C . THR B 1 54 ? -6.043 -43.812 0.854 1 97.81 54 THR B C 1
ATOM 3541 O O . THR B 1 54 ? -5.879 -42.844 0.099 1 97.81 54 THR B O 1
ATOM 3544 N N . ASP B 1 55 ? -5.133 -44.25 1.648 1 96.94 55 ASP B N 1
ATOM 3545 C CA . ASP B 1 55 ? -3.816 -43.625 1.688 1 96.94 55 ASP B CA 1
ATOM 3546 C C . ASP B 1 55 ? -3.148 -43.656 0.315 1 96.94 55 ASP B C 1
ATOM 3548 O O . ASP B 1 55 ? -2.521 -42.688 -0.101 1 96.94 55 ASP B O 1
ATOM 3552 N N . GLU B 1 56 ? -3.307 -44.75 -0.349 1 97.12 56 GLU B N 1
ATOM 3553 C CA . GLU B 1 56 ? -2.721 -44.906 -1.678 1 97.12 56 GLU B CA 1
ATOM 3554 C C . GLU B 1 56 ? -3.391 -43.969 -2.688 1 97.12 56 GLU B C 1
ATOM 3556 O O . GLU B 1 56 ? -2.715 -43.312 -3.494 1 97.12 56 GLU B O 1
ATOM 3561 N N . GLU B 1 57 ? -4.68 -43.875 -2.633 1 98.25 57 GLU B N 1
ATOM 3562 C CA . GLU B 1 57 ? -5.434 -43 -3.518 1 98.25 57 GLU B CA 1
ATOM 3563 C C . GLU B 1 57 ? -5.082 -41.531 -3.271 1 98.25 57 GLU B C 1
ATOM 3565 O O . GLU B 1 57 ? -4.926 -40.75 -4.219 1 98.25 57 GLU B O 1
ATOM 3570 N N . TRP B 1 58 ? -4.973 -41.188 -1.983 1 98.31 58 TRP B N 1
ATOM 3571 C CA . TRP B 1 58 ? -4.668 -39.812 -1.608 1 98.31 58 TRP B CA 1
ATOM 3572 C C . TRP B 1 58 ? -3.289 -39.406 -2.117 1 98.31 58 TRP B C 1
ATOM 3574 O O . TRP B 1 58 ? -3.121 -38.312 -2.662 1 98.31 58 TRP B O 1
ATOM 3584 N N . LYS B 1 59 ? -2.361 -40.281 -1.966 1 97.62 59 LYS B N 1
ATOM 3585 C CA . LYS B 1 59 ? -1.008 -40.031 -2.451 1 97.62 59 LYS B CA 1
ATOM 3586 C C . LYS B 1 59 ? -0.995 -39.844 -3.965 1 97.62 59 LYS B C 1
ATOM 3588 O O . LYS B 1 59 ? -0.353 -38.906 -4.465 1 97.62 59 LYS B O 1
ATOM 3593 N N . GLU B 1 60 ? -1.69 -40.688 -4.688 1 97.81 60 GLU B N 1
ATOM 3594 C CA . GLU B 1 60 ? -1.787 -40.562 -6.141 1 97.81 60 GLU B CA 1
ATOM 3595 C C . GLU B 1 60 ? -2.463 -39.25 -6.539 1 97.81 60 GLU B C 1
ATOM 3597 O O . GLU B 1 60 ? -1.976 -38.531 -7.418 1 97.81 60 GLU B O 1
ATOM 3602 N N . LEU B 1 61 ? -3.518 -38.906 -5.871 1 97.88 61 LEU B N 1
ATOM 3603 C CA . LEU B 1 61 ? -4.332 -37.719 -6.16 1 97.88 61 LEU B CA 1
ATOM 3604 C C . LEU B 1 61 ? -3.535 -36.438 -5.934 1 97.88 61 LEU B C 1
ATOM 3606 O O . LEU B 1 61 ? -3.621 -35.5 -6.73 1 97.88 61 LEU B O 1
ATOM 3610 N N . THR B 1 62 ? -2.777 -36.406 -4.859 1 97.5 62 THR B N 1
ATOM 3611 C CA . THR B 1 62 ? -2.182 -35.156 -4.414 1 97.5 62 THR B CA 1
ATOM 3612 C C . THR B 1 62 ? -0.704 -35.094 -4.793 1 97.5 62 THR B C 1
ATOM 3614 O O . THR B 1 62 ? 0.028 -34.219 -4.32 1 97.5 62 THR B O 1
ATOM 3617 N N . GLU B 1 63 ? -0.283 -36 -5.594 1 96 63 GLU B N 1
ATOM 3618 C CA . GLU B 1 63 ? 1.115 -36 -6.012 1 96 63 GLU B CA 1
ATOM 3619 C C . GLU B 1 63 ? 1.488 -34.688 -6.695 1 96 63 GLU B C 1
ATOM 3621 O O . GLU B 1 63 ? 0.798 -34.25 -7.613 1 96 63 GLU B O 1
ATOM 3626 N N . ASP B 1 64 ? 2.504 -34.094 -6.184 1 94.81 64 ASP B N 1
ATOM 3627 C CA . ASP B 1 64 ? 3.014 -32.875 -6.781 1 94.81 64 ASP B CA 1
ATOM 3628 C C . ASP B 1 64 ? 3.998 -33.156 -7.91 1 94.81 64 ASP B C 1
ATOM 3630 O O . ASP B 1 64 ? 5.211 -33.188 -7.691 1 94.81 64 ASP B O 1
ATOM 3634 N N . ARG B 1 65 ? 3.525 -33.312 -9.086 1 90.06 65 ARG B N 1
ATOM 3635 C CA . ARG B 1 65 ? 4.348 -33.688 -10.227 1 90.06 65 ARG B CA 1
ATOM 3636 C C . ARG B 1 65 ? 5.109 -32.5 -10.789 1 90.06 65 ARG B C 1
ATOM 3638 O O . ARG B 1 65 ? 6.051 -32.688 -11.57 1 90.06 65 ARG B O 1
ATOM 3645 N N . ILE B 1 66 ? 4.66 -31.328 -10.477 1 93.06 66 ILE B N 1
ATOM 3646 C CA . ILE B 1 66 ? 5.312 -30.141 -11.008 1 93.06 66 ILE B CA 1
ATOM 3647 C C . ILE B 1 66 ? 6.48 -29.75 -10.109 1 93.06 66 ILE B C 1
ATOM 3649 O O . ILE B 1 66 ? 7.574 -29.453 -10.594 1 93.06 66 ILE B O 1
ATOM 3653 N N . GLY B 1 67 ? 6.25 -29.828 -8.812 1 90.31 67 GLY B N 1
ATOM 3654 C CA . GLY B 1 67 ? 7.277 -29.469 -7.848 1 90.31 67 GLY B CA 1
ATOM 3655 C C . GLY B 1 67 ? 7.527 -27.984 -7.762 1 90.31 67 GLY B C 1
ATOM 3656 O O . GLY B 1 67 ? 6.773 -27.188 -8.328 1 90.31 67 GLY B O 1
ATOM 3657 N N . VAL B 1 68 ? 8.484 -27.609 -6.938 1 90.75 68 VAL B N 1
ATOM 3658 C CA . VAL B 1 68 ? 8.945 -26.234 -6.738 1 90.75 68 VAL B CA 1
ATOM 3659 C C . VAL B 1 68 ? 10.375 -26.094 -7.25 1 90.75 68 VAL B C 1
ATOM 3661 O O . VAL B 1 68 ? 11.25 -26.891 -6.898 1 90.75 68 VAL B O 1
ATOM 3664 N N . PRO B 1 69 ? 10.594 -25.125 -8.078 1 93.75 69 PRO B N 1
ATOM 3665 C CA . PRO B 1 69 ? 11.945 -24.984 -8.625 1 93.75 69 PRO B CA 1
ATOM 3666 C C . PRO B 1 69 ? 12.969 -24.594 -7.566 1 93.75 69 PRO B C 1
ATOM 3668 O O . PRO B 1 69 ? 12.633 -23.938 -6.582 1 93.75 69 PRO B O 1
ATOM 3671 N N . SER B 1 70 ? 14.172 -24.984 -7.855 1 93 70 SER B N 1
ATOM 3672 C CA . SER B 1 70 ? 15.266 -24.562 -6.988 1 93 70 SER B CA 1
ATOM 3673 C C . SER B 1 70 ? 15.742 -23.156 -7.328 1 93 70 SER B C 1
ATOM 3675 O O . SER B 1 70 ? 15.734 -22.766 -8.492 1 93 70 SER B O 1
ATOM 3677 N N . VAL B 1 71 ? 16.188 -22.484 -6.332 1 93.81 71 VAL B N 1
ATOM 3678 C CA . VAL B 1 71 ? 16.703 -21.141 -6.539 1 93.81 71 VAL B CA 1
ATOM 3679 C C . VAL B 1 71 ? 18.172 -21.219 -6.977 1 93.81 71 VAL B C 1
ATOM 3681 O O . VAL B 1 71 ? 18.969 -21.953 -6.387 1 93.81 71 VAL B O 1
ATOM 3684 N N . PRO B 1 72 ? 18.531 -20.453 -7.996 1 93.19 72 PRO B N 1
ATOM 3685 C CA . PRO B 1 72 ? 19.922 -20.469 -8.461 1 93.19 72 PRO B CA 1
ATOM 3686 C C . PRO B 1 72 ? 20.906 -20.094 -7.363 1 93.19 72 PRO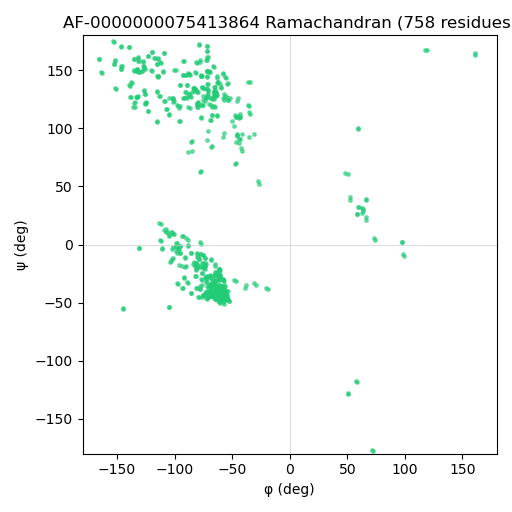 B C 1
ATOM 3688 O O . PRO B 1 72 ? 20.625 -19.203 -6.551 1 93.19 72 PRO B O 1
ATOM 3691 N N . SER B 1 73 ? 22.047 -20.672 -7.426 1 93.12 73 SER B N 1
ATOM 3692 C CA . SER B 1 73 ? 23.047 -20.531 -6.383 1 93.12 73 SER B CA 1
ATOM 3693 C C . SER B 1 73 ? 23.547 -19.078 -6.305 1 93.12 73 SER B C 1
ATOM 3695 O O . SER B 1 73 ? 23.891 -18.594 -5.223 1 93.12 73 SER B O 1
ATOM 3697 N N . ASP B 1 74 ? 23.625 -18.438 -7.383 1 91.5 74 ASP B N 1
ATOM 3698 C CA . ASP B 1 74 ? 24.141 -17.078 -7.414 1 91.5 74 ASP B CA 1
ATOM 3699 C C . ASP B 1 74 ? 23.219 -16.125 -6.648 1 91.5 74 ASP B C 1
ATOM 3701 O O . ASP B 1 74 ? 23.688 -15.195 -5.992 1 91.5 74 ASP B O 1
ATOM 3705 N N . ILE B 1 75 ? 21.953 -16.391 -6.754 1 92.75 75 ILE B N 1
ATOM 3706 C CA . ILE B 1 75 ? 20.984 -15.57 -6.027 1 92.75 75 ILE B CA 1
ATOM 3707 C C . ILE B 1 75 ? 21.109 -15.828 -4.527 1 92.75 75 ILE B C 1
ATOM 3709 O O . ILE B 1 75 ? 21.109 -14.891 -3.727 1 92.75 75 ILE B O 1
ATOM 3713 N N . VAL B 1 76 ? 21.297 -17.062 -4.219 1 93.81 76 VAL B N 1
ATOM 3714 C CA . VAL B 1 76 ? 21.453 -17.438 -2.818 1 93.81 76 VAL B CA 1
ATOM 3715 C C . VAL B 1 76 ? 22.719 -16.812 -2.25 1 93.81 76 VAL B C 1
ATOM 3717 O O . VAL B 1 76 ? 22.719 -16.328 -1.122 1 93.81 76 VAL B O 1
ATOM 3720 N N . LYS B 1 77 ? 23.75 -16.828 -2.982 1 92.75 77 LYS B N 1
ATOM 3721 C CA . LYS B 1 77 ? 25.016 -16.234 -2.562 1 92.75 77 LYS B CA 1
ATOM 3722 C C . LYS B 1 77 ? 24.859 -14.734 -2.346 1 92.75 77 LYS B C 1
ATOM 3724 O O . LYS B 1 77 ? 25.391 -14.18 -1.381 1 92.75 77 LYS B O 1
ATOM 3729 N N . GLU B 1 78 ? 24.172 -14.125 -3.244 1 93.38 78 GLU B N 1
ATOM 3730 C CA . GLU B 1 78 ? 23.891 -12.703 -3.086 1 93.38 78 GLU B CA 1
ATOM 3731 C C . GLU B 1 78 ? 23.156 -12.422 -1.784 1 93.38 78 GLU B C 1
ATOM 3733 O O . GLU B 1 78 ? 23.516 -11.508 -1.043 1 93.38 78 GLU B O 1
ATOM 3738 N N . MET B 1 79 ? 22.156 -13.188 -1.521 1 95.94 79 MET B N 1
ATOM 3739 C CA . MET B 1 79 ? 21.359 -13.008 -0.308 1 95.94 79 MET B CA 1
ATOM 3740 C C . MET B 1 79 ? 22.203 -13.266 0.935 1 95.94 79 MET B C 1
ATOM 3742 O O . MET B 1 79 ? 22.094 -12.547 1.928 1 95.94 79 MET B O 1
ATOM 3746 N N . ALA B 1 80 ? 23.078 -14.211 0.854 1 94.44 80 ALA B N 1
ATOM 3747 C CA . ALA B 1 80 ? 23.891 -14.617 1.989 1 94.44 80 ALA B CA 1
ATOM 3748 C C . ALA B 1 80 ? 24.828 -13.492 2.436 1 94.44 80 ALA B C 1
ATOM 3750 O O . ALA B 1 80 ? 25.203 -13.422 3.604 1 94.44 80 ALA B O 1
ATOM 3751 N N . ARG B 1 81 ? 25.141 -12.586 1.567 1 95.5 81 ARG B N 1
ATOM 3752 C CA . ARG B 1 81 ? 26 -11.445 1.877 1 95.5 81 ARG B CA 1
ATOM 3753 C C . ARG B 1 81 ? 25.375 -10.578 2.979 1 95.5 81 ARG B C 1
ATOM 3755 O O . ARG B 1 81 ? 26.094 -9.859 3.678 1 95.5 81 ARG B O 1
ATOM 3762 N N . TYR B 1 82 ? 24.141 -10.672 3.164 1 97.5 82 TYR B N 1
ATOM 3763 C CA . TYR B 1 82 ? 23.453 -9.781 4.086 1 97.5 82 TYR B CA 1
ATOM 3764 C C . TYR B 1 82 ? 23.234 -10.453 5.438 1 97.5 82 TYR B C 1
ATOM 3766 O O . TYR B 1 82 ? 22.719 -9.836 6.371 1 97.5 82 TYR B O 1
ATOM 3774 N N . GLY B 1 83 ? 23.594 -11.773 5.508 1 96.31 83 GLY B N 1
ATOM 3775 C CA . GLY B 1 83 ? 23.547 -12.461 6.789 1 96.31 83 GLY B CA 1
ATOM 3776 C C . GLY B 1 83 ? 24.594 -11.969 7.77 1 96.31 83 GLY B C 1
ATOM 3777 O O . GLY B 1 83 ? 25.672 -12.562 7.879 1 96.31 83 GLY B O 1
ATOM 3778 N N . LYS B 1 84 ? 24.281 -10.898 8.469 1 96 84 LYS B N 1
ATOM 3779 C CA . LYS B 1 84 ? 25.234 -10.25 9.352 1 96 84 LYS B CA 1
ATOM 3780 C C . LYS B 1 84 ? 24.875 -10.469 10.82 1 96 84 LYS B C 1
ATOM 3782 O O . LYS B 1 84 ? 23.734 -10.82 11.133 1 96 84 LYS B O 1
ATOM 3787 N N . LYS B 1 85 ? 25.859 -10.188 11.703 1 95.56 85 LYS B N 1
ATOM 3788 C CA . LYS B 1 85 ? 25.688 -10.477 13.125 1 95.56 85 LYS B CA 1
ATOM 3789 C C . LYS B 1 85 ? 25.125 -9.266 13.867 1 95.56 85 LYS B C 1
ATOM 3791 O O . LYS B 1 85 ? 24.531 -9.414 14.938 1 95.56 85 LYS B O 1
ATOM 3796 N N . THR B 1 86 ? 25.438 -8.102 13.328 1 96.44 86 THR B N 1
ATOM 3797 C CA . THR B 1 86 ? 24.938 -6.887 13.969 1 96.44 86 THR B CA 1
ATOM 3798 C C . THR B 1 86 ? 24.203 -6.004 12.961 1 96.44 86 THR B C 1
ATOM 3800 O O . THR B 1 86 ? 24.438 -6.113 11.75 1 96.44 86 THR B O 1
ATOM 3803 N N . VAL B 1 87 ? 23.328 -5.16 13.469 1 95.75 87 VAL B N 1
ATOM 3804 C CA . VAL B 1 87 ? 22.562 -4.262 12.602 1 95.75 87 VAL B CA 1
ATOM 3805 C C . VAL B 1 87 ? 23.5 -3.266 11.938 1 95.75 87 VAL B C 1
ATOM 3807 O O . VAL B 1 87 ? 23.281 -2.865 10.789 1 95.75 87 VAL B O 1
ATOM 3810 N N . GLU B 1 88 ? 24.578 -2.912 12.609 1 95.44 88 GLU B N 1
ATOM 3811 C CA . GLU B 1 88 ? 25.578 -2 12.062 1 95.44 88 GLU B CA 1
ATOM 3812 C C . GLU B 1 88 ? 26.266 -2.604 10.836 1 95.44 88 GLU B C 1
ATOM 3814 O O . GLU B 1 88 ? 26.484 -1.913 9.836 1 95.44 88 GLU B O 1
ATOM 3819 N N . GLU B 1 89 ? 26.594 -3.863 10.945 1 96.69 89 GLU B N 1
ATOM 3820 C CA . GLU B 1 89 ? 27.203 -4.547 9.812 1 96.69 89 GLU B CA 1
ATOM 3821 C C . GLU B 1 89 ? 26.234 -4.641 8.641 1 96.69 89 GLU B C 1
ATOM 3823 O O . GLU B 1 89 ? 26.625 -4.492 7.48 1 96.69 89 GLU B O 1
ATOM 3828 N N . LEU B 1 90 ? 25 -4.93 8.969 1 97.75 90 LEU B N 1
ATOM 3829 C CA . LEU B 1 90 ? 23.969 -4.969 7.934 1 97.75 90 LEU B CA 1
ATOM 3830 C C . LEU B 1 90 ? 23.828 -3.609 7.254 1 97.75 90 LEU B C 1
ATOM 3832 O O . LEU B 1 90 ? 23.766 -3.529 6.023 1 97.75 90 LEU B O 1
ATOM 3836 N N . ARG B 1 91 ? 23.781 -2.543 8.031 1 97.5 91 ARG B N 1
ATOM 3837 C CA . ARG B 1 91 ? 23.703 -1.179 7.523 1 97.5 91 ARG B CA 1
ATOM 3838 C C . ARG B 1 91 ? 24.844 -0.89 6.551 1 97.5 91 ARG B C 1
ATOM 3840 O O . ARG B 1 91 ? 24.609 -0.357 5.461 1 97.5 91 ARG B O 1
ATOM 3847 N N . ILE B 1 92 ? 26 -1.265 6.906 1 96.12 92 ILE B N 1
ATOM 3848 C CA . ILE B 1 92 ? 27.156 -1.054 6.047 1 96.12 92 ILE B CA 1
ATOM 3849 C C . ILE B 1 92 ? 26.969 -1.811 4.734 1 96.12 92 ILE B C 1
ATOM 3851 O O . ILE B 1 92 ? 27.219 -1.263 3.656 1 96.12 92 ILE B O 1
ATOM 3855 N N . THR B 1 93 ? 26.531 -3.023 4.824 1 96.62 93 THR B N 1
ATOM 3856 C CA . THR B 1 93 ? 26.406 -3.877 3.648 1 96.62 93 THR B CA 1
ATOM 3857 C C . THR B 1 93 ? 25.344 -3.318 2.697 1 96.62 93 THR B C 1
ATOM 3859 O O . THR B 1 93 ? 25.562 -3.264 1.484 1 96.62 93 THR B O 1
ATOM 3862 N N . VAL B 1 94 ? 24.203 -2.826 3.242 1 97.5 94 VAL B N 1
ATOM 3863 C CA . VAL B 1 94 ? 23.109 -2.375 2.396 1 97.5 94 VAL B CA 1
ATOM 3864 C C . VAL B 1 94 ? 23.438 -1.018 1.786 1 97.5 94 VAL B C 1
ATOM 3866 O O . VAL B 1 94 ? 22.797 -0.582 0.83 1 97.5 94 VAL B O 1
ATOM 3869 N N . MET B 1 95 ? 24.406 -0.332 2.303 1 96.5 95 MET B N 1
ATOM 3870 C CA . MET B 1 95 ? 24.812 0.971 1.787 1 96.5 95 MET B CA 1
ATOM 3871 C C . MET B 1 95 ? 25.969 0.829 0.812 1 96.5 95 MET B C 1
ATOM 3873 O O . MET B 1 95 ? 26.359 1.8 0.163 1 96.5 95 MET B O 1
ATOM 3877 N N . THR B 1 96 ? 26.484 -0.384 0.724 1 94.88 96 THR B N 1
ATOM 3878 C CA . THR B 1 96 ? 27.594 -0.646 -0.181 1 94.88 96 THR B CA 1
ATOM 3879 C C . THR B 1 96 ? 27.078 -1.076 -1.554 1 94.88 96 THR B C 1
ATOM 3881 O O . THR B 1 96 ? 26.266 -1.99 -1.659 1 94.88 96 THR B O 1
ATOM 3884 N N . THR B 1 97 ? 27.609 -0.457 -2.529 1 95.25 97 THR B N 1
ATOM 3885 C CA . THR B 1 97 ? 27.203 -0.784 -3.889 1 95.25 97 THR B CA 1
ATOM 3886 C C . THR B 1 97 ? 27.531 -2.234 -4.223 1 95.25 97 THR B C 1
ATOM 3888 O O . THR B 1 97 ? 28.578 -2.744 -3.82 1 95.25 97 THR B O 1
ATOM 3891 N N . TYR B 1 98 ? 26.625 -2.9 -4.922 1 94.88 98 TYR B N 1
ATOM 3892 C CA . TYR B 1 98 ? 26.875 -4.258 -5.387 1 94.88 98 TYR B CA 1
ATOM 3893 C C . TYR B 1 98 ? 27.5 -4.254 -6.777 1 94.88 98 TYR B C 1
ATOM 3895 O O . TYR B 1 98 ? 27.906 -5.301 -7.289 1 94.88 98 TYR B O 1
ATOM 3903 N N . LEU B 1 99 ? 27.469 -3.096 -7.375 1 94.62 99 LEU B N 1
ATOM 3904 C CA . LEU B 1 99 ? 28.094 -2.986 -8.695 1 94.62 99 LEU B CA 1
ATOM 3905 C C . LEU B 1 99 ? 29.609 -3.055 -8.594 1 94.62 99 LEU B C 1
ATOM 3907 O O . LEU B 1 99 ? 30.203 -2.453 -7.699 1 94.62 99 LEU B O 1
ATOM 3911 N N . LYS B 1 100 ? 30.172 -3.764 -9.508 1 90.44 100 LYS B N 1
ATOM 3912 C CA . LYS B 1 100 ? 31.641 -3.801 -9.594 1 90.44 100 LYS B CA 1
ATOM 3913 C C . LYS B 1 100 ? 32.188 -2.471 -10.102 1 90.44 100 LYS B C 1
ATOM 3915 O O . LYS B 1 100 ? 31.453 -1.665 -10.672 1 90.44 100 LYS B O 1
ATOM 3920 N N . ASP B 1 101 ? 33.469 -2.275 -9.852 1 87.38 101 ASP B N 1
ATOM 3921 C CA . ASP B 1 101 ? 34.125 -1.023 -10.234 1 87.38 101 ASP B CA 1
ATOM 3922 C C . ASP B 1 101 ? 33.906 -0.729 -11.719 1 87.38 101 ASP B C 1
ATOM 3924 O O . ASP B 1 101 ? 34.188 -1.58 -12.57 1 87.38 101 ASP B O 1
ATOM 3928 N N . LYS B 1 102 ? 33.375 0.405 -12.047 1 86.94 102 LYS B N 1
ATOM 3929 C CA . LYS B 1 102 ? 33.188 0.937 -13.391 1 86.94 102 LYS B CA 1
ATOM 3930 C C . LYS B 1 102 ? 32.031 0.21 -14.109 1 86.94 102 LYS B C 1
ATOM 3932 O O . LYS B 1 102 ? 31.828 0.403 -15.305 1 86.94 102 LYS B O 1
ATOM 3937 N N . GLU B 1 103 ? 31.391 -0.66 -13.383 1 92.88 103 GLU B N 1
ATOM 3938 C CA . GLU B 1 103 ? 30.25 -1.325 -14 1 92.88 103 GLU B CA 1
ATOM 3939 C C . GLU B 1 103 ? 29.016 -0.45 -13.945 1 92.88 103 GLU B C 1
ATOM 3941 O O . GLU B 1 103 ? 28.703 0.128 -12.898 1 92.88 103 GLU B O 1
ATOM 3946 N N . ARG B 1 104 ? 28.406 -0.434 -15.172 1 93.25 104 ARG B N 1
ATOM 3947 C CA . ARG B 1 104 ? 27.156 0.318 -15.234 1 93.25 104 ARG B CA 1
ATOM 3948 C C . ARG B 1 104 ? 25.953 -0.573 -14.906 1 93.25 104 ARG B C 1
ATOM 3950 O O . ARG B 1 104 ? 25.969 -1.763 -15.227 1 93.25 104 ARG B O 1
ATOM 3957 N N . TYR B 1 105 ? 24.969 0.027 -14.258 1 94.75 105 TYR B N 1
ATOM 3958 C CA . TYR B 1 105 ? 23.766 -0.726 -13.938 1 94.75 105 TYR B CA 1
ATOM 3959 C C . TYR B 1 105 ? 23.047 -1.163 -15.211 1 94.75 105 TYR B C 1
ATOM 3961 O O . TYR B 1 105 ? 22.828 -0.354 -16.109 1 94.75 105 TYR B O 1
ATOM 3969 N N . ASP B 1 106 ? 22.797 -2.387 -15.25 1 93.19 106 ASP B N 1
ATOM 3970 C CA . ASP B 1 106 ? 21.969 -3.035 -16.266 1 93.19 106 ASP B CA 1
ATOM 3971 C C . ASP B 1 106 ? 20.812 -3.789 -15.633 1 93.19 106 ASP B C 1
ATOM 3973 O O . ASP B 1 106 ? 21.016 -4.781 -14.938 1 93.19 106 ASP B O 1
ATOM 3977 N N . ILE B 1 107 ? 19.625 -3.32 -15.93 1 91.75 107 ILE B N 1
ATOM 3978 C CA . ILE B 1 107 ? 18.453 -3.84 -15.25 1 91.75 107 ILE B CA 1
ATOM 3979 C C . ILE B 1 107 ? 18.312 -5.336 -15.523 1 91.75 107 ILE B C 1
ATOM 3981 O O . ILE B 1 107 ? 17.859 -6.094 -14.656 1 91.75 107 ILE B O 1
ATOM 3985 N N . CYS B 1 108 ? 18.641 -5.82 -16.625 1 89.56 108 CYS B N 1
ATOM 3986 C CA . CYS B 1 108 ? 18.531 -7.23 -16.969 1 89.56 108 CYS B CA 1
ATOM 3987 C C . CYS B 1 108 ? 19.516 -8.078 -16.172 1 89.56 108 CYS B C 1
ATOM 3989 O O . CYS B 1 108 ? 19.234 -9.234 -15.867 1 89.56 108 CYS B O 1
ATOM 3991 N N . LYS B 1 109 ? 20.609 -7.473 -15.812 1 91.38 109 LYS B N 1
ATOM 3992 C CA . LYS B 1 109 ? 21.672 -8.203 -15.125 1 91.38 109 LYS B CA 1
ATOM 3993 C C . LYS B 1 109 ? 21.578 -8 -13.609 1 91.38 109 LYS B C 1
ATOM 3995 O O . LYS B 1 109 ? 21.922 -8.898 -12.836 1 91.38 109 LYS B O 1
ATOM 4000 N N . HIS B 1 110 ? 21.156 -6.824 -13.273 1 94.38 110 HIS B N 1
ATOM 4001 C CA . HIS B 1 110 ? 21.391 -6.414 -11.898 1 94.38 110 HIS B CA 1
ATOM 4002 C C . HIS B 1 110 ? 20.078 -6.312 -11.117 1 94.38 110 HIS B C 1
ATOM 4004 O O . HIS B 1 110 ? 20.078 -6.027 -9.922 1 94.38 110 HIS B O 1
ATOM 4010 N N . PHE B 1 111 ? 18.938 -6.641 -11.695 1 94.38 111 PHE B N 1
ATOM 4011 C CA . PHE B 1 111 ? 17.625 -6.449 -11.086 1 94.38 111 PHE B CA 1
ATOM 4012 C C . PHE B 1 111 ? 17.516 -7.211 -9.773 1 94.38 111 PHE B C 1
ATOM 4014 O O . PHE B 1 111 ? 17.047 -6.668 -8.773 1 94.38 111 PHE B O 1
ATOM 4021 N N . ASN B 1 112 ? 17.953 -8.43 -9.781 1 95 112 ASN B N 1
ATOM 4022 C CA . ASN B 1 112 ? 17.812 -9.258 -8.586 1 95 112 ASN B CA 1
ATOM 4023 C C . ASN B 1 112 ? 18.672 -8.727 -7.434 1 95 112 ASN B C 1
ATOM 4025 O O . ASN B 1 112 ? 18.234 -8.734 -6.281 1 95 112 ASN B O 1
ATOM 4029 N N . GLN B 1 113 ? 19.875 -8.273 -7.719 1 95.88 113 GLN B N 1
ATOM 4030 C CA . GLN B 1 113 ? 20.719 -7.66 -6.691 1 95.88 113 GLN B CA 1
ATOM 4031 C C . GLN B 1 113 ? 20.078 -6.395 -6.141 1 95.88 113 GLN B C 1
ATOM 4033 O O . GLN B 1 113 ? 20.094 -6.156 -4.93 1 95.88 113 GLN B O 1
ATOM 4038 N N . GLU B 1 114 ? 19.484 -5.613 -7.051 1 97.06 114 GLU B N 1
ATOM 4039 C CA . GLU B 1 114 ? 18.797 -4.391 -6.668 1 97.06 114 GLU B CA 1
ATOM 4040 C C . GLU B 1 114 ? 17.609 -4.695 -5.75 1 97.06 114 GLU B C 1
ATOM 4042 O O . GLU B 1 114 ? 17.453 -4.062 -4.703 1 97.06 114 GLU B O 1
ATOM 4047 N N . TRP B 1 115 ? 16.891 -5.707 -6.133 1 97.12 115 TRP B N 1
ATOM 4048 C CA . TRP B 1 115 ? 15.742 -6.133 -5.34 1 97.12 115 TRP B CA 1
ATOM 4049 C C . TRP B 1 115 ? 16.188 -6.562 -3.941 1 97.12 115 TRP B C 1
ATOM 4051 O O . TRP B 1 115 ? 15.625 -6.105 -2.941 1 97.12 115 TRP B O 1
ATOM 4061 N N . VAL B 1 116 ? 17.172 -7.375 -3.844 1 97.94 116 VAL B N 1
ATOM 4062 C CA . VAL B 1 116 ? 17.609 -7.91 -2.561 1 97.94 116 VAL B CA 1
ATOM 4063 C C . VAL B 1 116 ? 18.125 -6.77 -1.679 1 97.94 116 VAL B C 1
ATOM 4065 O O . VAL B 1 116 ? 17.75 -6.668 -0.508 1 97.94 116 VAL B O 1
ATOM 4068 N N . GLN B 1 117 ? 18.953 -5.922 -2.23 1 98.31 117 GLN B N 1
ATOM 4069 C CA . GLN B 1 117 ? 19.547 -4.859 -1.426 1 98.31 117 GLN B CA 1
ATOM 4070 C C . GLN B 1 117 ? 18.484 -3.865 -0.954 1 98.31 117 GLN B C 1
ATOM 4072 O O . GLN B 1 117 ? 18.5 -3.441 0.204 1 98.31 117 GLN B O 1
ATOM 4077 N N . MET B 1 118 ? 17.578 -3.467 -1.832 1 98.06 118 MET B N 1
ATOM 4078 C CA . MET B 1 118 ? 16.5 -2.553 -1.444 1 98.06 118 MET B CA 1
ATOM 4079 C C . MET B 1 118 ? 15.648 -3.158 -0.334 1 98.06 118 MET B C 1
ATOM 4081 O O . MET B 1 118 ? 15.258 -2.461 0.605 1 98.06 118 MET B O 1
ATOM 4085 N N . THR B 1 119 ? 15.359 -4.43 -0.487 1 98.38 119 THR B N 1
ATOM 4086 C CA . THR B 1 119 ? 14.547 -5.133 0.5 1 98.38 119 THR B CA 1
ATOM 4087 C C . THR B 1 119 ? 15.258 -5.18 1.85 1 98.38 119 THR B C 1
ATOM 4089 O O . THR B 1 119 ? 14.664 -4.848 2.879 1 98.38 119 THR B O 1
ATOM 4092 N N . MET B 1 120 ? 16.516 -5.523 1.839 1 98.38 120 MET B N 1
ATOM 4093 C CA . MET B 1 120 ? 17.281 -5.625 3.078 1 98.38 120 MET B CA 1
ATOM 4094 C C . MET B 1 120 ? 17.469 -4.254 3.719 1 98.38 120 MET B C 1
ATOM 4096 O O . MET B 1 120 ? 17.5 -4.133 4.945 1 98.38 120 MET B O 1
ATOM 4100 N N . ARG B 1 121 ? 17.672 -3.275 2.908 1 98.25 121 ARG B N 1
ATOM 4101 C CA . ARG B 1 121 ? 17.797 -1.921 3.43 1 98.25 121 ARG B CA 1
ATOM 4102 C C . ARG B 1 121 ? 16.5 -1.441 4.062 1 98.25 121 ARG B C 1
ATOM 4104 O O . ARG B 1 121 ? 16.516 -0.786 5.105 1 98.25 121 ARG B O 1
ATOM 4111 N N . THR B 1 122 ? 15.414 -1.727 3.445 1 98 122 THR B N 1
ATOM 4112 C CA . THR B 1 122 ? 14.109 -1.428 4.023 1 98 122 THR B CA 1
ATOM 4113 C C . THR B 1 122 ? 13.961 -2.086 5.391 1 98 122 THR B C 1
ATOM 4115 O O . THR B 1 122 ? 13.531 -1.441 6.352 1 98 122 THR B O 1
ATOM 4118 N N . LEU B 1 123 ? 14.305 -3.359 5.469 1 97.62 123 LEU B N 1
ATOM 4119 C CA . LEU B 1 123 ? 14.25 -4.07 6.742 1 97.62 123 LEU B CA 1
ATOM 4120 C C . LEU B 1 123 ? 15.172 -3.414 7.77 1 97.62 123 LEU B C 1
ATOM 4122 O O . LEU B 1 123 ? 14.781 -3.24 8.93 1 97.62 123 LEU B O 1
ATOM 4126 N N . CYS B 1 124 ? 16.359 -3.074 7.344 1 97.31 124 CYS B N 1
ATOM 4127 C CA . CYS B 1 124 ? 17.328 -2.428 8.211 1 97.31 124 CYS B CA 1
ATOM 4128 C C . CYS B 1 124 ? 16.766 -1.147 8.812 1 97.31 124 CYS B C 1
ATOM 4130 O O . CYS B 1 124 ? 16.891 -0.911 10.016 1 97.31 124 CYS B O 1
ATOM 4132 N N . ASN B 1 125 ? 16.125 -0.349 7.977 1 96.19 125 ASN B N 1
ATOM 4133 C CA . ASN B 1 125 ? 15.492 0.883 8.438 1 96.19 125 ASN B CA 1
ATOM 4134 C C . ASN B 1 125 ? 14.445 0.606 9.508 1 96.19 125 ASN B C 1
ATOM 4136 O O . ASN B 1 125 ? 14.312 1.37 10.469 1 96.19 125 ASN B O 1
ATOM 4140 N N . LEU B 1 126 ? 13.703 -0.414 9.328 1 95.56 126 LEU B N 1
ATOM 4141 C CA . LEU B 1 126 ? 12.664 -0.758 10.289 1 95.56 126 LEU B CA 1
ATOM 4142 C C . LEU B 1 126 ? 13.273 -1.207 11.617 1 95.56 126 LEU B C 1
ATOM 4144 O O . LEU B 1 126 ? 12.766 -0.86 12.68 1 95.56 126 LEU B O 1
ATOM 4148 N N . TYR B 1 127 ? 14.352 -1.955 11.555 1 94.62 127 TYR B N 1
ATOM 4149 C CA . TYR B 1 127 ? 15.016 -2.434 12.766 1 94.62 127 TYR B CA 1
ATOM 4150 C C . TYR B 1 127 ? 15.664 -1.279 13.523 1 94.62 127 TYR B C 1
ATOM 4152 O O . TYR B 1 127 ? 15.719 -1.295 14.758 1 94.62 127 TYR B O 1
ATOM 4160 N N . GLU B 1 128 ? 16.125 -0.354 12.82 1 93.56 128 GLU B N 1
ATOM 4161 C CA . GLU B 1 128 ? 16.844 0.765 13.43 1 93.56 128 GLU B CA 1
ATOM 4162 C C . GLU B 1 128 ? 15.859 1.801 13.984 1 93.56 128 GLU B C 1
ATOM 4164 O O . GLU B 1 128 ? 16.25 2.68 14.758 1 93.56 128 GLU B O 1
ATOM 4169 N N . ASN B 1 129 ? 14.641 1.691 13.562 1 88.25 129 ASN B N 1
ATOM 4170 C CA . ASN B 1 129 ? 13.633 2.611 14.078 1 88.25 129 ASN B CA 1
ATOM 4171 C C . ASN B 1 129 ? 13.32 2.334 15.547 1 88.25 129 ASN B C 1
ATOM 4173 O O . ASN B 1 129 ? 12.836 1.251 15.891 1 88.25 129 ASN B O 1
ATOM 4177 N N . VAL B 1 130 ? 13.508 3.238 16.359 1 79.31 130 VAL B N 1
ATOM 4178 C CA . VAL B 1 130 ? 13.461 3.072 17.812 1 79.31 130 VAL B CA 1
ATOM 4179 C C . VAL B 1 130 ? 12.016 2.918 18.266 1 79.31 130 VAL B C 1
ATOM 4181 O O . VAL B 1 130 ? 11.75 2.426 19.359 1 79.31 130 VAL B O 1
ATOM 4184 N N . ASP B 1 131 ? 11.039 3.389 17.422 1 79.06 131 ASP B N 1
ATOM 4185 C CA . ASP B 1 131 ? 9.633 3.258 17.766 1 79.06 131 ASP B CA 1
ATOM 4186 C C . ASP B 1 131 ? 9.133 1.832 17.531 1 79.06 131 ASP B C 1
ATOM 4188 O O . ASP B 1 131 ? 7.957 1.534 17.75 1 79.06 131 ASP B O 1
ATOM 4192 N N . SER B 1 132 ? 9.953 0.994 17.094 1 81.06 132 SER B N 1
ATOM 4193 C CA . SER B 1 132 ? 9.68 -0.426 16.906 1 81.06 132 SER B CA 1
ATOM 4194 C C . SER B 1 132 ? 8.398 -0.635 16.109 1 81.06 132 SER B C 1
ATOM 4196 O O . SER B 1 132 ? 7.477 -1.315 16.578 1 81.06 132 SER B O 1
ATOM 4198 N N . PRO B 1 133 ? 8.422 -0.144 14.945 1 86.56 133 PRO B N 1
ATOM 4199 C CA . PRO B 1 133 ? 7.184 -0.166 14.164 1 86.56 133 PRO B CA 1
ATOM 4200 C C . PRO B 1 133 ? 6.676 -1.582 13.898 1 86.56 133 PRO B C 1
ATOM 4202 O O . PRO B 1 133 ? 5.473 -1.787 13.727 1 86.56 133 PRO B O 1
ATOM 4205 N N . LEU B 1 134 ? 7.453 -2.574 13.969 1 89 134 LEU B N 1
ATOM 4206 C CA . LEU B 1 134 ? 7.051 -3.947 13.688 1 89 134 LEU B CA 1
ATOM 4207 C C . LEU B 1 134 ? 6.406 -4.594 14.906 1 89 134 LEU B C 1
ATOM 4209 O O . LEU B 1 134 ? 5.77 -5.641 14.797 1 89 134 LEU B O 1
ATOM 4213 N N . ILE B 1 135 ? 6.629 -3.975 16.016 1 84.5 135 ILE B N 1
ATOM 4214 C CA . ILE B 1 135 ? 6.062 -4.5 17.25 1 84.5 135 ILE B CA 1
ATOM 4215 C C . ILE B 1 135 ? 4.66 -3.928 17.453 1 84.5 135 ILE B C 1
ATOM 4217 O O . ILE B 1 135 ? 3.771 -4.617 17.969 1 84.5 135 ILE B O 1
ATOM 4221 N N . ARG B 1 136 ? 4.461 -2.773 17.047 1 83.31 136 ARG B N 1
ATOM 4222 C CA . ARG B 1 136 ? 3.191 -2.08 17.25 1 83.31 136 ARG B CA 1
ATOM 4223 C C . ARG B 1 136 ? 2.094 -2.686 16.391 1 83.31 136 ARG B C 1
ATOM 4225 O O . ARG B 1 136 ? 2.375 -3.246 15.328 1 83.31 136 ARG B O 1
ATOM 4232 N N . SER B 1 137 ? 0.948 -2.57 16.984 1 79.25 137 SER B N 1
ATOM 4233 C CA . SER B 1 137 ? -0.198 -2.963 16.172 1 79.25 137 SER B CA 1
ATOM 4234 C C . SER B 1 137 ? -0.37 -2.037 14.977 1 79.25 137 SER B C 1
ATOM 4236 O O . SER B 1 137 ? -0.492 -0.82 15.141 1 79.25 137 SER B O 1
ATOM 4238 N N . GLN B 1 138 ? -0.261 -2.652 13.836 1 86.62 138 GLN B N 1
ATOM 4239 C CA . GLN B 1 138 ? -0.372 -1.869 12.609 1 86.62 138 GLN B CA 1
ATOM 4240 C C . GLN B 1 138 ? -1.647 -2.219 11.852 1 86.62 138 GLN B C 1
ATOM 4242 O O . GLN B 1 138 ? -2.225 -3.289 12.055 1 86.62 138 GLN B O 1
ATOM 4247 N N . TYR B 1 139 ? -2.045 -1.29 11.07 1 83.25 139 TYR B N 1
ATOM 4248 C CA . TYR B 1 139 ? -3.109 -1.588 10.125 1 83.25 139 TYR B CA 1
ATOM 4249 C C . TYR B 1 139 ? -2.609 -2.498 9.008 1 83.25 139 TYR B C 1
ATOM 4251 O O . TYR B 1 139 ? -1.404 -2.578 8.758 1 83.25 139 TYR B O 1
ATOM 4259 N N . GLU B 1 140 ? -3.486 -3.162 8.367 1 81.62 140 GLU B N 1
ATOM 4260 C CA . GLU B 1 140 ? -3.188 -4.191 7.375 1 81.62 140 GLU B CA 1
ATOM 4261 C C . GLU B 1 140 ? -2.262 -3.652 6.289 1 81.62 140 GLU B C 1
ATOM 4263 O O . GLU B 1 140 ? -1.228 -4.254 5.992 1 81.62 140 GLU B O 1
ATOM 4268 N N . ASP B 1 141 ? -2.541 -2.514 5.789 1 88.25 141 ASP B N 1
ATOM 4269 C CA . ASP B 1 141 ? -1.82 -2.004 4.629 1 88.25 141 ASP B CA 1
ATOM 4270 C C . ASP B 1 141 ? -0.463 -1.432 5.031 1 88.25 141 ASP B C 1
ATOM 4272 O O . ASP B 1 141 ? 0.389 -1.181 4.176 1 88.25 141 ASP B O 1
ATOM 4276 N N . TRP B 1 142 ? -0.318 -1.266 6.324 1 91.94 142 TRP B N 1
ATOM 4277 C CA . TRP B 1 142 ? 0.959 -0.742 6.797 1 91.94 142 TRP B CA 1
ATOM 4278 C C . TRP B 1 142 ? 2.104 -1.677 6.422 1 91.94 142 TRP B C 1
ATOM 4280 O O . TRP B 1 142 ? 3.137 -1.232 5.91 1 91.94 142 TRP B O 1
ATOM 4290 N N . TYR B 1 143 ? 1.906 -2.955 6.57 1 92.62 143 TYR B N 1
ATOM 4291 C CA . TYR B 1 143 ? 2.947 -3.941 6.301 1 92.62 143 TYR B CA 1
ATOM 4292 C C . TYR B 1 143 ? 3.295 -3.977 4.82 1 92.62 143 TYR B C 1
ATOM 4294 O O . TYR B 1 143 ? 4.465 -4.125 4.453 1 92.62 143 TYR B O 1
ATOM 4302 N N . THR B 1 144 ? 2.287 -3.836 4.051 1 93.5 144 THR B N 1
ATOM 4303 C CA . THR B 1 144 ? 2.502 -3.83 2.607 1 93.5 144 THR B CA 1
ATOM 4304 C C . THR B 1 144 ? 3.354 -2.635 2.191 1 93.5 144 THR B C 1
ATOM 4306 O O . THR B 1 144 ? 4.328 -2.785 1.452 1 93.5 144 THR B O 1
ATOM 4309 N N . ILE B 1 145 ? 3.059 -1.536 2.719 1 94.19 145 ILE B N 1
ATOM 4310 C CA . ILE B 1 145 ? 3.717 -0.304 2.299 1 94.19 145 ILE B CA 1
ATOM 4311 C C . ILE B 1 145 ? 5.105 -0.219 2.928 1 94.19 145 ILE B C 1
ATOM 4313 O O . ILE B 1 145 ? 6.07 0.171 2.266 1 94.19 145 ILE B O 1
ATOM 4317 N N . ALA B 1 146 ? 5.207 -0.643 4.121 1 95.06 146 ALA B N 1
ATOM 4318 C CA . ALA B 1 146 ? 6.434 -0.441 4.891 1 95.06 146 ALA B CA 1
ATOM 4319 C C . ALA B 1 146 ? 7.477 -1.5 4.543 1 95.06 146 ALA B C 1
ATOM 4321 O O . ALA B 1 146 ? 8.68 -1.267 4.691 1 95.06 146 ALA B O 1
ATOM 4322 N N . LEU B 1 147 ? 6.957 -2.664 4.102 1 96.06 147 LEU B N 1
ATOM 4323 C CA . LEU B 1 147 ? 7.934 -3.74 3.979 1 96.06 147 LEU B CA 1
ATOM 4324 C C . LEU B 1 147 ? 7.617 -4.629 2.779 1 96.06 147 LEU B C 1
ATOM 4326 O O . LEU B 1 147 ? 8.445 -4.773 1.875 1 96.06 147 LEU B O 1
ATOM 4330 N N . PHE B 1 148 ? 6.496 -5.18 2.639 1 95.69 148 PHE B N 1
ATOM 4331 C CA . PHE B 1 148 ? 6.215 -6.281 1.727 1 95.69 148 PHE B CA 1
ATOM 4332 C C . PHE B 1 148 ? 6.109 -5.781 0.291 1 95.69 148 PHE B C 1
ATOM 4334 O O . PHE B 1 148 ? 6.285 -6.551 -0.655 1 95.69 148 PHE B O 1
ATOM 4341 N N . GLY B 1 149 ? 5.77 -4.5 0.13 1 95.44 149 GLY B N 1
ATOM 4342 C CA . GLY B 1 149 ? 5.852 -3.939 -1.21 1 95.44 149 GLY B CA 1
ATOM 4343 C C . GLY B 1 149 ? 7.227 -4.07 -1.83 1 95.44 149 GLY B C 1
ATOM 4344 O O . GLY B 1 149 ? 7.355 -4.402 -3.012 1 95.44 149 GLY B O 1
ATOM 4345 N N . THR B 1 150 ? 8.211 -3.848 -1.061 1 96.31 150 THR B N 1
ATOM 4346 C CA . THR B 1 150 ? 9.586 -3.951 -1.548 1 96.31 150 THR B CA 1
ATOM 4347 C C . THR B 1 150 ? 10 -5.414 -1.68 1 96.31 150 THR B C 1
ATOM 4349 O O . THR B 1 150 ? 10.75 -5.77 -2.592 1 96.31 150 THR B O 1
ATOM 4352 N N . CYS B 1 151 ? 9.453 -6.285 -0.84 1 96.31 151 CYS B N 1
ATOM 4353 C CA . CYS B 1 151 ? 9.828 -7.695 -0.808 1 96.31 151 CYS B CA 1
ATOM 4354 C C . CYS B 1 151 ? 9.148 -8.461 -1.937 1 96.31 151 CYS B C 1
ATOM 4356 O O . CYS B 1 151 ? 9.789 -9.273 -2.613 1 96.31 151 CYS B O 1
ATOM 4358 N N . ILE B 1 152 ? 7.914 -8.156 -2.051 1 97.38 152 ILE B N 1
ATOM 4359 C CA . ILE B 1 152 ? 7.098 -8.984 -2.926 1 97.38 152 ILE B CA 1
ATOM 4360 C C . ILE B 1 152 ? 6.812 -8.242 -4.23 1 97.38 152 ILE B C 1
ATOM 4362 O O . ILE B 1 152 ? 7.172 -8.719 -5.312 1 97.38 152 ILE B O 1
ATOM 4366 N N . ASP B 1 153 ? 6.293 -7.043 -4.137 1 96.5 153 ASP B N 1
ATOM 4367 C CA . ASP B 1 153 ? 5.848 -6.324 -5.328 1 96.5 153 ASP B CA 1
ATOM 4368 C C . ASP B 1 153 ? 7.031 -5.977 -6.23 1 96.5 153 ASP B C 1
ATOM 4370 O O . ASP B 1 153 ? 6.965 -6.168 -7.449 1 96.5 153 ASP B O 1
ATOM 4374 N N . PHE B 1 154 ? 8.055 -5.473 -5.613 1 96.62 154 PHE B N 1
ATOM 4375 C CA . PHE B 1 154 ? 9.234 -5.121 -6.398 1 96.62 154 PHE B CA 1
ATOM 4376 C C . PHE B 1 154 ? 9.836 -6.355 -7.059 1 96.62 154 PHE B C 1
ATOM 4378 O O . PHE B 1 154 ? 10.219 -6.316 -8.227 1 96.62 154 PHE B O 1
ATOM 4385 N N . CYS B 1 155 ? 9.812 -7.445 -6.359 1 96.81 155 CYS B N 1
ATOM 4386 C CA . CYS B 1 155 ? 10.336 -8.695 -6.902 1 96.81 155 CYS B CA 1
ATOM 4387 C C . CYS B 1 155 ? 9.531 -9.141 -8.117 1 96.81 155 CYS B C 1
ATOM 4389 O O . CYS B 1 155 ? 10.094 -9.539 -9.133 1 96.81 155 CYS B O 1
ATOM 4391 N N . MET B 1 156 ? 8.273 -9.055 -8.016 1 94.12 156 MET B N 1
ATOM 4392 C CA . MET B 1 156 ? 7.371 -9.578 -9.039 1 94.12 156 MET B CA 1
ATOM 4393 C C . MET B 1 156 ? 7.234 -8.602 -10.195 1 94.12 156 MET B C 1
ATOM 4395 O O . MET B 1 156 ? 6.777 -8.977 -11.281 1 94.12 156 MET B O 1
ATOM 4399 N N . ARG B 1 157 ? 7.535 -7.352 -9.922 1 90.81 157 ARG B N 1
ATOM 4400 C CA . ARG B 1 157 ? 7.559 -6.371 -11 1 90.81 157 ARG B CA 1
ATOM 4401 C C . ARG B 1 157 ? 8.828 -6.508 -11.836 1 90.81 157 ARG B C 1
ATOM 4403 O O . ARG B 1 157 ? 9.633 -5.578 -11.906 1 90.81 157 ARG B O 1
ATOM 4410 N N . ASP B 1 158 ? 8.945 -7.672 -12.477 1 84.19 158 ASP B N 1
ATOM 4411 C CA . ASP B 1 158 ? 10.164 -8.016 -13.211 1 84.19 158 ASP B CA 1
ATOM 4412 C C . ASP B 1 158 ? 10.008 -7.727 -14.695 1 84.19 158 ASP B C 1
ATOM 4414 O O . ASP B 1 158 ? 9.242 -8.406 -15.391 1 84.19 158 ASP B O 1
ATOM 4418 N N . ILE B 1 159 ? 10.781 -6.938 -15.172 1 76.56 159 ILE B N 1
ATOM 4419 C CA . ILE B 1 159 ? 10.68 -6.496 -16.562 1 76.56 159 ILE B CA 1
ATOM 4420 C C . ILE B 1 159 ? 10.977 -7.668 -17.484 1 76.56 159 ILE B C 1
ATOM 4422 O O . ILE B 1 159 ? 10.445 -7.73 -18.609 1 76.56 159 ILE B O 1
ATOM 4426 N N . GLN B 1 160 ? 11.781 -8.477 -17.016 1 81.81 160 GLN B N 1
ATOM 4427 C CA . GLN B 1 160 ? 12.148 -9.617 -17.859 1 81.81 160 GLN B CA 1
ATOM 4428 C C . GLN B 1 160 ? 10.984 -10.602 -17.984 1 81.81 160 GLN B C 1
ATOM 4430 O O . GLN B 1 160 ? 10.828 -11.266 -19.016 1 81.81 160 GLN B O 1
ATOM 4435 N N . LEU B 1 161 ? 10.156 -10.594 -16.984 1 84.62 161 LEU B N 1
ATOM 4436 C CA . LEU B 1 161 ? 8.992 -11.477 -17.016 1 84.62 161 LEU B CA 1
ATOM 4437 C C . LEU B 1 161 ? 7.77 -10.75 -17.578 1 84.62 161 LEU B C 1
ATOM 4439 O O . LEU B 1 161 ? 6.789 -11.383 -17.969 1 84.62 161 LEU B O 1
ATOM 4443 N N . GLY B 1 162 ? 7.875 -9.445 -17.547 1 88.25 162 GLY B N 1
ATOM 4444 C CA . GLY B 1 162 ? 6.711 -8.664 -17.938 1 88.25 162 GLY B CA 1
ATOM 4445 C C . GLY B 1 162 ? 5.547 -8.812 -16.984 1 88.25 162 GLY B C 1
ATOM 4446 O O . GLY B 1 162 ? 4.398 -8.945 -17.406 1 88.25 162 GLY B O 1
ATOM 4447 N N . THR B 1 163 ? 5.895 -8.852 -15.758 1 91.94 163 THR B N 1
ATOM 4448 C CA . THR B 1 163 ? 4.855 -9.039 -14.75 1 91.94 163 THR B CA 1
ATOM 4449 C C . THR B 1 163 ? 4.727 -7.801 -13.867 1 91.94 163 THR B C 1
ATOM 4451 O O . THR B 1 163 ? 5.633 -6.969 -13.828 1 91.94 163 THR B O 1
ATOM 4454 N N . ASP B 1 164 ? 3.617 -7.695 -13.234 1 93.12 164 ASP B N 1
ATOM 4455 C CA . ASP B 1 164 ? 3.34 -6.648 -12.25 1 93.12 164 ASP B CA 1
ATOM 4456 C C . ASP B 1 164 ? 2.295 -7.105 -11.242 1 93.12 164 ASP B C 1
ATOM 4458 O O . ASP B 1 164 ? 1.812 -8.234 -11.305 1 93.12 164 ASP B O 1
ATOM 4462 N N . ILE B 1 165 ? 2.049 -6.262 -10.234 1 94.19 165 ILE B N 1
ATOM 4463 C CA . ILE B 1 165 ? 1.097 -6.598 -9.18 1 94.19 165 ILE B CA 1
ATOM 4464 C C . ILE B 1 165 ? 0.065 -5.48 -9.039 1 94.19 165 ILE B C 1
ATOM 4466 O O . ILE B 1 165 ? 0.418 -4.301 -9.031 1 94.19 165 ILE B O 1
ATOM 4470 N N . LYS B 1 166 ? -1.192 -5.922 -8.992 1 90.88 166 LYS B N 1
ATOM 4471 C CA . LYS B 1 166 ? -2.27 -5.051 -8.531 1 90.88 166 LYS B CA 1
ATOM 4472 C C . LYS B 1 166 ? -2.551 -5.262 -7.043 1 90.88 166 LYS B C 1
ATOM 4474 O O . LYS B 1 166 ? -2.545 -6.398 -6.562 1 90.88 166 LYS B O 1
ATOM 4479 N N . ARG B 1 167 ? -2.74 -4.105 -6.352 1 88.06 167 ARG B N 1
ATOM 4480 C CA . ARG B 1 167 ? -3.059 -4.234 -4.934 1 88.06 167 ARG B CA 1
ATOM 4481 C C . ARG B 1 167 ? -4.418 -3.615 -4.617 1 88.06 167 ARG B C 1
ATOM 4483 O O . ARG B 1 167 ? -4.965 -2.861 -5.426 1 88.06 167 ARG B O 1
ATOM 4490 N N . THR B 1 168 ? -4.941 -3.957 -3.391 1 76.81 168 THR B N 1
ATOM 4491 C CA . THR B 1 168 ? -6.062 -3.424 -2.623 1 76.81 168 THR B CA 1
ATOM 4492 C C . THR B 1 168 ? -7.363 -3.537 -3.414 1 76.81 168 THR B C 1
ATOM 4494 O O . THR B 1 168 ? -7.68 -2.666 -4.227 1 76.81 168 THR B O 1
ATOM 4497 N N . ASP B 1 169 ? -8.133 -4.52 -3.143 1 74.62 169 ASP B N 1
ATOM 4498 C CA . ASP B 1 169 ? -9.484 -4.84 -3.574 1 74.62 169 ASP B CA 1
ATOM 4499 C C . ASP B 1 169 ? -9.602 -4.812 -5.098 1 74.62 169 ASP B C 1
ATOM 4501 O O . ASP B 1 169 ? -10.57 -4.289 -5.645 1 74.62 169 ASP B O 1
ATOM 4505 N N . ALA B 1 170 ? -8.508 -5.305 -5.684 1 79.19 170 ALA B N 1
ATOM 4506 C CA . ALA B 1 170 ? -8.547 -5.422 -7.141 1 79.19 170 ALA B CA 1
ATOM 4507 C C . ALA B 1 170 ? -9.453 -6.57 -7.574 1 79.19 170 ALA B C 1
ATOM 4509 O O . ALA B 1 170 ? -9.336 -7.688 -7.074 1 79.19 170 ALA B O 1
ATOM 4510 N N . PRO B 1 171 ? -10.32 -6.242 -8.406 1 87.31 171 PRO B N 1
ATOM 4511 C CA . PRO B 1 171 ? -11.133 -7.355 -8.906 1 87.31 171 PRO B CA 1
ATOM 4512 C C . PRO B 1 171 ? -10.359 -8.273 -9.852 1 87.31 171 PRO B C 1
ATOM 4514 O O . PRO B 1 171 ? -9.648 -7.789 -10.742 1 87.31 171 PRO B O 1
ATOM 4517 N N . SER B 1 172 ? -10.477 -9.516 -9.68 1 92.56 172 SER B N 1
ATOM 4518 C CA . SER B 1 172 ? -9.828 -10.5 -10.547 1 92.56 172 SER B CA 1
ATOM 4519 C C . SER B 1 172 ? -10.531 -10.586 -11.898 1 92.56 172 SER B C 1
ATOM 4521 O O . SER B 1 172 ? -11.727 -10.859 -11.969 1 92.56 172 SER B O 1
ATOM 4523 N N . VAL B 1 173 ? -9.797 -10.375 -12.859 1 90.25 173 VAL B N 1
ATOM 4524 C CA . VAL B 1 173 ? -10.32 -10.5 -14.219 1 90.25 173 VAL B CA 1
ATOM 4525 C C . VAL B 1 173 ? -10.68 -11.961 -14.5 1 90.25 173 VAL B C 1
ATOM 4527 O O . VAL B 1 173 ? -11.68 -12.234 -15.164 1 90.25 173 VAL B O 1
ATOM 4530 N N . SER B 1 174 ? -9.875 -12.828 -13.992 1 91.12 174 SER B N 1
ATOM 4531 C CA . SER B 1 174 ? -10.148 -14.25 -14.18 1 91.12 174 SER B CA 1
ATOM 4532 C C . SER B 1 174 ? -11.484 -14.648 -13.57 1 91.12 174 SER B C 1
ATOM 4534 O O . SER B 1 174 ? -12.266 -15.375 -14.18 1 91.12 174 SER B O 1
ATOM 4536 N N . SER B 1 175 ? -11.688 -14.141 -12.406 1 91.56 175 SER B N 1
ATOM 4537 C CA . SER B 1 175 ? -12.969 -14.414 -11.773 1 91.56 175 SER B CA 1
ATOM 4538 C C . SER B 1 175 ? -14.117 -13.773 -12.555 1 91.56 175 SER B C 1
ATOM 4540 O O . SER B 1 175 ? -15.203 -14.359 -12.656 1 91.56 175 SER B O 1
ATOM 4542 N N . ALA B 1 176 ? -13.883 -12.617 -13.039 1 89.38 176 ALA B N 1
ATOM 4543 C CA . ALA B 1 176 ? -14.891 -11.945 -13.859 1 89.38 176 ALA B CA 1
ATOM 4544 C C . ALA B 1 176 ? -15.195 -12.75 -15.117 1 89.38 176 ALA B C 1
ATOM 4546 O O . ALA B 1 176 ? -16.359 -12.906 -15.492 1 89.38 176 ALA B O 1
ATOM 4547 N N . ASN B 1 177 ? -14.156 -13.164 -15.781 1 88.06 177 ASN B N 1
ATOM 4548 C CA . ASN B 1 177 ? -14.328 -13.984 -16.984 1 88.06 177 ASN B CA 1
ATOM 4549 C C . ASN B 1 177 ? -15.219 -15.195 -16.703 1 88.06 177 ASN B C 1
ATOM 4551 O O . ASN B 1 177 ? -16.156 -15.461 -17.453 1 88.06 177 ASN B O 1
ATOM 4555 N N . ARG B 1 178 ? -14.914 -15.852 -15.672 1 87.12 178 ARG B N 1
ATOM 4556 C CA . ARG B 1 178 ? -15.703 -17.031 -15.305 1 87.12 178 ARG B CA 1
ATOM 4557 C C . ARG B 1 178 ? -17.156 -16.656 -15.047 1 87.12 178 ARG B C 1
ATOM 4559 O O . ARG B 1 178 ? -18.078 -17.312 -15.539 1 87.12 178 ARG B O 1
ATOM 4566 N N . LYS B 1 179 ? -17.391 -15.586 -14.289 1 85.75 179 LYS B N 1
ATOM 4567 C CA . LYS B 1 179 ? -18.734 -15.172 -13.906 1 85.75 179 LYS B CA 1
ATOM 4568 C C . LYS B 1 179 ? -19.547 -14.734 -15.125 1 85.75 179 LYS B C 1
ATOM 4570 O O . LYS B 1 179 ? -20.781 -14.82 -15.125 1 85.75 179 LYS B O 1
ATOM 4575 N N . ASN B 1 180 ? -18.844 -14.297 -16.094 1 86.69 180 ASN B N 1
ATOM 4576 C CA . ASN B 1 180 ? -19.547 -13.727 -17.25 1 86.69 180 ASN B CA 1
ATOM 4577 C C . ASN B 1 180 ? -19.531 -14.68 -18.438 1 86.69 180 ASN B C 1
ATOM 4579 O O . ASN B 1 180 ? -19.875 -14.289 -19.547 1 86.69 180 ASN B O 1
ATOM 4583 N N . ARG B 1 181 ? -19.031 -15.805 -18.016 1 81.31 181 ARG B N 1
ATOM 4584 C CA . ARG B 1 181 ? -19.094 -16.797 -19.078 1 81.31 181 ARG B CA 1
ATOM 4585 C C . ARG B 1 181 ? -20.531 -17.109 -19.469 1 81.31 181 ARG B C 1
ATOM 4587 O O . ARG B 1 181 ? -21.344 -17.453 -18.625 1 81.31 181 ARG B O 1
ATOM 4594 N N . GLY B 1 182 ? -21.031 -16.75 -20.609 1 78.75 182 GLY B N 1
ATOM 4595 C CA . GLY B 1 182 ? -22.391 -16.953 -21.062 1 78.75 182 GLY B CA 1
ATOM 4596 C C . GLY B 1 182 ? -23.281 -15.734 -20.875 1 78.75 182 GLY B C 1
ATOM 4597 O O . GLY B 1 182 ? -24.5 -15.836 -20.969 1 78.75 182 GLY B O 1
ATOM 4598 N N . ARG B 1 183 ? -22.531 -14.758 -20.359 1 79.19 183 ARG B N 1
ATOM 4599 C CA . ARG B 1 183 ? -23.281 -13.516 -20.188 1 79.19 183 ARG B CA 1
ATOM 4600 C C . ARG B 1 183 ? -23.938 -13.086 -21.5 1 79.19 183 ARG B C 1
ATOM 4602 O O . ARG B 1 183 ? -23.328 -13.195 -22.562 1 79.19 183 ARG B O 1
ATOM 4609 N N . GLN B 1 184 ? -25.156 -12.641 -21.344 1 77.06 184 GLN B N 1
ATOM 4610 C CA . GLN B 1 184 ? -25.891 -12.102 -22.484 1 77.06 184 GLN B CA 1
ATOM 4611 C C . GLN B 1 184 ? -25.688 -10.594 -22.609 1 77.06 184 GLN B C 1
ATOM 4613 O O . GLN B 1 184 ? -25.344 -9.93 -21.641 1 77.06 184 GLN B O 1
ATOM 4618 N N . ALA B 1 185 ? -25.875 -10.023 -23.719 1 79 185 ALA B N 1
ATOM 4619 C CA . ALA B 1 185 ? -25.578 -8.633 -24.047 1 79 185 ALA B CA 1
ATOM 4620 C C . ALA B 1 185 ? -26.391 -7.676 -23.172 1 79 185 ALA B C 1
ATOM 4622 O O . ALA B 1 185 ? -25.891 -6.602 -22.812 1 79 185 ALA B O 1
ATOM 4623 N N . ASN B 1 186 ? -27.469 -8 -22.766 1 75.44 186 ASN B N 1
ATOM 4624 C CA . ASN B 1 186 ? -28.359 -7.07 -22.078 1 75.44 186 ASN B CA 1
ATOM 4625 C C . ASN B 1 186 ? -28.188 -7.152 -20.562 1 75.44 186 ASN B C 1
ATOM 4627 O O . ASN B 1 186 ? -28.984 -6.586 -19.828 1 75.44 186 ASN B O 1
ATOM 4631 N N . THR B 1 187 ? -27.219 -7.887 -20.172 1 79.19 187 THR B N 1
ATOM 4632 C CA . THR B 1 187 ? -27.047 -8.016 -18.734 1 79.19 187 THR B CA 1
ATOM 4633 C C . THR B 1 187 ? -25.781 -7.277 -18.281 1 79.19 187 THR B C 1
ATOM 4635 O O . THR B 1 187 ? -24.859 -7.09 -19.062 1 79.19 187 THR B O 1
ATOM 4638 N N . ARG B 1 188 ? -25.906 -6.789 -17.047 1 85.81 188 ARG B N 1
ATOM 4639 C CA . ARG B 1 188 ? -24.766 -6.09 -16.484 1 85.81 188 ARG B CA 1
ATOM 4640 C C . ARG B 1 188 ? -23.578 -7.039 -16.297 1 85.81 188 ARG B C 1
ATOM 4642 O O . ARG B 1 188 ? -23.75 -8.188 -15.891 1 85.81 188 ARG B O 1
ATOM 4649 N N . LYS B 1 189 ? -22.5 -6.578 -16.672 1 84.88 189 LYS B N 1
ATOM 4650 C CA . LYS B 1 189 ? -21.266 -7.34 -16.453 1 84.88 189 LYS B CA 1
ATOM 4651 C C . LYS B 1 189 ? -20.969 -7.48 -14.969 1 84.88 189 LYS B C 1
ATOM 4653 O O . LYS B 1 189 ? -21.047 -6.508 -14.211 1 84.88 189 LYS B O 1
ATOM 4658 N N . LEU B 1 190 ? -20.641 -8.688 -14.547 1 85.75 190 LEU B N 1
ATOM 4659 C CA . LEU B 1 190 ? -20.328 -8.953 -13.148 1 85.75 190 LEU B CA 1
ATOM 4660 C C . LEU B 1 190 ? -18.844 -8.695 -12.875 1 85.75 190 LEU B C 1
ATOM 4662 O O . LEU B 1 190 ? -18 -8.992 -13.711 1 85.75 190 LEU B O 1
ATOM 4666 N N . ILE B 1 191 ? -18.594 -8.25 -11.719 1 87.81 191 ILE B N 1
ATOM 4667 C CA . ILE B 1 191 ? -17.234 -7.984 -11.281 1 87.81 191 ILE B CA 1
ATOM 4668 C C . ILE B 1 191 ? -16.625 -9.25 -10.68 1 87.81 191 ILE B C 1
ATOM 4670 O O . ILE B 1 191 ? -17.344 -10.086 -10.109 1 87.81 191 ILE B O 1
ATOM 4674 N N . GLY B 1 192 ? -15.344 -9.375 -10.875 1 89.62 192 GLY B N 1
ATOM 4675 C CA . GLY B 1 192 ? -14.633 -10.508 -10.312 1 89.62 192 GLY B CA 1
ATOM 4676 C C . GLY B 1 192 ? -14.469 -10.422 -8.805 1 89.62 192 GLY B C 1
ATOM 4677 O O . GLY B 1 192 ? -14.828 -9.414 -8.195 1 89.62 192 GLY B O 1
ATOM 4678 N N . ARG B 1 193 ? -14.008 -11.523 -8.25 1 89.06 193 ARG B N 1
ATOM 4679 C CA . ARG B 1 193 ? -13.711 -11.547 -6.82 1 89.06 193 ARG B CA 1
ATOM 4680 C C . ARG B 1 193 ? -12.656 -10.508 -6.465 1 89.06 193 ARG B C 1
ATOM 4682 O O . ARG B 1 193 ? -11.672 -10.336 -7.199 1 89.06 193 ARG B O 1
ATOM 4689 N N . LYS B 1 194 ? -12.977 -9.82 -5.383 1 89.25 194 LYS B N 1
ATOM 4690 C CA . LYS B 1 194 ? -11.977 -8.875 -4.895 1 89.25 194 LYS B CA 1
ATOM 4691 C C . LYS B 1 194 ? -10.961 -9.555 -3.982 1 89.25 194 LYS B C 1
ATOM 4693 O O . LYS B 1 194 ? -11.344 -10.336 -3.107 1 89.25 194 LYS B O 1
ATOM 4698 N N . ILE B 1 195 ? -9.742 -9.367 -4.32 1 90.38 195 ILE B N 1
ATOM 4699 C CA . ILE B 1 195 ? -8.641 -9.938 -3.553 1 90.38 195 ILE B CA 1
ATOM 4700 C C . ILE B 1 195 ? -7.59 -8.859 -3.273 1 90.38 195 ILE B C 1
ATOM 4702 O O . ILE B 1 195 ? -7.559 -7.828 -3.947 1 90.38 195 ILE B O 1
ATOM 4706 N N . ASP B 1 196 ? -6.727 -8.992 -2.326 1 90.38 196 ASP B N 1
ATOM 4707 C CA . ASP B 1 196 ? -5.863 -7.938 -1.81 1 90.38 196 ASP B CA 1
ATOM 4708 C C . ASP B 1 196 ? -4.676 -7.695 -2.738 1 90.38 196 ASP B C 1
ATOM 4710 O O . ASP B 1 196 ? -4.023 -6.652 -2.66 1 90.38 196 ASP B O 1
ATOM 4714 N N . GLY B 1 197 ? -4.367 -8.672 -3.615 1 93.62 197 GLY B N 1
ATOM 4715 C CA . GLY B 1 197 ? -3.328 -8.516 -4.621 1 93.62 197 GLY B CA 1
ATOM 4716 C C . GLY B 1 197 ? -3.412 -9.539 -5.734 1 93.62 197 GLY B C 1
ATOM 4717 O O . GLY B 1 197 ? -3.848 -10.672 -5.516 1 93.62 197 GLY B O 1
ATOM 4718 N N . ILE B 1 198 ? -3.02 -9.109 -6.918 1 96.12 198 ILE B N 1
ATOM 4719 C CA . ILE B 1 198 ? -3.025 -9.992 -8.086 1 96.12 198 ILE B CA 1
ATOM 4720 C C . ILE B 1 198 ? -1.711 -9.844 -8.844 1 96.12 198 ILE B C 1
ATOM 4722 O O . ILE B 1 198 ? -1.317 -8.727 -9.203 1 96.12 198 ILE B O 1
ATOM 4726 N N . ILE B 1 199 ? -1.049 -10.875 -9 1 95.69 199 ILE B N 1
ATOM 4727 C CA . ILE B 1 199 ? 0.117 -10.914 -9.875 1 95.69 199 ILE B CA 1
ATOM 4728 C C . ILE B 1 199 ? -0.32 -11.242 -11.297 1 95.69 199 ILE B C 1
ATOM 4730 O O . ILE B 1 199 ? -1.055 -12.211 -11.523 1 95.69 199 ILE B O 1
ATOM 4734 N N . TYR B 1 200 ? 0.108 -10.461 -12.297 1 94.06 200 TYR B N 1
ATOM 4735 C CA . TYR B 1 200 ? -0.378 -10.688 -13.656 1 94.06 200 TYR B CA 1
ATOM 4736 C C . TYR B 1 200 ? 0.702 -10.359 -14.68 1 94.06 200 TYR B C 1
ATOM 4738 O O . TYR B 1 200 ? 1.647 -9.625 -14.383 1 94.06 200 TYR B O 1
ATOM 4746 N N . SER B 1 201 ? 0.615 -10.992 -15.82 1 92.38 201 SER B N 1
ATOM 4747 C CA . SER B 1 201 ? 1.434 -10.602 -16.953 1 92.38 201 SER B CA 1
ATOM 4748 C C . SER B 1 201 ? 0.911 -9.32 -17.594 1 92.38 201 SER B C 1
ATOM 4750 O O . SER B 1 201 ? -0.287 -9.195 -17.859 1 92.38 201 SER B O 1
ATOM 4752 N N . VAL B 1 202 ? 1.748 -8.438 -17.875 1 86.81 202 VAL B N 1
ATOM 4753 C CA . VAL B 1 202 ? 1.372 -7.086 -18.281 1 86.81 202 VAL B CA 1
ATOM 4754 C C . VAL B 1 202 ? 0.783 -7.113 -19.688 1 86.81 202 VAL B C 1
ATOM 4756 O O . VAL B 1 202 ? -0.242 -6.48 -19.953 1 86.81 202 VAL B O 1
ATOM 4759 N N . ASP B 1 203 ? 1.369 -7.762 -20.625 1 81.31 203 ASP B N 1
ATOM 4760 C CA . ASP B 1 203 ? 0.98 -7.73 -22.031 1 81.31 203 ASP B CA 1
ATOM 4761 C C . ASP B 1 203 ? -0.344 -8.453 -22.25 1 81.31 203 ASP B C 1
ATOM 4763 O O . ASP B 1 203 ? -1.248 -7.926 -22.891 1 81.31 203 ASP B O 1
ATOM 4767 N N . ARG B 1 204 ? -0.513 -9.617 -21.641 1 83.81 204 ARG B N 1
ATOM 4768 C CA . ARG B 1 204 ? -1.681 -10.453 -21.906 1 83.81 204 ARG B CA 1
ATOM 4769 C C . ARG B 1 204 ? -2.707 -10.328 -20.781 1 83.81 204 ARG B C 1
ATOM 4771 O O . ARG B 1 204 ? -3.824 -10.828 -20.891 1 83.81 204 ARG B O 1
ATOM 4778 N N . LYS B 1 205 ? -2.318 -9.742 -19.703 1 86.38 205 LYS B N 1
ATOM 4779 C CA . LYS B 1 205 ? -3.18 -9.531 -18.547 1 86.38 205 LYS B CA 1
ATOM 4780 C C . LYS B 1 205 ? -3.623 -10.859 -17.938 1 86.38 205 LYS B C 1
ATOM 4782 O O . LYS B 1 205 ? -4.754 -10.984 -17.469 1 86.38 205 LYS B O 1
ATOM 4787 N N . LEU B 1 206 ? -2.764 -11.836 -18.062 1 93.5 206 LEU B N 1
ATOM 4788 C CA . LEU B 1 206 ? -3.027 -13.133 -17.438 1 93.5 206 LEU B CA 1
ATOM 4789 C C . LEU B 1 206 ? -2.693 -13.102 -15.945 1 93.5 206 LEU B C 1
ATOM 4791 O O . LEU B 1 206 ? -1.585 -12.719 -15.562 1 93.5 206 LEU B O 1
ATOM 4795 N N . GLU B 1 207 ? -3.652 -13.383 -15.203 1 96.44 207 GLU B N 1
ATOM 4796 C CA . GLU B 1 207 ? -3.438 -13.461 -13.766 1 96.44 207 GLU B CA 1
ATOM 4797 C C . GLU B 1 207 ? -2.807 -14.797 -13.367 1 96.44 207 GLU B C 1
ATOM 4799 O O . GLU B 1 207 ? -3.281 -15.859 -13.781 1 96.44 207 GLU B O 1
ATOM 4804 N N . ILE B 1 208 ? -1.738 -14.719 -12.547 1 96.25 208 ILE B N 1
ATOM 4805 C CA . ILE B 1 208 ? -0.948 -15.922 -12.312 1 96.25 208 ILE B CA 1
ATOM 4806 C C . ILE B 1 208 ? -0.739 -16.109 -10.812 1 96.25 208 ILE B C 1
ATOM 4808 O O . ILE B 1 208 ? -0.118 -17.094 -10.383 1 96.25 208 ILE B O 1
ATOM 4812 N N . GLY B 1 209 ? -1.196 -15.211 -10.031 1 97.06 209 GLY B N 1
ATOM 4813 C CA . GLY B 1 209 ? -1.079 -15.312 -8.586 1 97.06 209 GLY B CA 1
ATOM 4814 C C . GLY B 1 209 ? -1.974 -14.344 -7.836 1 97.06 209 GLY B C 1
ATOM 4815 O O . GLY B 1 209 ? -2.461 -13.367 -8.414 1 97.06 209 GLY B O 1
ATOM 4816 N N . ALA B 1 210 ? -2.199 -14.68 -6.613 1 96.62 210 ALA B N 1
ATOM 4817 C CA . ALA B 1 210 ? -3.053 -13.867 -5.754 1 96.62 210 ALA B CA 1
ATOM 4818 C C . ALA B 1 210 ? -2.395 -13.625 -4.398 1 96.62 210 ALA B C 1
ATOM 4820 O O . ALA B 1 210 ? -1.569 -14.43 -3.951 1 96.62 210 ALA B O 1
ATOM 4821 N N . ILE B 1 211 ? -2.719 -12.531 -3.824 1 95.19 211 ILE B N 1
ATOM 4822 C CA . ILE B 1 211 ? -2.227 -12.18 -2.496 1 95.19 211 ILE B CA 1
ATOM 4823 C C . ILE B 1 211 ? -3.402 -11.852 -1.579 1 95.19 211 ILE B C 1
ATOM 4825 O O . ILE B 1 211 ? -4.316 -11.117 -1.969 1 95.19 211 ILE B O 1
ATOM 4829 N N . GLU B 1 212 ? -3.473 -12.438 -0.414 1 93 212 GLU B N 1
ATOM 4830 C CA . GLU B 1 212 ? -4.398 -12.07 0.657 1 93 212 GLU B CA 1
ATOM 4831 C C . GLU B 1 212 ? -3.648 -11.547 1.879 1 93 212 GLU B C 1
ATOM 4833 O O . GLU B 1 212 ? -2.635 -12.117 2.285 1 93 212 GLU B O 1
ATOM 4838 N N . ALA B 1 213 ? -4.094 -10.461 2.383 1 88.44 213 ALA B N 1
ATOM 4839 C CA . ALA B 1 213 ? -3.42 -9.812 3.502 1 88.44 213 ALA B CA 1
ATOM 4840 C C . ALA B 1 213 ? -4.398 -9.508 4.633 1 88.44 213 ALA B C 1
ATOM 4842 O O . ALA B 1 213 ? -5.598 -9.352 4.398 1 88.44 213 ALA B O 1
ATOM 4843 N N . ALA B 1 214 ? -3.891 -9.523 5.887 1 84.31 214 ALA B N 1
ATOM 4844 C CA . ALA B 1 214 ? -4.641 -9.117 7.07 1 84.31 214 ALA B CA 1
ATOM 4845 C C . ALA B 1 214 ? -3.723 -8.469 8.102 1 84.31 214 ALA B C 1
ATOM 4847 O O . ALA B 1 214 ? -2.496 -8.5 7.965 1 84.31 214 ALA B O 1
ATOM 4848 N N . ARG B 1 215 ? -4.316 -7.906 9.07 1 81.06 215 ARG B N 1
ATOM 4849 C CA . ARG B 1 215 ? -3.605 -7.117 10.07 1 81.06 215 ARG B CA 1
ATOM 4850 C C . ARG B 1 215 ? -2.787 -8.008 10.992 1 81.06 215 ARG B C 1
ATOM 4852 O O . ARG B 1 215 ? -1.747 -7.594 11.508 1 81.06 215 ARG B O 1
ATOM 4859 N N . SER B 1 216 ? -3.393 -9.078 11.32 1 75.56 216 SER B N 1
ATOM 4860 C CA . SER B 1 216 ? -2.719 -9.906 12.32 1 75.56 216 SER B CA 1
ATOM 4861 C C . SER B 1 216 ? -2.99 -11.391 12.078 1 75.56 216 SER B C 1
ATOM 4863 O O . SER B 1 216 ? -3.975 -11.742 11.43 1 75.56 216 SER B O 1
ATOM 4865 N N . PHE B 1 217 ? -1.97 -12.078 12.516 1 75.31 217 PHE B N 1
ATOM 4866 C CA . PHE B 1 217 ? -2.117 -13.531 12.539 1 75.31 217 PHE B CA 1
ATOM 4867 C C . PHE B 1 217 ? -2.33 -14.023 13.969 1 75.31 217 PHE B C 1
ATOM 4869 O O . PHE B 1 217 ? -1.433 -13.922 14.805 1 75.31 217 PHE B O 1
ATOM 4876 N N . LEU B 1 218 ? -3.453 -14.492 14.25 1 73.25 218 LEU B N 1
ATOM 4877 C CA . LEU B 1 218 ? -3.764 -14.961 15.594 1 73.25 218 LEU B CA 1
ATOM 4878 C C . LEU B 1 218 ? -3.812 -16.484 15.641 1 73.25 218 LEU B C 1
ATOM 4880 O O . LEU B 1 218 ? -4.301 -17.062 16.609 1 73.25 218 LEU B O 1
ATOM 4884 N N . GLY B 1 219 ? -3.361 -17.062 14.555 1 72.88 219 GLY B N 1
ATOM 4885 C CA . GLY B 1 219 ? -3.363 -18.516 14.484 1 72.88 219 GLY B CA 1
ATOM 4886 C C . GLY B 1 219 ? -4.207 -19.062 13.352 1 72.88 219 GLY B C 1
ATOM 4887 O O . GLY B 1 219 ? -5.02 -18.344 12.773 1 72.88 219 GLY B O 1
ATOM 4888 N N . VAL B 1 220 ? -4.035 -20.312 13.102 1 75.56 220 VAL B N 1
ATOM 4889 C CA . VAL B 1 220 ? -4.656 -20.938 11.945 1 75.56 220 VAL B CA 1
ATOM 4890 C C . VAL B 1 220 ? -6.141 -21.188 12.219 1 75.56 220 VAL B C 1
ATOM 4892 O O . VAL B 1 220 ? -6.906 -21.484 11.297 1 75.56 220 VAL B O 1
ATOM 4895 N N . SER B 1 221 ? -6.488 -20.953 13.469 1 73.75 221 SER B N 1
ATOM 4896 C CA . SER B 1 221 ? -7.898 -21.125 13.812 1 73.75 221 SER B CA 1
ATOM 4897 C C . SER B 1 221 ? -8.633 -19.781 13.812 1 73.75 221 SER B C 1
ATOM 4899 O O . SER B 1 221 ? -9.852 -19.75 13.992 1 73.75 221 SER B O 1
ATOM 4901 N N . ASP B 1 222 ? -7.855 -18.797 13.477 1 75.44 222 ASP B N 1
ATOM 4902 C CA . ASP B 1 222 ? -8.461 -17.469 13.469 1 75.44 222 ASP B CA 1
ATOM 4903 C C . ASP B 1 222 ? -9.422 -17.297 12.289 1 75.44 222 ASP B C 1
ATOM 4905 O O . ASP B 1 222 ? -9.156 -17.797 11.195 1 75.44 222 ASP B O 1
ATOM 4909 N N . ARG B 1 223 ? -10.461 -16.578 12.547 1 72.75 223 ARG B N 1
ATOM 4910 C CA . ARG B 1 223 ? -11.531 -16.406 11.57 1 72.75 223 ARG B CA 1
ATOM 4911 C C . ARG B 1 223 ? -11 -15.773 10.289 1 72.75 223 ARG B C 1
ATOM 4913 O O . ARG B 1 223 ? -11.359 -16.188 9.188 1 72.75 223 ARG B O 1
ATOM 4920 N N . LYS B 1 224 ? -10.234 -14.836 10.422 1 76 224 LYS B N 1
ATOM 4921 C CA . LYS B 1 224 ? -9.719 -14.141 9.25 1 76 224 LYS B CA 1
ATOM 4922 C C . LYS B 1 224 ? -8.875 -15.07 8.391 1 76 224 LYS B C 1
ATOM 4924 O O . LYS B 1 224 ? -9.031 -15.102 7.164 1 76 224 LYS B O 1
ATOM 4929 N N . TYR B 1 225 ? -8.109 -15.781 9.031 1 78.06 225 TYR B N 1
ATOM 4930 C CA . TYR B 1 225 ? -7.301 -16.75 8.297 1 78.06 225 TYR B CA 1
ATOM 4931 C C . TYR B 1 225 ? -8.18 -17.75 7.551 1 78.06 225 TYR B C 1
ATOM 4933 O O . TYR B 1 225 ? -7.961 -18.016 6.367 1 78.06 225 TYR B O 1
ATOM 4941 N N . LEU B 1 226 ? -9.125 -18.188 8.219 1 76.38 226 LEU B N 1
ATOM 4942 C CA . LEU B 1 226 ? -10.016 -19.188 7.637 1 76.38 226 LEU B CA 1
ATOM 4943 C C . LEU B 1 226 ? -10.766 -18.609 6.441 1 76.38 226 LEU B C 1
ATOM 4945 O O . LEU B 1 226 ? -10.922 -19.281 5.418 1 76.38 226 LEU B O 1
ATOM 4949 N N . LEU B 1 227 ? -11.148 -17.406 6.566 1 78.19 227 LEU B N 1
ATOM 4950 C CA . LEU B 1 227 ? -11.883 -16.75 5.488 1 78.19 227 LEU B CA 1
ATOM 4951 C C . LEU B 1 227 ? -10.992 -16.531 4.27 1 78.19 227 LEU B C 1
ATOM 4953 O O . LEU B 1 227 ? -11.414 -16.781 3.139 1 78.19 227 LEU B O 1
ATOM 4957 N N . GLU B 1 228 ? -9.867 -16.125 4.527 1 78.56 228 GLU B N 1
ATOM 4958 C CA . GLU B 1 228 ? -8.945 -15.867 3.43 1 78.56 228 GLU B CA 1
ATOM 4959 C C . GLU B 1 228 ? -8.508 -17.156 2.752 1 78.56 228 GLU B C 1
ATOM 4961 O O . GLU B 1 228 ? -8.398 -17.219 1.525 1 78.56 228 GLU B O 1
ATOM 4966 N N . ALA B 1 229 ? -8.398 -18.094 3.559 1 75.81 229 ALA B N 1
ATOM 4967 C CA . ALA B 1 229 ? -8 -19.406 3.043 1 75.81 229 ALA B CA 1
ATOM 4968 C C . ALA B 1 229 ? -9.148 -20.062 2.283 1 75.81 229 ALA B C 1
ATOM 4970 O O . ALA B 1 229 ? -8.938 -21.016 1.529 1 75.81 229 ALA B O 1
ATOM 4971 N N . PHE B 1 230 ? -10.227 -19.5 2.436 1 81.38 230 PHE B N 1
ATOM 4972 C CA . PHE B 1 230 ? -11.375 -20.016 1.712 1 81.38 230 PHE B CA 1
ATOM 4973 C C . PHE B 1 230 ? -11.555 -19.297 0.379 1 81.38 230 PHE B C 1
ATOM 4975 O O . PHE B 1 230 ? -11.883 -19.938 -0.63 1 81.38 230 PHE B O 1
ATOM 4982 N N . LYS B 1 231 ? -11.305 -18.078 0.395 1 87.12 231 LYS B N 1
ATOM 4983 C CA . LYS B 1 231 ? -11.539 -17.25 -0.779 1 87.12 231 LYS B CA 1
ATOM 4984 C C . LYS B 1 231 ? -10.43 -17.438 -1.815 1 87.12 231 LYS B C 1
ATOM 4986 O O . LYS B 1 231 ? -10.703 -17.5 -3.016 1 87.12 231 LYS B O 1
ATOM 4991 N N . MET B 1 232 ? -9.289 -17.625 -1.446 1 92.81 232 MET B N 1
ATOM 4992 C CA . MET B 1 232 ? -8.117 -17.594 -2.311 1 92.81 232 MET B CA 1
ATOM 4993 C C . MET B 1 232 ? -8.102 -18.797 -3.252 1 92.81 232 MET B C 1
ATOM 4995 O O . MET B 1 232 ? -7.887 -18.656 -4.457 1 92.81 232 MET B O 1
ATOM 4999 N N . PRO B 1 233 ? -8.445 -20 -2.787 1 94.75 233 PRO B N 1
ATOM 5000 C CA . PRO B 1 233 ? -8.391 -21.141 -3.697 1 94.75 233 PRO B CA 1
ATOM 5001 C C . PRO B 1 233 ? -9.328 -20.984 -4.895 1 94.75 233 PRO B C 1
ATOM 5003 O O . PRO B 1 233 ? -8.969 -21.359 -6.016 1 94.75 233 PRO B O 1
ATOM 5006 N N . LYS B 1 234 ? -10.422 -20.422 -4.672 1 93.88 234 LYS B N 1
ATOM 5007 C CA . LYS B 1 234 ? -11.375 -20.25 -5.762 1 93.88 234 LYS B CA 1
ATOM 5008 C C . LYS B 1 234 ? -10.867 -19.219 -6.773 1 93.88 234 LYS B C 1
ATOM 5010 O O . LYS B 1 234 ? -11.039 -19.391 -7.98 1 93.88 234 LYS B O 1
ATOM 5015 N N . THR B 1 235 ? -10.312 -18.219 -6.238 1 94.81 235 THR B N 1
ATOM 5016 C CA . THR B 1 235 ? -9.727 -17.219 -7.117 1 94.81 235 THR B CA 1
ATOM 5017 C C . THR B 1 235 ? -8.57 -17.812 -7.922 1 94.81 235 THR B C 1
ATOM 5019 O O . THR B 1 235 ? -8.477 -17.594 -9.133 1 94.81 235 THR B O 1
ATOM 5022 N N . LEU B 1 236 ? -7.75 -18.531 -7.254 1 97.31 236 LEU B N 1
ATOM 5023 C CA . LEU B 1 236 ? -6.617 -19.172 -7.91 1 97.31 236 LEU B CA 1
ATOM 5024 C C . LEU B 1 236 ? -7.09 -20.141 -8.992 1 97.31 236 LEU B C 1
ATOM 5026 O O . LEU B 1 236 ? -6.496 -20.219 -10.07 1 97.31 236 LEU B O 1
ATOM 5030 N N . ARG B 1 237 ? -8.133 -20.828 -8.75 1 96.56 237 ARG B N 1
ATOM 5031 C CA . ARG B 1 237 ? -8.648 -21.766 -9.75 1 96.56 237 ARG B CA 1
ATOM 5032 C C . ARG B 1 237 ? -9.172 -21.016 -10.977 1 96.56 237 ARG B C 1
ATOM 5034 O O . ARG B 1 237 ? -9 -21.484 -12.102 1 96.56 237 ARG B O 1
ATOM 5041 N N . ASP B 1 238 ? -9.867 -19.922 -10.734 1 95.44 238 ASP B N 1
ATOM 5042 C CA . ASP B 1 238 ? -10.289 -19.078 -11.859 1 95.44 238 ASP B CA 1
ATOM 5043 C C . ASP B 1 238 ? -9.094 -18.656 -12.711 1 95.44 238 ASP B C 1
ATOM 5045 O O . ASP B 1 238 ? -9.172 -18.656 -13.938 1 95.44 238 ASP B O 1
ATOM 5049 N N . MET B 1 239 ? -8.062 -18.297 -12.039 1 96.69 239 MET B N 1
ATOM 5050 C CA . MET B 1 239 ? -6.84 -17.922 -12.734 1 96.69 239 MET B CA 1
ATOM 5051 C C . MET B 1 239 ? -6.277 -19.094 -13.539 1 96.69 239 MET B C 1
ATOM 5053 O O . MET B 1 239 ? -5.871 -18.922 -14.688 1 96.69 239 MET B O 1
ATOM 5057 N N . TYR B 1 240 ? -6.297 -20.219 -12.906 1 96.94 240 TYR B N 1
ATOM 5058 C CA . TYR B 1 240 ? -5.809 -21.422 -13.586 1 96.94 240 TYR B CA 1
ATOM 5059 C C . TYR B 1 240 ? -6.617 -21.703 -14.844 1 96.94 240 TYR B C 1
ATOM 5061 O O . TYR B 1 240 ? -6.059 -22.078 -15.875 1 96.94 240 TYR B O 1
ATOM 5069 N N . THR B 1 241 ? -7.855 -21.547 -14.758 1 94.94 241 THR B N 1
ATOM 5070 C CA . THR B 1 241 ? -8.719 -21.75 -15.914 1 94.94 241 THR B CA 1
ATOM 5071 C C . THR B 1 241 ? -8.305 -20.859 -17.078 1 94.94 241 THR B C 1
ATOM 5073 O O . THR B 1 241 ? -8.227 -21.297 -18.219 1 94.94 241 THR B O 1
ATOM 5076 N N . ASP B 1 242 ? -8.039 -19.625 -16.75 1 95.06 242 ASP B N 1
ATOM 5077 C CA . ASP B 1 242 ? -7.621 -18.703 -17.797 1 95.06 242 ASP B CA 1
ATOM 5078 C C . ASP B 1 242 ? -6.27 -19.109 -18.375 1 95.06 242 ASP B C 1
ATOM 5080 O O . ASP B 1 242 ? -6.023 -18.922 -19.578 1 95.06 242 ASP B O 1
ATOM 5084 N N . LEU B 1 243 ? -5.402 -19.641 -17.531 1 95.38 243 LEU B N 1
ATOM 5085 C CA . LEU B 1 243 ? -4.125 -20.141 -18.031 1 95.38 243 LEU B CA 1
ATOM 5086 C C . LEU B 1 243 ? -4.328 -21.328 -18.969 1 95.38 243 LEU B C 1
ATOM 5088 O O . LEU B 1 243 ? -3.65 -21.438 -19.984 1 95.38 243 LEU B O 1
ATOM 5092 N N . MET B 1 244 ? -5.246 -22.172 -18.641 1 93.88 244 MET B N 1
ATOM 5093 C CA . MET B 1 244 ? -5.562 -23.328 -19.469 1 93.88 244 MET B CA 1
ATOM 5094 C C . MET B 1 244 ? -6.09 -22.875 -20.828 1 93.88 244 MET B C 1
ATOM 5096 O O . MET B 1 244 ? -5.719 -23.453 -21.859 1 93.88 244 MET B O 1
ATOM 5100 N N . ILE B 1 245 ? -6.902 -21.891 -20.719 1 91.81 245 ILE B N 1
ATOM 5101 C CA . ILE B 1 245 ? -7.43 -21.344 -21.969 1 91.81 245 ILE B CA 1
ATOM 5102 C C . ILE B 1 245 ? -6.289 -20.781 -22.812 1 91.81 245 ILE B C 1
ATOM 5104 O O . ILE B 1 245 ? -6.207 -21.031 -24.016 1 91.81 245 ILE B O 1
ATOM 5108 N N . ALA B 1 246 ? -5.422 -20.047 -22.188 1 91.88 246 ALA B N 1
ATOM 5109 C CA . ALA B 1 246 ? -4.273 -19.469 -22.875 1 91.88 246 ALA B CA 1
ATOM 5110 C C . ALA B 1 246 ? -3.377 -20.547 -23.469 1 91.88 246 ALA B C 1
ATOM 5112 O O . ALA B 1 246 ? -2.707 -20.328 -24.484 1 91.88 246 ALA B O 1
ATOM 5113 N N . ALA B 1 247 ? -3.424 -21.719 -22.844 1 93.62 247 ALA B N 1
ATOM 5114 C CA . ALA B 1 247 ? -2.637 -22.859 -23.312 1 93.62 247 ALA B CA 1
ATOM 5115 C C . ALA B 1 247 ? -3.418 -23.688 -24.328 1 93.62 247 ALA B C 1
ATOM 5117 O O . ALA B 1 247 ? -2.988 -24.781 -24.703 1 93.62 247 ALA B O 1
ATOM 5118 N N . ASN B 1 248 ? -4.582 -23.25 -24.719 1 91.81 248 ASN B N 1
ATOM 5119 C CA . ASN B 1 248 ? -5.461 -23.922 -25.672 1 91.81 248 ASN B CA 1
ATOM 5120 C C . ASN B 1 248 ? -5.828 -25.328 -25.188 1 91.81 248 ASN B C 1
ATOM 5122 O O . ASN B 1 248 ? -5.91 -26.25 -25.984 1 91.81 248 ASN B O 1
ATOM 5126 N N . TYR B 1 249 ? -5.801 -25.531 -23.969 1 91.62 249 TYR B N 1
ATOM 5127 C CA . TYR B 1 249 ? -6.203 -26.766 -23.312 1 91.62 249 TYR B CA 1
ATOM 5128 C C . TYR B 1 249 ? -5.27 -27.906 -23.688 1 91.62 249 TYR B C 1
ATOM 5130 O O . TYR B 1 249 ? -5.664 -29.078 -23.641 1 91.62 249 TYR B O 1
ATOM 5138 N N . GLU B 1 250 ? -4.105 -27.578 -24.078 1 92.69 250 GLU B N 1
ATOM 5139 C CA . GLU B 1 250 ? -3.123 -28.625 -24.344 1 92.69 250 GLU B CA 1
ATOM 5140 C C . GLU B 1 250 ? -2.736 -29.344 -23.062 1 92.69 250 GLU B C 1
ATOM 5142 O O . GLU B 1 250 ? -2.264 -28.719 -22.109 1 92.69 250 GLU B O 1
ATOM 5147 N N . GLN B 1 251 ? -2.877 -30.641 -23.109 1 91.5 251 GLN B N 1
ATOM 5148 C CA . GLN B 1 251 ? -2.678 -31.438 -21.906 1 91.5 251 GLN B CA 1
ATOM 5149 C C . GLN B 1 251 ? -1.251 -31.297 -21.375 1 91.5 251 GLN B C 1
ATOM 5151 O O . GLN B 1 251 ? -1.037 -31.141 -20.172 1 91.5 251 GLN B O 1
ATOM 5156 N N . GLN B 1 252 ? -0.261 -31.359 -22.234 1 91.38 252 GLN B N 1
ATOM 5157 C CA . GLN B 1 252 ? 1.141 -31.297 -21.828 1 91.38 252 GLN B CA 1
ATOM 5158 C C . GLN B 1 252 ? 1.466 -29.969 -21.141 1 91.38 252 GLN B C 1
ATOM 5160 O O . GLN B 1 252 ? 2.23 -29.938 -20.188 1 91.38 252 GLN B O 1
ATOM 5165 N N . LYS B 1 253 ? 0.872 -28.922 -21.594 1 92.81 253 LYS B N 1
ATOM 5166 C CA . LYS B 1 253 ? 1.077 -27.609 -20.984 1 92.81 253 LYS B CA 1
ATOM 5167 C C . LYS B 1 253 ? 0.327 -27.484 -19.656 1 92.81 253 LYS B C 1
ATOM 5169 O O . LYS B 1 253 ? 0.886 -27.031 -18.656 1 92.81 253 LYS B O 1
ATOM 5174 N N . ALA B 1 254 ? -0.892 -27.969 -19.688 1 93.25 254 ALA B N 1
ATOM 5175 C CA . ALA B 1 254 ? -1.73 -27.906 -18.5 1 93.25 254 ALA B CA 1
ATOM 5176 C C . ALA B 1 254 ? -1.059 -28.609 -17.312 1 93.25 254 ALA B C 1
ATOM 5178 O O . ALA B 1 254 ? -1.15 -28.141 -16.188 1 93.25 254 ALA B O 1
ATOM 5179 N N . ASP B 1 255 ? -0.358 -29.641 -17.594 1 92.69 255 ASP B N 1
ATOM 5180 C CA . ASP B 1 255 ? 0.261 -30.453 -16.562 1 92.69 255 ASP B CA 1
ATOM 5181 C C . ASP B 1 255 ? 1.491 -29.766 -15.977 1 92.69 255 ASP B C 1
ATOM 5183 O O . ASP B 1 255 ? 1.999 -30.156 -14.93 1 92.69 255 ASP B O 1
ATOM 5187 N N . LYS B 1 256 ? 1.89 -28.719 -16.578 1 95.31 256 LYS B N 1
ATOM 5188 C CA . LYS B 1 256 ? 3.082 -28 -16.141 1 95.31 256 LYS B CA 1
ATOM 5189 C C . LYS B 1 256 ? 2.721 -26.641 -15.539 1 95.31 256 LYS B C 1
ATOM 5191 O O . LYS B 1 256 ? 3.592 -25.922 -15.039 1 95.31 256 LYS B O 1
ATOM 5196 N N . LEU B 1 257 ? 1.446 -26.328 -15.586 1 96.88 257 LEU B N 1
ATOM 5197 C CA . LEU B 1 257 ? 1.005 -25.016 -15.102 1 96.88 257 LEU B CA 1
ATOM 5198 C C . LEU B 1 257 ? 0.6 -25.094 -13.633 1 96.88 257 LEU B C 1
ATOM 5200 O O . LEU B 1 257 ? 0.064 -26.109 -13.188 1 96.88 257 LEU B O 1
ATOM 5204 N N . GLN B 1 258 ? 0.842 -24.062 -12.953 1 97.94 258 GLN B N 1
ATOM 5205 C CA . GLN B 1 258 ? 0.379 -23.859 -11.586 1 97.94 258 GLN B CA 1
ATOM 5206 C C . GLN B 1 258 ? 0.228 -22.375 -11.266 1 97.94 258 GLN B C 1
ATOM 5208 O O . GLN B 1 258 ? 0.816 -21.531 -11.938 1 97.94 258 GLN B O 1
ATOM 5213 N N . VAL B 1 259 ? -0.594 -22.062 -10.344 1 97.88 259 VAL B N 1
ATOM 5214 C CA . VAL B 1 259 ? -0.757 -20.688 -9.875 1 97.88 259 VAL B CA 1
ATOM 5215 C C . VAL B 1 259 ? -0.31 -20.578 -8.422 1 97.88 259 VAL B C 1
ATOM 5217 O O . VAL B 1 259 ? -0.295 -21.578 -7.695 1 97.88 259 VAL B O 1
ATOM 5220 N N . VAL B 1 260 ? 0.074 -19.344 -8.039 1 97.94 260 VAL B N 1
ATOM 5221 C CA . VAL B 1 260 ? 0.682 -19.172 -6.723 1 97.94 260 VAL B CA 1
ATOM 5222 C C . VAL B 1 260 ? -0.155 -18.203 -5.898 1 97.94 260 VAL B C 1
ATOM 5224 O O . VAL B 1 260 ? -0.82 -17.312 -6.449 1 97.94 260 VAL B O 1
ATOM 5227 N N . GLY B 1 261 ? -0.119 -18.422 -4.625 1 97.69 261 GLY B N 1
ATOM 5228 C CA . GLY B 1 261 ? -0.748 -17.516 -3.676 1 97.69 261 GLY B CA 1
ATOM 5229 C C . GLY B 1 261 ? 0.162 -17.125 -2.525 1 97.69 261 GLY B C 1
ATOM 5230 O O . GLY B 1 261 ? 1.047 -17.891 -2.143 1 97.69 261 GLY B O 1
ATOM 5231 N N . ILE B 1 262 ? -0.023 -15.93 -2.029 1 96.75 262 ILE B N 1
ATOM 5232 C CA . ILE B 1 262 ? 0.698 -15.438 -0.863 1 96.75 262 ILE B CA 1
ATOM 5233 C C . ILE B 1 262 ? -0.295 -14.953 0.189 1 96.75 262 ILE B C 1
ATOM 5235 O O . ILE B 1 262 ? -1.137 -14.094 -0.093 1 96.75 262 ILE B O 1
ATOM 5239 N N . ILE B 1 263 ? -0.207 -15.555 1.326 1 93.75 263 ILE B N 1
ATOM 5240 C CA . ILE B 1 263 ? -0.994 -15.094 2.467 1 93.75 263 ILE B CA 1
ATOM 5241 C C . ILE B 1 263 ? -0.085 -14.398 3.475 1 93.75 263 ILE B C 1
ATOM 5243 O O . ILE B 1 263 ? 0.866 -15 3.982 1 93.75 263 ILE B O 1
ATOM 5247 N N . HIS B 1 264 ? -0.319 -13.133 3.684 1 91.31 264 HIS B N 1
ATOM 5248 C CA . HIS B 1 264 ? 0.449 -12.484 4.742 1 91.31 264 HIS B CA 1
ATOM 5249 C C . HIS B 1 264 ? -0.47 -11.82 5.762 1 91.31 264 HIS B C 1
ATOM 5251 O O . HIS B 1 264 ? -1.288 -10.969 5.406 1 91.31 264 HIS B O 1
ATOM 5257 N N . LEU B 1 265 ? -0.333 -12.195 6.977 1 90.19 265 LEU B N 1
ATOM 5258 C CA . LEU B 1 265 ? -1.039 -11.68 8.148 1 90.19 265 LEU B CA 1
ATOM 5259 C C . LEU B 1 265 ? -0.073 -11 9.109 1 90.19 265 LEU B C 1
ATOM 5261 O O . LEU B 1 265 ? 0.613 -11.672 9.883 1 90.19 265 LEU B O 1
ATOM 5265 N N . GLY B 1 266 ? -0.137 -9.602 9.102 1 90.44 266 GLY B N 1
ATOM 5266 C CA . GLY B 1 266 ? 0.921 -8.914 9.82 1 90.44 266 GLY B CA 1
ATOM 5267 C C . GLY B 1 266 ? 2.309 -9.25 9.305 1 90.44 266 GLY B C 1
ATOM 5268 O O . GLY B 1 266 ? 2.598 -9.078 8.125 1 90.44 266 GLY B O 1
ATOM 5269 N N . THR B 1 267 ? 3.092 -9.836 10.203 1 92.94 267 THR B N 1
ATOM 5270 C CA . THR B 1 267 ? 4.465 -10.164 9.836 1 92.94 267 THR B CA 1
ATOM 5271 C C . THR B 1 267 ? 4.586 -11.633 9.445 1 92.94 267 THR B C 1
ATOM 5273 O O . THR B 1 267 ? 5.672 -12.102 9.094 1 92.94 267 THR B O 1
ATOM 5276 N N . TRP B 1 268 ? 3.467 -12.344 9.539 1 93.12 268 TRP B N 1
ATOM 5277 C CA . TRP B 1 268 ? 3.424 -13.766 9.195 1 93.12 268 TRP B CA 1
ATOM 5278 C C . TRP B 1 268 ? 3.096 -13.961 7.719 1 93.12 268 TRP B C 1
ATOM 5280 O O . TRP B 1 268 ? 2.205 -13.297 7.184 1 93.12 268 TRP B O 1
ATOM 5290 N N . ILE B 1 269 ? 3.838 -14.922 7.047 1 95.31 269 ILE B N 1
ATOM 5291 C CA . ILE B 1 269 ? 3.637 -15.125 5.613 1 95.31 269 ILE B CA 1
ATOM 5292 C C . ILE B 1 269 ? 3.65 -16.609 5.297 1 95.31 269 ILE B C 1
ATOM 5294 O O . ILE B 1 269 ? 4.461 -17.359 5.844 1 95.31 269 ILE B O 1
ATOM 5298 N N . GLN B 1 270 ? 2.752 -17.016 4.492 1 95.38 270 GLN B N 1
ATOM 5299 C CA . GLN B 1 270 ? 2.699 -18.375 3.986 1 95.38 270 GLN B CA 1
ATOM 5300 C C . GLN B 1 270 ? 2.379 -18.406 2.494 1 95.38 270 GLN B C 1
ATOM 5302 O O . GLN B 1 270 ? 1.533 -17.641 2.023 1 95.38 270 GLN B O 1
ATOM 5307 N N . PHE B 1 271 ? 3.068 -19.281 1.809 1 97 271 PHE B N 1
ATOM 5308 C CA . PHE B 1 271 ? 2.848 -19.422 0.374 1 97 271 PHE B CA 1
ATOM 5309 C C . PHE B 1 271 ? 1.937 -20.594 0.077 1 97 271 PHE B C 1
ATOM 5311 O O . PHE B 1 271 ? 1.884 -21.562 0.852 1 97 271 PHE B O 1
ATOM 5318 N N . VAL B 1 272 ? 1.196 -20.484 -0.992 1 97.19 272 VAL B N 1
ATOM 5319 C CA . VAL B 1 272 ? 0.329 -21.578 -1.412 1 97.19 272 VAL B CA 1
ATOM 5320 C C . VAL B 1 272 ? 0.465 -21.797 -2.916 1 97.19 272 VAL B C 1
ATOM 5322 O O . VAL B 1 272 ? 0.931 -20.922 -3.641 1 97.19 272 VAL B O 1
ATOM 5325 N N . ARG B 1 273 ? 0.091 -22.953 -3.357 1 97.94 273 ARG B N 1
ATOM 5326 C CA . ARG B 1 273 ? 0.058 -23.312 -4.773 1 97.94 273 ARG B CA 1
ATOM 5327 C C . ARG B 1 273 ? -1.235 -24.031 -5.125 1 97.94 273 ARG B C 1
ATOM 5329 O O . ARG B 1 273 ? -1.851 -24.672 -4.266 1 97.94 273 ARG B O 1
ATOM 5336 N N . LEU B 1 274 ? -1.64 -23.859 -6.309 1 98.06 274 LEU B N 1
ATOM 5337 C CA . LEU B 1 274 ? -2.748 -24.609 -6.879 1 98.06 274 LEU B CA 1
ATOM 5338 C C . LEU B 1 274 ? -2.393 -25.141 -8.266 1 98.06 274 LEU B C 1
ATOM 5340 O O . LEU B 1 274 ? -1.899 -24.391 -9.109 1 98.06 274 LEU B O 1
ATOM 5344 N N . TRP B 1 275 ? -2.551 -26.406 -8.469 1 97.44 275 TRP B N 1
ATOM 5345 C CA . TRP B 1 275 ? -2.299 -27.031 -9.758 1 97.44 275 TRP B CA 1
ATOM 5346 C C . TRP B 1 275 ? -3.363 -28.078 -10.07 1 97.44 275 TRP B C 1
ATOM 5348 O O . TRP B 1 275 ? -4.164 -28.438 -9.203 1 97.44 275 TRP B O 1
ATOM 5358 N N . ARG B 1 276 ? -3.361 -28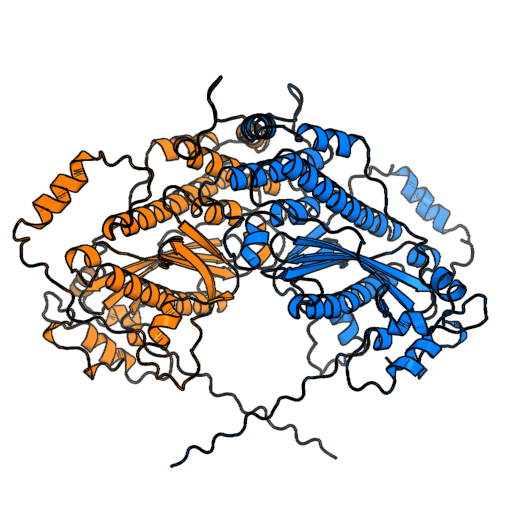.547 -11.25 1 97 276 ARG B N 1
ATOM 5359 C CA . ARG B 1 276 ? -4.336 -29.531 -11.695 1 97 276 ARG B CA 1
ATOM 5360 C C . ARG B 1 276 ? -3.807 -30.953 -11.508 1 97 276 ARG B C 1
ATOM 5362 O O . ARG B 1 276 ? -2.695 -31.266 -11.938 1 97 276 ARG B O 1
ATOM 5369 N N . ALA B 1 277 ? -4.578 -31.734 -10.836 1 96.5 277 ALA B N 1
ATOM 5370 C CA . ALA B 1 277 ? -4.246 -33.156 -10.68 1 96.5 277 ALA B CA 1
ATOM 5371 C C . ALA B 1 277 ? -4.656 -33.938 -11.922 1 96.5 277 ALA B C 1
ATOM 5373 O O . ALA B 1 277 ? -3.959 -34.875 -12.32 1 96.5 277 ALA B O 1
ATOM 5374 N N . GLY B 1 278 ? -5.711 -33.625 -12.5 1 94.5 278 GLY B N 1
ATOM 5375 C CA . GLY B 1 278 ? -6.344 -34.25 -13.648 1 94.5 278 GLY B CA 1
ATOM 5376 C C . GLY B 1 278 ? -7.812 -33.906 -13.789 1 94.5 278 GLY B C 1
ATOM 5377 O O . GLY B 1 278 ? -8.43 -33.406 -12.836 1 94.5 278 GLY B O 1
ATOM 5378 N N . GLY B 1 279 ? -8.367 -34.188 -15 1 94.25 279 GLY B N 1
ATOM 5379 C CA . GLY B 1 279 ? -9.75 -33.812 -15.195 1 94.25 279 GLY B CA 1
ATOM 5380 C C . GLY B 1 279 ? -10.016 -32.344 -14.812 1 94.25 279 GLY B C 1
ATOM 5381 O O . GLY B 1 279 ? -9.297 -31.453 -15.242 1 94.25 279 GLY B O 1
ATOM 5382 N N . SER B 1 280 ? -11.062 -32.156 -13.961 1 94.44 280 SER B N 1
ATOM 5383 C CA . SER B 1 280 ? -11.406 -30.812 -13.477 1 94.44 280 SER B CA 1
ATOM 5384 C C . SER B 1 280 ? -10.867 -30.578 -12.07 1 94.44 280 SER B C 1
ATOM 5386 O O . SER B 1 280 ? -11.156 -29.547 -11.453 1 94.44 280 SER B O 1
ATOM 5388 N N . ILE B 1 281 ? -10.047 -31.484 -11.586 1 96.88 281 ILE B N 1
ATOM 5389 C CA . ILE B 1 281 ? -9.633 -31.484 -10.188 1 96.88 281 ILE B CA 1
ATOM 5390 C C . ILE B 1 281 ? -8.367 -30.641 -10.039 1 96.88 281 ILE B C 1
ATOM 5392 O O . ILE B 1 281 ? -7.379 -30.859 -10.742 1 96.88 281 ILE B O 1
ATOM 5396 N N . CYS B 1 282 ? -8.438 -29.688 -9.117 1 97.38 282 CYS B N 1
ATOM 5397 C CA . CYS B 1 282 ? -7.254 -28.938 -8.727 1 97.38 282 CYS B CA 1
ATOM 5398 C C . CYS B 1 282 ? -6.891 -29.203 -7.273 1 97.38 282 CYS B C 1
ATOM 5400 O O . CYS B 1 282 ? -7.77 -29.391 -6.434 1 97.38 282 CYS B O 1
ATOM 5402 N N . ILE B 1 283 ? -5.613 -29.219 -7.02 1 98.12 283 ILE B N 1
ATOM 5403 C CA . ILE B 1 283 ? -5.09 -29.359 -5.668 1 98.12 283 ILE B CA 1
ATOM 5404 C C . ILE B 1 283 ? -4.641 -28 -5.133 1 98.12 283 ILE B C 1
ATOM 5406 O O . ILE B 1 283 ? -3.932 -27.266 -5.824 1 98.12 283 ILE B O 1
ATOM 5410 N N . PHE B 1 284 ? -5.129 -27.672 -4.047 1 97.38 284 PHE B N 1
ATOM 5411 C CA . PHE B 1 284 ? -4.668 -26.5 -3.307 1 97.38 284 PHE B CA 1
ATOM 5412 C C . PHE B 1 284 ? -3.805 -26.922 -2.123 1 97.38 284 PHE B C 1
ATOM 5414 O O . PHE B 1 284 ? -4.246 -27.688 -1.265 1 97.38 284 PHE B O 1
ATOM 5421 N N . ARG B 1 285 ? -2.623 -26.375 -2.064 1 96.81 285 ARG B N 1
ATOM 5422 C CA . ARG B 1 285 ? -1.7 -26.797 -1.013 1 96.81 285 ARG B CA 1
ATOM 5423 C C . ARG B 1 285 ? -0.968 -25.594 -0.422 1 96.81 285 ARG B C 1
ATOM 5425 O O . ARG B 1 285 ? -0.356 -24.812 -1.152 1 96.81 285 ARG B O 1
ATOM 5432 N N . LYS B 1 286 ? -1.049 -25.5 0.853 1 94.75 286 LYS B N 1
ATOM 5433 C CA . LYS B 1 286 ? -0.238 -24.531 1.586 1 94.75 286 LYS B CA 1
ATOM 5434 C C . LYS B 1 286 ? 1.167 -25.062 1.839 1 94.75 286 LYS B C 1
ATOM 5436 O O . LYS B 1 286 ? 1.338 -26.25 2.154 1 94.75 286 LYS B O 1
ATOM 5441 N N . ASP B 1 287 ? 2.111 -24.188 1.574 1 94.31 287 ASP B N 1
ATOM 5442 C CA . ASP B 1 287 ? 3.461 -24.578 1.97 1 94.31 287 ASP B CA 1
ATOM 5443 C C . ASP B 1 287 ? 3.52 -24.906 3.457 1 94.31 287 ASP B C 1
ATOM 5445 O O . ASP B 1 287 ? 3.023 -24.156 4.293 1 94.31 287 ASP B O 1
ATOM 5449 N N . PRO B 1 288 ? 4.059 -26.078 3.652 1 90.81 288 PRO B N 1
ATOM 5450 C CA . PRO B 1 288 ? 4.16 -26.406 5.074 1 90.81 288 PRO B CA 1
ATOM 5451 C C . PRO B 1 288 ? 4.996 -25.406 5.863 1 90.81 288 PRO B C 1
ATOM 5453 O O . PRO B 1 288 ? 4.824 -25.266 7.078 1 90.81 288 PRO B O 1
ATOM 5456 N N . ARG B 1 289 ? 5.871 -24.859 5.238 1 92 289 ARG B N 1
ATOM 5457 C CA . ARG B 1 289 ? 6.691 -23.844 5.891 1 92 289 ARG B CA 1
ATOM 5458 C C . ARG B 1 289 ? 6.004 -22.484 5.867 1 92 289 ARG B C 1
ATOM 5460 O O . ARG B 1 289 ? 5.418 -22.109 4.855 1 92 289 ARG B O 1
ATOM 5467 N N . SER B 1 290 ? 5.965 -21.812 6.996 1 93.69 290 SER B N 1
ATOM 5468 C CA . SER B 1 290 ? 5.59 -20.422 7.121 1 93.69 290 SER B CA 1
ATOM 5469 C C . SER B 1 290 ? 6.742 -19.578 7.668 1 93.69 290 SER B C 1
ATOM 5471 O O . SER B 1 290 ? 7.723 -20.125 8.18 1 93.69 290 SER B O 1
ATOM 5473 N N . PHE B 1 291 ? 6.645 -18.297 7.438 1 95.44 291 PHE B N 1
ATOM 5474 C CA . PHE B 1 291 ? 7.711 -17.391 7.84 1 95.44 291 PHE B CA 1
ATOM 5475 C C . PHE B 1 291 ? 7.164 -16.266 8.703 1 95.44 291 PHE B C 1
ATOM 5477 O O . PHE B 1 291 ? 5.98 -15.922 8.609 1 95.44 291 PHE B O 1
ATOM 5484 N N . ASN B 1 292 ? 8.016 -15.805 9.531 1 94.38 292 ASN B N 1
ATOM 5485 C CA . ASN B 1 292 ? 7.715 -14.633 10.352 1 94.38 292 ASN B CA 1
ATOM 5486 C C . ASN B 1 292 ? 8.844 -13.609 10.305 1 94.38 292 ASN B C 1
ATOM 5488 O O . ASN B 1 292 ? 10.016 -13.961 10.484 1 94.38 292 ASN B O 1
ATOM 5492 N N . VAL B 1 293 ? 8.484 -12.398 9.992 1 96.06 293 VAL B N 1
ATOM 5493 C CA . VAL B 1 293 ? 9.477 -11.328 10.094 1 96.06 293 VAL B CA 1
ATOM 5494 C C . VAL B 1 293 ? 9.602 -10.875 11.547 1 96.06 293 VAL B C 1
ATOM 5496 O O . VAL B 1 293 ? 8.633 -10.391 12.133 1 96.06 293 VAL B O 1
ATOM 5499 N N . ASP B 1 294 ? 10.758 -10.984 12.039 1 95.25 294 ASP B N 1
ATOM 5500 C CA . ASP B 1 294 ? 10.977 -10.625 13.438 1 95.25 294 ASP B CA 1
ATOM 5501 C C . ASP B 1 294 ? 10.906 -9.109 13.633 1 95.25 294 ASP B C 1
ATOM 5503 O O . ASP B 1 294 ? 11.305 -8.344 12.75 1 95.25 294 ASP B O 1
ATOM 5507 N N . SER B 1 295 ? 10.477 -8.734 14.797 1 92.5 295 SER B N 1
ATOM 5508 C CA . SER B 1 295 ? 10.242 -7.324 15.07 1 92.5 295 SER B CA 1
ATOM 5509 C C . SER B 1 295 ? 11.539 -6.609 15.438 1 92.5 295 SER B C 1
ATOM 5511 O O . SER B 1 295 ? 11.602 -5.379 15.445 1 92.5 295 SER B O 1
ATOM 5513 N N . LYS B 1 296 ? 12.523 -7.383 15.82 1 93.5 296 LYS B N 1
ATOM 5514 C CA . LYS B 1 296 ? 13.82 -6.82 16.188 1 93.5 296 LYS B CA 1
ATOM 5515 C C . LYS B 1 296 ? 14.961 -7.543 15.484 1 93.5 296 LYS B C 1
ATOM 5517 O O . LYS B 1 296 ? 14.836 -8.719 15.133 1 93.5 296 LYS B O 1
ATOM 5522 N N . PHE B 1 297 ? 16 -6.781 15.445 1 95.56 297 PHE B N 1
ATOM 5523 C CA . PHE B 1 297 ? 17.172 -7.355 14.797 1 95.56 297 PHE B CA 1
ATOM 5524 C C . PHE B 1 297 ? 17.781 -8.461 15.648 1 95.56 297 PHE B C 1
ATOM 5526 O O . PHE B 1 297 ? 17.922 -8.305 16.859 1 95.56 297 PHE B O 1
ATOM 5533 N N . SER B 1 298 ? 18.062 -9.531 15.094 1 96.12 298 SER B N 1
ATOM 5534 C CA . SER B 1 298 ? 18.969 -10.586 15.531 1 96.12 298 SER B CA 1
ATOM 5535 C C . SER B 1 298 ? 19.562 -11.344 14.336 1 96.12 298 SER B C 1
ATOM 5537 O O . SER B 1 298 ? 19.031 -11.258 13.227 1 96.12 298 SER B O 1
ATOM 5539 N N . LYS B 1 299 ? 20.656 -11.945 14.633 1 95.31 299 LYS B N 1
ATOM 5540 C CA . LYS B 1 299 ? 21.25 -12.75 13.57 1 95.31 299 LYS B CA 1
ATOM 5541 C C . LYS B 1 299 ? 20.25 -13.766 13.016 1 95.31 299 LYS B C 1
ATOM 5543 O O . LYS B 1 299 ? 20.141 -13.938 11.805 1 95.31 299 LYS B O 1
ATOM 5548 N N . GLU B 1 300 ? 19.578 -14.367 13.906 1 95.44 300 GLU B N 1
ATOM 5549 C CA . GLU B 1 300 ? 18.578 -15.367 13.523 1 95.44 300 GLU B CA 1
ATOM 5550 C C . GLU B 1 300 ? 17.406 -14.719 12.781 1 95.44 300 GLU B C 1
ATOM 5552 O O . GLU B 1 300 ? 16.859 -15.312 11.852 1 95.44 300 GLU B O 1
ATOM 5557 N N . ALA B 1 301 ? 17.062 -13.539 13.164 1 96.62 301 ALA B N 1
ATOM 5558 C CA . ALA B 1 301 ? 15.984 -12.805 12.508 1 96.62 301 ALA B CA 1
ATOM 5559 C C . ALA B 1 301 ? 16.328 -12.516 11.047 1 96.62 301 ALA B C 1
ATOM 5561 O O . ALA B 1 301 ? 15.492 -12.719 10.156 1 96.62 301 ALA B O 1
ATOM 5562 N N . VAL B 1 302 ? 17.5 -12.117 10.844 1 97.12 302 VAL B N 1
ATOM 5563 C CA . VAL B 1 302 ? 17.938 -11.797 9.492 1 97.12 302 VAL B CA 1
ATOM 5564 C C . VAL B 1 302 ? 17.984 -13.07 8.648 1 97.12 302 VAL B C 1
ATOM 5566 O O . VAL B 1 302 ? 17.531 -13.078 7.5 1 97.12 302 VAL B O 1
ATOM 5569 N N . LYS B 1 303 ? 18.5 -14.094 9.211 1 95.88 303 LYS B N 1
ATOM 5570 C CA . LYS B 1 303 ? 18.547 -15.375 8.516 1 95.88 303 LYS B CA 1
ATOM 5571 C C . LYS B 1 303 ? 17.156 -15.836 8.117 1 95.88 303 LYS B C 1
ATOM 5573 O O . LYS B 1 303 ? 16.938 -16.297 6.988 1 95.88 303 LYS B O 1
ATOM 5578 N N . SER B 1 304 ? 16.297 -15.727 9.055 1 96.06 304 SER B N 1
ATOM 5579 C CA . SER B 1 304 ? 14.906 -16.094 8.789 1 96.06 304 SER B CA 1
ATOM 5580 C C . SER B 1 304 ? 14.32 -15.266 7.66 1 96.06 304 SER B C 1
ATOM 5582 O O . SER B 1 304 ? 13.602 -15.781 6.801 1 96.06 304 SER B O 1
ATOM 5584 N N . PHE B 1 305 ? 14.602 -14.023 7.676 1 97.75 305 PHE B N 1
ATOM 5585 C CA . PHE B 1 305 ? 14.094 -13.133 6.633 1 97.75 305 PHE B CA 1
ATOM 5586 C C . PHE B 1 305 ? 14.688 -13.5 5.277 1 97.75 305 PHE B C 1
ATOM 5588 O O . PHE B 1 305 ? 13.992 -13.461 4.262 1 97.75 305 PHE B O 1
ATOM 5595 N N . LEU B 1 306 ? 15.938 -13.812 5.27 1 97.62 306 LEU B N 1
ATOM 5596 C CA . LEU B 1 306 ? 16.578 -14.227 4.027 1 97.62 306 LEU B CA 1
ATOM 5597 C C . LEU B 1 306 ? 15.938 -15.5 3.482 1 97.62 306 LEU B C 1
ATOM 5599 O O . LEU B 1 306 ? 15.773 -15.641 2.268 1 97.62 306 LEU B O 1
ATOM 5603 N N . LYS B 1 307 ? 15.586 -16.422 4.344 1 96.62 307 LYS B N 1
ATOM 5604 C CA . LYS B 1 307 ? 14.859 -17.609 3.914 1 96.62 307 LYS B CA 1
ATOM 5605 C C . LYS B 1 307 ? 13.523 -17.234 3.281 1 96.62 307 LYS B C 1
ATOM 5607 O O . LYS B 1 307 ? 13.078 -17.875 2.32 1 96.62 307 LYS B O 1
ATOM 5612 N N . LEU B 1 308 ? 12.898 -16.266 3.846 1 97.75 308 LEU B N 1
ATOM 5613 C CA . LEU B 1 308 ? 11.672 -15.734 3.258 1 97.75 308 LEU B CA 1
ATOM 5614 C C . LEU B 1 308 ? 11.93 -15.203 1.852 1 97.75 308 LEU B C 1
ATOM 5616 O O . LEU B 1 308 ? 11.141 -15.461 0.935 1 97.75 308 LEU B O 1
ATOM 5620 N N . LEU B 1 309 ? 13.016 -14.469 1.659 1 98 309 LEU B N 1
ATOM 5621 C CA . LEU B 1 309 ? 13.344 -13.93 0.343 1 98 309 LEU B CA 1
ATOM 5622 C C . LEU B 1 309 ? 13.57 -15.055 -0.662 1 98 309 LEU B C 1
ATOM 5624 O O . LEU B 1 309 ? 13.172 -14.945 -1.824 1 98 309 LEU B O 1
ATOM 5628 N N . VAL B 1 310 ? 14.164 -16.094 -0.187 1 97.19 310 VAL B N 1
ATOM 5629 C CA . VAL B 1 310 ? 14.367 -17.266 -1.038 1 97.19 310 VAL B CA 1
ATOM 5630 C C . VAL B 1 310 ? 13.016 -17.828 -1.478 1 97.19 310 VAL B C 1
ATOM 5632 O O . VAL B 1 310 ? 12.82 -18.141 -2.654 1 97.19 310 VAL B O 1
ATOM 5635 N N . ALA B 1 311 ? 12.148 -17.938 -0.558 1 96.94 311 ALA B N 1
ATOM 5636 C CA . ALA B 1 311 ? 10.812 -18.453 -0.872 1 96.94 311 ALA B CA 1
ATOM 5637 C C . ALA B 1 311 ? 10.102 -17.531 -1.864 1 96.94 311 ALA B C 1
ATOM 5639 O O . ALA B 1 311 ? 9.438 -18.016 -2.789 1 96.94 311 ALA B O 1
ATOM 5640 N N . ILE B 1 312 ? 10.211 -16.25 -1.681 1 97.38 312 ILE B N 1
ATOM 5641 C CA . ILE B 1 312 ? 9.609 -15.281 -2.598 1 97.38 312 ILE B CA 1
ATOM 5642 C C . ILE B 1 312 ? 10.188 -15.477 -3.998 1 97.38 312 ILE B C 1
ATOM 5644 O O . ILE B 1 312 ? 9.445 -15.523 -4.98 1 97.38 312 ILE B O 1
ATOM 5648 N N . TYR B 1 313 ? 11.461 -15.609 -4.07 1 97.25 313 TYR B N 1
ATOM 5649 C CA . TYR B 1 313 ? 12.117 -15.789 -5.363 1 97.25 313 TYR B CA 1
ATOM 5650 C C . TYR B 1 313 ? 11.688 -17.094 -6.016 1 97.25 313 TYR B C 1
ATOM 5652 O O . TYR B 1 313 ? 11.547 -17.172 -7.238 1 97.25 313 TYR B O 1
ATOM 5660 N N . GLN B 1 314 ? 11.555 -18.109 -5.215 1 96.25 314 GLN B N 1
ATOM 5661 C CA . GLN B 1 314 ? 11.078 -19.391 -5.73 1 96.25 314 GLN B CA 1
ATOM 5662 C C . GLN B 1 314 ? 9.719 -19.25 -6.414 1 96.25 314 GLN B C 1
ATOM 5664 O O . GLN B 1 314 ? 9.477 -19.844 -7.465 1 96.25 314 GLN B O 1
ATOM 5669 N N . HIS B 1 315 ? 8.906 -18.531 -5.871 1 95.88 315 HIS B N 1
ATOM 5670 C CA . HIS B 1 315 ? 7.582 -18.328 -6.449 1 95.88 315 HIS B CA 1
ATOM 5671 C C . HIS B 1 315 ? 7.656 -17.453 -7.695 1 95.88 315 HIS B C 1
ATOM 5673 O O . HIS B 1 315 ? 6.852 -17.625 -8.617 1 95.88 315 HIS B O 1
ATOM 5679 N N . LYS B 1 316 ? 8.594 -16.531 -7.734 1 96.19 316 LYS B N 1
ATOM 5680 C CA . LYS B 1 316 ? 8.891 -15.828 -8.984 1 96.19 316 LYS B CA 1
ATOM 5681 C C . LYS B 1 316 ? 9.281 -16.812 -10.086 1 96.19 316 LYS B C 1
ATOM 5683 O O . LYS B 1 316 ? 8.867 -16.641 -11.234 1 96.19 316 LYS B O 1
ATOM 5688 N N . LEU B 1 317 ? 10.062 -17.797 -9.742 1 96.06 317 LEU B N 1
ATOM 5689 C CA . LEU B 1 317 ? 10.492 -18.797 -10.711 1 96.06 317 LEU B CA 1
ATOM 5690 C C . LEU B 1 317 ? 9.305 -19.625 -11.203 1 96.06 317 LEU B C 1
ATOM 5692 O O . LEU B 1 317 ? 9.258 -20.016 -12.375 1 96.06 317 LEU B O 1
ATOM 5696 N N . ILE B 1 318 ? 8.391 -19.906 -10.336 1 96.69 318 ILE B N 1
ATOM 5697 C CA . ILE B 1 318 ? 7.18 -20.609 -10.75 1 96.69 318 ILE B CA 1
ATOM 5698 C C . ILE B 1 318 ? 6.438 -19.781 -11.805 1 96.69 318 ILE B C 1
ATOM 5700 O O . ILE B 1 318 ? 5.984 -20.328 -12.812 1 96.69 318 ILE B O 1
ATOM 5704 N N . ILE B 1 319 ? 6.332 -18.516 -11.562 1 96 319 ILE B N 1
ATOM 5705 C CA . ILE B 1 319 ? 5.684 -17.609 -12.5 1 96 319 ILE B CA 1
ATOM 5706 C C . ILE B 1 319 ? 6.438 -17.625 -13.828 1 96 319 ILE B C 1
ATOM 5708 O O . ILE B 1 319 ? 5.824 -17.703 -14.898 1 96 319 ILE B O 1
ATOM 5712 N N . LYS B 1 320 ? 7.727 -17.547 -13.75 1 94.56 320 LYS B N 1
ATOM 5713 C CA . LYS B 1 320 ? 8.555 -17.594 -14.945 1 94.56 320 LYS B CA 1
ATOM 5714 C C . LYS B 1 320 ? 8.297 -18.875 -15.734 1 94.56 320 LYS B C 1
ATOM 5716 O O . LYS B 1 320 ? 8.141 -18.844 -16.953 1 94.56 320 LYS B O 1
ATOM 5721 N N . ASP B 1 321 ? 8.25 -19.984 -15.062 1 94.5 321 ASP B N 1
ATOM 5722 C CA . ASP B 1 321 ? 8.008 -21.281 -15.695 1 94.5 321 ASP B CA 1
ATOM 5723 C C . ASP B 1 321 ? 6.645 -21.297 -16.391 1 94.5 321 ASP B C 1
ATOM 5725 O O . ASP B 1 321 ? 6.516 -21.812 -17.5 1 94.5 321 ASP B O 1
ATOM 5729 N N . ASN B 1 322 ? 5.648 -20.781 -15.695 1 95.69 322 ASN B N 1
ATOM 5730 C CA . ASN B 1 322 ? 4.324 -20.688 -16.297 1 95.69 322 ASN B CA 1
ATOM 5731 C C . ASN B 1 322 ? 4.363 -19.922 -17.625 1 95.69 322 ASN B C 1
ATOM 5733 O O . ASN B 1 322 ? 3.777 -20.344 -18.609 1 95.69 322 ASN B O 1
ATOM 5737 N N . LEU B 1 323 ? 5.02 -18.797 -17.562 1 93.56 323 LEU B N 1
ATOM 5738 C CA . LEU B 1 323 ? 5.086 -17.953 -18.75 1 93.56 323 LEU B CA 1
ATOM 5739 C C . LEU B 1 323 ? 5.82 -18.656 -19.875 1 93.56 323 LEU B C 1
ATOM 5741 O O . LEU B 1 323 ? 5.441 -18.516 -21.047 1 93.56 323 LEU B O 1
ATOM 5745 N N . GLN B 1 324 ? 6.828 -19.391 -19.562 1 92.19 324 GLN B N 1
ATOM 5746 C CA . GLN B 1 324 ? 7.547 -20.172 -20.562 1 92.19 324 GLN B CA 1
ATOM 5747 C C . GLN B 1 324 ? 6.648 -21.25 -21.172 1 92.19 324 GLN B C 1
ATOM 5749 O O . GLN B 1 324 ? 6.629 -21.438 -22.391 1 92.19 324 GLN B O 1
ATOM 5754 N N . VAL B 1 325 ? 5.938 -21.922 -20.344 1 93.81 325 VAL B N 1
ATOM 5755 C CA . VAL B 1 325 ? 5.023 -22.969 -20.797 1 93.81 325 VAL B CA 1
ATOM 5756 C C . VAL B 1 325 ? 4.004 -22.375 -21.766 1 93.81 325 VAL B C 1
ATOM 5758 O O . VAL B 1 325 ? 3.625 -23.016 -22.75 1 93.81 325 VAL B O 1
ATOM 5761 N N . LEU B 1 326 ? 3.594 -21.141 -21.516 1 93.38 326 LEU B N 1
ATOM 5762 C CA . LEU B 1 326 ? 2.568 -20.484 -22.312 1 93.38 326 LEU B CA 1
ATOM 5763 C C . LEU B 1 326 ? 3.188 -19.766 -23.516 1 93.38 326 LEU B C 1
ATOM 5765 O O . LEU B 1 326 ? 2.482 -19.125 -24.281 1 93.38 326 LEU B O 1
ATOM 5769 N N . ASP B 1 327 ? 4.473 -19.812 -23.656 1 87.12 327 ASP B N 1
ATOM 5770 C CA . ASP B 1 327 ? 5.223 -19.188 -24.75 1 87.12 327 ASP B CA 1
ATOM 5771 C C . ASP B 1 327 ? 5.051 -17.672 -24.719 1 87.12 327 ASP B C 1
ATOM 5773 O O . ASP B 1 327 ? 4.852 -17.047 -25.766 1 87.12 327 ASP B O 1
ATOM 5777 N N . ILE B 1 328 ? 4.805 -17.234 -23.547 1 79.88 328 ILE B N 1
ATOM 5778 C CA . ILE B 1 328 ? 4.742 -15.789 -23.391 1 79.88 328 ILE B CA 1
ATOM 5779 C C . ILE B 1 328 ? 6.145 -15.227 -23.172 1 79.88 328 ILE B C 1
ATOM 5781 O O . ILE B 1 328 ? 6.832 -15.625 -22.219 1 79.88 328 ILE B O 1
ATOM 5785 N N . ARG B 1 329 ? 6.918 -15.078 -24.453 1 58.06 329 ARG B N 1
ATOM 5786 C CA . ARG B 1 329 ? 8.336 -14.719 -24.469 1 58.06 329 ARG B CA 1
ATOM 5787 C C . ARG B 1 329 ? 8.539 -13.297 -23.969 1 58.06 329 ARG B C 1
ATOM 5789 O O . ARG B 1 329 ? 7.77 -12.398 -24.312 1 58.06 329 ARG B O 1
ATOM 5796 N N . ASN B 1 330 ? 9.258 -13.094 -22.891 1 56.25 330 ASN B N 1
ATOM 5797 C CA . ASN B 1 330 ? 9.805 -11.766 -22.625 1 56.25 330 ASN B CA 1
ATOM 5798 C C . ASN B 1 330 ? 10.867 -11.375 -23.641 1 56.25 330 ASN B C 1
ATOM 5800 O O . ASN B 1 330 ? 11.562 -12.242 -24.188 1 56.25 330 ASN B O 1
ATOM 5804 N N . ASN B 1 331 ? 10.766 -10.289 -24.312 1 47.25 331 ASN B N 1
ATOM 5805 C CA . ASN B 1 331 ? 11.57 -9.75 -25.406 1 47.25 331 ASN B CA 1
ATOM 5806 C C . ASN B 1 331 ? 13.055 -10.039 -25.203 1 47.25 331 ASN B C 1
ATOM 5808 O O . ASN B 1 331 ? 13.859 -9.867 -26.125 1 47.25 331 ASN B O 1
ATOM 5812 N N . ASN B 1 332 ? 13.508 -10.023 -23.969 1 44.5 332 ASN B N 1
ATOM 5813 C CA . ASN B 1 332 ? 14.953 -9.836 -23.984 1 44.5 332 ASN B CA 1
ATOM 5814 C C . ASN B 1 332 ? 15.68 -11.109 -24.391 1 44.5 332 ASN B C 1
ATOM 5816 O O . ASN B 1 332 ? 16.906 -11.18 -24.344 1 44.5 332 ASN B O 1
ATOM 5820 N N . ASP B 1 333 ? 15.086 -12.281 -24.297 1 43.06 333 ASP B N 1
ATOM 5821 C CA . ASP B 1 333 ? 16 -13.312 -24.781 1 43.06 333 ASP B CA 1
ATOM 5822 C C . ASP B 1 333 ? 16.172 -13.242 -26.297 1 43.06 333 ASP B C 1
ATOM 5824 O O . ASP B 1 333 ? 15.195 -13.219 -27.031 1 43.06 333 ASP B O 1
ATOM 5828 N N . ASN B 1 334 ? 17.203 -12.617 -26.812 1 38.91 334 ASN B N 1
ATOM 5829 C CA . ASN B 1 334 ? 17.688 -12.617 -28.188 1 38.91 334 ASN B CA 1
ATOM 5830 C C . ASN B 1 334 ? 17.312 -13.906 -28.906 1 38.91 334 ASN B C 1
ATOM 5832 O O . ASN B 1 334 ? 18 -14.914 -28.781 1 38.91 334 ASN B O 1
ATOM 5836 N N . GLU B 1 335 ? 16.203 -14.344 -29 1 38.94 335 GLU B N 1
ATOM 5837 C CA . GLU B 1 335 ? 15.992 -15.383 -30.016 1 38.94 335 GLU B CA 1
ATOM 5838 C C . GLU B 1 335 ? 16.578 -14.969 -31.359 1 38.94 335 GLU B C 1
ATOM 5840 O O . GLU B 1 335 ? 16.297 -13.875 -31.859 1 38.94 335 GLU B O 1
ATOM 5845 N N . SER B 1 336 ? 17.703 -15.453 -31.75 1 38.62 336 SER B N 1
ATOM 5846 C CA . SER B 1 336 ? 18.281 -15.352 -33.094 1 38.62 336 SER B CA 1
ATOM 5847 C C . SER B 1 336 ? 17.203 -15.43 -34.156 1 38.62 336 SER B C 1
ATOM 5849 O O . SER B 1 336 ? 16.203 -16.156 -34 1 38.62 336 SER B O 1
ATOM 5851 N N . GLN B 1 337 ? 17.031 -14.406 -35 1 38.5 337 GLN B N 1
ATOM 5852 C CA . GLN B 1 337 ? 16.328 -14.336 -36.281 1 38.5 337 GLN B CA 1
ATOM 5853 C C . GLN B 1 337 ? 16.125 -15.727 -36.875 1 38.5 337 GLN B C 1
ATOM 5855 O O . GLN B 1 337 ? 15.18 -15.953 -37.656 1 38.5 337 GLN B O 1
ATOM 5860 N N . ASP B 1 338 ? 17.125 -16.516 -36.688 1 40.44 338 ASP B N 1
ATOM 5861 C CA . ASP B 1 338 ? 17.156 -17.781 -37.438 1 40.44 338 ASP B CA 1
ATOM 5862 C C . ASP B 1 338 ? 16.016 -18.703 -37.031 1 40.44 338 ASP B C 1
ATOM 5864 O O . ASP B 1 338 ? 15.609 -19.578 -37.812 1 40.44 338 ASP B O 1
ATOM 5868 N N . ASP B 1 339 ? 15.445 -18.422 -35.875 1 42.53 339 ASP B N 1
ATOM 5869 C CA . ASP B 1 339 ? 14.5 -19.453 -35.438 1 42.53 339 ASP B CA 1
ATOM 5870 C C . ASP B 1 339 ? 13.086 -19.141 -35.938 1 42.53 339 ASP B C 1
ATOM 5872 O O . ASP B 1 339 ? 12.195 -19.984 -35.844 1 42.53 339 ASP B O 1
ATOM 5876 N N . LEU B 1 340 ? 12.797 -18.047 -36.281 1 44.81 340 LEU B N 1
ATOM 5877 C CA . LEU B 1 340 ? 11.492 -17.781 -36.875 1 44.81 340 LEU B CA 1
ATOM 5878 C C . LEU B 1 340 ? 11.281 -18.656 -38.125 1 44.81 340 LEU B C 1
ATOM 5880 O O . LEU B 1 340 ? 10.195 -19.203 -38.312 1 44.81 340 LEU B O 1
ATOM 5884 N N . GLU B 1 341 ? 12.289 -18.625 -39 1 40.19 341 GLU B N 1
ATOM 5885 C CA . GLU B 1 341 ? 12.219 -19.469 -40.188 1 40.19 341 GLU B CA 1
ATOM 5886 C C . GLU B 1 341 ? 12 -20.938 -39.812 1 40.19 341 GLU B C 1
ATOM 5888 O O . GLU B 1 341 ? 11.18 -21.625 -40.438 1 40.19 341 GLU B O 1
ATOM 5893 N N . ASN B 1 342 ? 12.695 -21.312 -38.812 1 47.59 342 ASN B N 1
ATOM 5894 C CA . ASN B 1 342 ? 12.578 -22.719 -38.406 1 47.59 342 ASN B CA 1
ATOM 5895 C C . ASN B 1 342 ? 11.227 -23 -37.75 1 47.59 342 ASN B C 1
ATOM 5897 O O . ASN B 1 342 ? 10.617 -24.047 -38 1 47.59 342 ASN B O 1
ATOM 5901 N N . GLU B 1 343 ? 10.789 -22.062 -37.062 1 48.34 343 GLU B N 1
ATOM 5902 C CA . GLU B 1 343 ? 9.484 -22.219 -36.438 1 48.34 343 GLU B CA 1
ATOM 5903 C C . GLU B 1 343 ? 8.367 -22.234 -37.469 1 48.34 343 GLU B C 1
ATOM 5905 O O . GLU B 1 343 ? 7.418 -23.016 -37.344 1 48.34 343 GLU B O 1
ATOM 5910 N N . LEU B 1 344 ? 8.531 -21.312 -38.344 1 51.66 344 LEU B N 1
ATOM 5911 C CA . LEU B 1 344 ? 7.559 -21.297 -39.438 1 51.66 344 LEU B CA 1
ATOM 5912 C C . LEU B 1 344 ? 7.684 -22.578 -40.281 1 51.66 344 LEU B C 1
ATOM 5914 O O . LEU B 1 344 ? 6.68 -23.094 -40.75 1 51.66 344 LEU B O 1
ATOM 5918 N N . MET B 1 345 ? 8.898 -22.984 -40.406 1 49.56 345 MET B N 1
ATOM 5919 C CA . MET B 1 345 ? 9.148 -24.203 -41.188 1 49.56 345 MET B CA 1
ATOM 5920 C C . MET B 1 345 ? 8.75 -25.438 -40.406 1 49.56 345 MET B C 1
ATOM 5922 O O . MET B 1 345 ? 8.289 -26.422 -40.969 1 49.56 345 MET B O 1
ATOM 5926 N N . GLU B 1 346 ? 9.141 -25.422 -39.062 1 47.34 346 GLU B N 1
ATOM 5927 C CA . GLU B 1 346 ? 8.75 -26.578 -38.281 1 47.34 346 GLU B CA 1
ATOM 5928 C C . GLU B 1 346 ? 7.238 -26.625 -38.062 1 47.34 346 GLU B C 1
ATOM 5930 O O . GLU B 1 346 ? 6.668 -27.703 -37.844 1 47.34 346 GLU B O 1
ATOM 5935 N N . ALA B 1 347 ? 6.629 -25.578 -38.031 1 47.5 347 ALA B N 1
ATOM 5936 C CA . ALA B 1 347 ? 5.168 -25.547 -38 1 47.5 347 ALA B CA 1
ATOM 5937 C C . ALA B 1 347 ? 4.574 -26.453 -39.062 1 47.5 347 ALA B C 1
ATOM 5939 O O . ALA B 1 347 ? 3.42 -26.875 -38.969 1 47.5 347 ALA B O 1
ATOM 5940 N N . SER B 1 348 ? 5.348 -26.531 -40.094 1 42.69 348 SER B N 1
ATOM 5941 C CA . SER B 1 348 ? 4.852 -27.375 -41.188 1 42.69 348 SER B CA 1
ATOM 5942 C C . SER B 1 348 ? 4.949 -28.844 -40.812 1 42.69 348 SER B C 1
ATOM 5944 O O . SER B 1 348 ? 4.453 -29.703 -41.562 1 42.69 348 SER B O 1
ATOM 5946 N N . GLN B 1 349 ? 5.91 -29.203 -39.906 1 43.47 349 GLN B N 1
ATOM 5947 C CA . GLN B 1 349 ? 5.988 -30.641 -39.656 1 43.47 349 GLN B CA 1
ATOM 5948 C C . GLN B 1 349 ? 4.797 -31.125 -38.844 1 43.47 349 GLN B C 1
ATOM 5950 O O . GLN B 1 349 ? 4.332 -30.422 -37.938 1 43.47 349 GLN B O 1
ATOM 5955 N N . ILE B 1 350 ? 4.043 -32.125 -39.25 1 45.28 350 ILE B N 1
ATOM 5956 C CA . ILE B 1 350 ? 2.859 -32.812 -38.781 1 45.28 350 ILE B CA 1
ATOM 5957 C C . ILE B 1 350 ? 3.029 -33.125 -37.281 1 45.28 350 ILE B C 1
ATOM 5959 O O . ILE B 1 350 ? 3.9 -33.906 -36.906 1 45.28 350 ILE B O 1
ATOM 5963 N N . SER B 1 351 ? 3.002 -32.156 -36.375 1 47.97 351 SER B N 1
ATOM 5964 C CA . SER B 1 351 ? 3.104 -32.344 -34.938 1 47.97 351 SER B CA 1
ATOM 5965 C C . SER B 1 351 ? 2.197 -33.469 -34.469 1 47.97 351 SER B C 1
ATOM 5967 O O . SER B 1 351 ? 1.125 -33.688 -35.031 1 47.97 351 SER B O 1
ATOM 5969 N N . ALA B 1 352 ? 2.766 -34.438 -33.812 1 55 352 ALA B N 1
ATOM 5970 C CA . ALA B 1 352 ? 2 -35.5 -33.156 1 55 352 ALA B CA 1
ATOM 5971 C C . ALA B 1 352 ? 0.704 -34.938 -32.562 1 55 352 ALA B C 1
ATOM 5973 O O . ALA B 1 352 ? 0.61 -33.75 -32.281 1 55 352 ALA B O 1
ATOM 5974 N N . PRO B 1 353 ? -0.328 -35.719 -32.719 1 60.5 353 PRO B N 1
ATOM 5975 C CA . PRO B 1 353 ? -1.629 -35.281 -32.188 1 60.5 353 PRO B CA 1
ATOM 5976 C C . PRO B 1 353 ? -1.536 -34.719 -30.781 1 60.5 353 PRO B C 1
ATOM 5978 O O . PRO B 1 353 ? -0.893 -35.312 -29.906 1 60.5 353 PRO B O 1
ATOM 5981 N N . ILE B 1 354 ? -1.723 -33.438 -30.547 1 69.56 354 ILE B N 1
ATOM 5982 C CA . ILE B 1 354 ? -1.726 -32.719 -29.281 1 69.56 354 ILE B CA 1
ATOM 5983 C C . ILE B 1 354 ? -2.953 -33.125 -28.469 1 69.56 354 ILE B C 1
ATOM 5985 O O . ILE B 1 354 ? -4.086 -32.969 -28.922 1 69.56 354 ILE B O 1
ATOM 5989 N N . SER B 1 355 ? -2.682 -33.969 -27.344 1 82.06 355 SER B N 1
ATOM 5990 C CA . SER B 1 355 ? -3.777 -34.312 -26.438 1 82.06 355 SER B CA 1
ATOM 5991 C C . SER B 1 355 ? -4.312 -33.062 -25.734 1 82.06 355 SER B C 1
ATOM 5993 O O . SER B 1 355 ? -3.543 -32.188 -25.344 1 82.06 355 SER B O 1
ATOM 5995 N N . THR B 1 356 ? -5.633 -32.938 -25.781 1 82.25 356 THR B N 1
ATOM 5996 C CA . THR B 1 356 ? -6.27 -31.766 -25.203 1 82.25 356 THR B CA 1
ATOM 5997 C C . THR B 1 356 ? -7.129 -32.156 -24 1 82.25 356 THR B C 1
ATOM 5999 O O . THR B 1 356 ? -7.641 -33.281 -23.938 1 82.25 356 THR B O 1
ATOM 6002 N N . VAL B 1 357 ? -7.121 -31.25 -23.062 1 82.19 357 VAL B N 1
ATOM 6003 C CA . VAL B 1 357 ? -8.102 -31.359 -21.984 1 82.19 357 VAL B CA 1
ATOM 6004 C C . VAL B 1 357 ? -9.5 -31.125 -22.531 1 82.19 357 VAL B C 1
ATOM 6006 O O . VAL B 1 357 ? -9.836 -30.016 -22.938 1 82.19 357 VAL B O 1
ATOM 6009 N N . GLU B 1 358 ? -10.227 -32.125 -22.531 1 80.12 358 GLU B N 1
ATOM 6010 C CA . GLU B 1 358 ? -11.523 -32.062 -23.219 1 80.12 358 GLU B CA 1
ATOM 6011 C C . GLU B 1 358 ? -12.5 -31.156 -22.484 1 80.12 358 GLU B C 1
ATOM 6013 O O . GLU B 1 358 ? -13.32 -30.484 -23.109 1 80.12 358 GLU B O 1
ATOM 6018 N N . PHE B 1 359 ? -12.344 -31.234 -21.156 1 81.38 359 PHE B N 1
ATOM 6019 C CA . PHE B 1 359 ? -13.297 -30.484 -20.359 1 81.38 359 PHE B CA 1
ATOM 6020 C C . PHE B 1 359 ? -12.68 -30.062 -19.031 1 81.38 359 PHE B C 1
ATOM 6022 O O . PHE B 1 359 ? -11.969 -30.844 -18.391 1 81.38 359 PHE B O 1
ATOM 6029 N N . PHE B 1 360 ? -12.922 -28.797 -18.719 1 84.94 360 PHE B N 1
ATOM 6030 C CA . PHE B 1 360 ? -12.508 -28.266 -17.422 1 84.94 360 PHE B CA 1
ATOM 6031 C C . PHE B 1 360 ? -13.617 -27.422 -16.812 1 84.94 360 PHE B C 1
ATOM 6033 O O . PHE B 1 360 ? -13.945 -26.359 -17.328 1 84.94 360 PHE B O 1
ATOM 6040 N N . ALA B 1 361 ? -14.086 -27.875 -15.633 1 80.06 361 ALA B N 1
ATOM 6041 C CA . ALA B 1 361 ? -15.266 -27.25 -15.031 1 80.06 361 ALA B CA 1
ATOM 6042 C C . ALA B 1 361 ? -14.914 -25.922 -14.383 1 80.06 361 ALA B C 1
ATOM 6044 O O . ALA B 1 361 ? -13.844 -25.766 -13.797 1 80.06 361 ALA B O 1
ATOM 6045 N N . ASP B 1 362 ? -15.867 -24.969 -14.453 1 79.94 362 ASP B N 1
ATOM 6046 C CA . ASP B 1 362 ? -15.727 -23.688 -13.758 1 79.94 362 ASP B CA 1
ATOM 6047 C C . ASP B 1 362 ? -16.031 -23.844 -12.273 1 79.94 362 ASP B C 1
ATOM 6049 O O . ASP B 1 362 ? -16.703 -24.797 -11.859 1 79.94 362 ASP B O 1
ATOM 6053 N N . ASN B 1 363 ? -15.469 -22.828 -11.5 1 82.31 363 ASN B N 1
ATOM 6054 C CA . ASN B 1 363 ? -15.898 -22.703 -10.109 1 82.31 363 ASN B CA 1
ATOM 6055 C C . ASN B 1 363 ? -17.406 -22.531 -10.008 1 82.31 363 ASN B C 1
ATOM 6057 O O . ASN B 1 363 ? -18.031 -21.891 -10.859 1 82.31 363 ASN B O 1
ATOM 6061 N N . THR B 1 364 ? -17.891 -23.156 -8.938 1 75.69 364 THR B N 1
ATOM 6062 C CA . THR B 1 364 ? -19.312 -22.906 -8.656 1 75.69 364 THR B CA 1
ATOM 6063 C C . THR B 1 364 ? -19.516 -21.484 -8.172 1 75.69 364 THR B C 1
ATOM 6065 O O . THR B 1 364 ? -18.625 -20.891 -7.562 1 75.69 364 THR B O 1
ATOM 6068 N N . LYS B 1 365 ? -20.719 -20.922 -8.5 1 73 365 LYS B N 1
ATOM 6069 C CA . LYS B 1 365 ? -21.094 -19.578 -8.055 1 73 365 LYS B CA 1
ATOM 6070 C C . LYS B 1 365 ? -21.219 -19.516 -6.535 1 73 365 LYS B C 1
ATOM 6072 O O . LYS B 1 365 ? -21.75 -20.453 -5.922 1 73 365 LYS B O 1
ATOM 6077 N N . THR B 1 366 ? -20.578 -18.516 -5.961 1 64.5 366 THR B N 1
ATOM 6078 C CA . THR B 1 366 ? -20.75 -18.328 -4.523 1 64.5 366 THR B CA 1
ATOM 6079 C C . THR B 1 366 ? -22.188 -17.938 -4.199 1 64.5 366 THR B C 1
ATOM 6081 O O . THR B 1 366 ? -22.75 -17.016 -4.805 1 64.5 366 THR B O 1
ATOM 6084 N N . PRO B 1 367 ? -22.719 -18.75 -3.262 1 58.09 367 PRO B N 1
ATOM 6085 C CA . PRO B 1 367 ? -24.109 -18.422 -2.926 1 58.09 367 PRO B CA 1
ATOM 6086 C C . PRO B 1 367 ? -24.25 -17 -2.361 1 58.09 367 PRO B C 1
ATOM 6088 O O . PRO B 1 367 ? -23.359 -16.516 -1.665 1 58.09 367 PRO B O 1
ATOM 6091 N N . ARG B 1 368 ? -25.156 -16.25 -2.676 1 58.5 368 ARG B N 1
ATOM 6092 C CA . ARG B 1 368 ? -25.422 -14.898 -2.197 1 58.5 368 ARG B CA 1
ATOM 6093 C C . ARG B 1 368 ? -25.922 -14.914 -0.755 1 58.5 368 ARG B C 1
ATOM 6095 O O . ARG B 1 368 ? -26.641 -15.828 -0.35 1 58.5 368 ARG B O 1
ATOM 6102 N N . LYS B 1 369 ? -25.297 -14.109 0.145 1 52.81 369 LYS B N 1
ATOM 6103 C CA . LYS B 1 369 ? -25.828 -13.945 1.492 1 52.81 369 LYS B CA 1
ATOM 6104 C C . LYS B 1 369 ? -27.312 -13.562 1.451 1 52.81 369 LYS B C 1
ATOM 6106 O O . LYS B 1 369 ? -27.719 -12.766 0.605 1 52.81 369 LYS B O 1
ATOM 6111 N N . SER B 1 370 ? -28.094 -14.328 2.141 1 44.41 370 SER B N 1
ATOM 6112 C CA . SER B 1 370 ? -29.469 -13.859 2.287 1 44.41 370 SER B CA 1
ATOM 6113 C C . SER B 1 370 ? -29.516 -12.469 2.912 1 44.41 370 SER B C 1
ATOM 6115 O O . SER B 1 370 ? -28.859 -12.219 3.926 1 44.41 370 SER B O 1
ATOM 6117 N N . LYS B 1 371 ? -29.594 -11.5 2.287 1 45 371 LYS B N 1
ATOM 6118 C CA . LYS B 1 371 ? -29.812 -10.203 2.926 1 45 371 LYS B CA 1
ATOM 6119 C C . LYS B 1 371 ? -30.719 -10.344 4.148 1 45 371 LYS B C 1
ATOM 6121 O O . LYS B 1 371 ? -31.844 -10.82 4.043 1 45 371 LYS B O 1
ATOM 6126 N N . LYS B 1 372 ? -30.188 -10.539 5.387 1 42.19 372 LYS B N 1
ATOM 6127 C CA . LYS B 1 372 ? -31.125 -10.375 6.492 1 42.19 372 LYS B CA 1
ATOM 6128 C C . LYS B 1 372 ? -31.984 -9.141 6.293 1 42.19 372 LYS B C 1
ATOM 6130 O O . LYS B 1 372 ? -31.484 -8.062 5.969 1 42.19 372 LYS B O 1
ATOM 6135 N N . LYS B 1 373 ? -33.094 -9.289 6.035 1 39.06 373 LYS B N 1
ATOM 6136 C CA . LYS B 1 373 ? -34.031 -8.18 6.125 1 39.06 373 LYS B CA 1
ATOM 6137 C C . LYS B 1 373 ? -33.812 -7.371 7.402 1 39.06 373 LYS B C 1
ATOM 6139 O O . LYS B 1 373 ? -33.812 -7.93 8.5 1 39.06 373 LYS B O 1
ATOM 6144 N N . LYS B 1 374 ? -33.031 -6.426 7.348 1 38.53 374 LYS B N 1
ATOM 6145 C CA . LYS B 1 374 ? -33 -5.535 8.5 1 38.53 374 LYS B CA 1
ATOM 6146 C C . LYS B 1 374 ? -34.375 -5.395 9.125 1 38.53 374 LYS B C 1
ATOM 6148 O O . LYS B 1 374 ? -35.375 -5.227 8.414 1 38.53 374 LYS B O 1
ATOM 6153 N N . PRO B 1 375 ? -34.562 -5.93 10.367 1 36.72 375 PRO B N 1
ATOM 6154 C CA . PRO B 1 375 ? -35.844 -5.598 10.961 1 36.72 375 PRO B CA 1
ATOM 6155 C C . PRO B 1 375 ? -36.219 -4.133 10.766 1 36.72 375 PRO B C 1
ATOM 6157 O O . PRO B 1 375 ? -35.375 -3.248 10.883 1 36.72 375 PRO B O 1
ATOM 6160 N N . VAL B 1 376 ? -37.156 -3.873 9.977 1 36.03 376 VAL B N 1
ATOM 6161 C CA . VAL B 1 376 ? -37.781 -2.555 9.938 1 36.03 376 VAL B CA 1
ATOM 6162 C C . VAL B 1 376 ? -38 -2.043 11.359 1 36.03 376 VAL B C 1
ATOM 6164 O O . VAL B 1 376 ? -38.719 -2.67 12.148 1 36.03 376 VAL B O 1
ATOM 6167 N N . LYS B 1 377 ? -37.062 -1.47 12.023 1 36.25 377 LYS B N 1
ATOM 6168 C CA . LYS B 1 377 ? -37.469 -0.809 13.258 1 36.25 377 LYS B CA 1
ATOM 6169 C C . LYS B 1 377 ? -38.719 0.032 13.047 1 36.25 377 LYS B C 1
ATOM 6171 O O . LYS B 1 377 ? -38.719 0.944 12.219 1 36.25 377 LYS B O 1
ATOM 6176 N N . LYS B 1 378 ? -39.875 -0.521 13.289 1 29.97 378 LYS B N 1
ATOM 6177 C CA . LYS B 1 378 ? -41.062 0.301 13.461 1 29.97 378 LYS B CA 1
ATOM 6178 C C . LYS B 1 378 ? -40.812 1.491 14.375 1 29.97 378 LYS B C 1
ATOM 6180 O O . LYS B 1 378 ? -40.344 1.319 15.508 1 29.97 378 LYS B O 1
ATOM 6185 N N . ARG B 1 379 ? -40.5 2.635 13.766 1 25.72 379 ARG B N 1
ATOM 6186 C CA . ARG B 1 379 ? -40.562 3.861 14.555 1 25.72 379 ARG B CA 1
ATOM 6187 C C . ARG B 1 379 ? -41.812 3.885 15.414 1 25.72 379 ARG B C 1
ATOM 6189 O O . ARG B 1 379 ? -42.938 3.734 14.906 1 25.72 379 ARG B O 1
ATOM 6196 N N . ARG B 1 380 ? -41.656 3.375 16.609 1 26.62 380 ARG B N 1
ATOM 6197 C CA . ARG B 1 380 ? -42.75 3.783 17.469 1 26.62 380 ARG B CA 1
ATOM 6198 C C . ARG B 1 380 ? -43 5.285 17.359 1 26.62 380 ARG B C 1
ATOM 6200 O O . ARG B 1 380 ? -42.094 6.082 17.531 1 26.62 380 ARG B O 1
ATOM 6207 N N . LEU B 1 381 ? -44.188 5.625 16.75 1 23.66 381 LEU B N 1
ATOM 6208 C CA . LEU B 1 381 ? -44.781 6.93 17.031 1 23.66 381 LEU B CA 1
ATOM 6209 C C . LEU B 1 381 ? -44.969 7.141 18.531 1 23.66 381 LEU B C 1
ATOM 6211 O O . LEU B 1 381 ? -45.375 6.219 19.25 1 23.66 381 LEU B O 1
#